Protein AF-A0A7S4R9R3-F1 (afdb_monomer)

Secondary structure (DSSP, 8-state):
-HHHHHHTT--SSHHHHHHHSB--STT--B-HHHHHHHHHHHHHHHHHHHHHHHHHHHHTTSTTS-HHHHHHHHHHHHHHHHHHHHGGGGGS--TTS-HHHHHHHHHIIIIIIIIIIHHHHHHHHHHHHHHHTTSS-HHHHHHHHHHHHHHHHHHHHHHGGGGTTTTT--HHHHHHHHHHHHHHHHHHHHHHHHHHHHHHHHHHHTSTT-GGGGGGHHHHHHHHHHHHHIIIIIIIHHHHT-SHHHHHHHTTSHHHHHHHIIIIIIIIIHHHHHHHHHHHHHH-SS----HHHHHHHHHHHHHHHHHHIIIIIHHHHHHHHHHHHHT-HHHHTSHHHHHSHHHHHHHHHHHHHHHHHHHHHHHHHHHHHHHHHHHHHHTTS-----THHHHHHHHHHHHHTT---

Nearest PDB structures (foldseek):
  6l3h-assembly1_A  TM=9.665E-01  e=3.882E-20  Neisseria meningitidis alpha14
  8bgw-assembly1_A  TM=9.602E-01  e=5.166E-19  Achromobacter xylosoxidans
  6qq6-assembly1_B  TM=9.610E-01  e=8.060E-19  Achromobacter xylosoxidans
  6l1x-assembly1_A  TM=9.520E-01  e=3.902E-18  Neisseria meningitidis alpha14
  3ayf-assembly1_A  TM=9.475E-01  e=1.267E-15  Geobacillus stearothermophilus

Structure (mmCIF, N/CA/C/O backbone):
data_AF-A0A7S4R9R3-F1
#
_entry.id   AF-A0A7S4R9R3-F1
#
loop_
_atom_site.group_PDB
_atom_site.id
_atom_site.type_symbol
_atom_site.label_atom_id
_atom_site.label_alt_id
_atom_site.label_comp_id
_atom_site.label_asym_id
_atom_site.label_entity_id
_atom_site.label_seq_id
_atom_site.pdbx_PDB_ins_code
_atom_site.Cartn_x
_atom_site.Cartn_y
_atom_site.Cartn_z
_atom_site.occupancy
_atom_site.B_iso_or_equiv
_atom_site.auth_seq_id
_atom_site.auth_comp_id
_atom_site.auth_asym_id
_atom_site.auth_atom_id
_atom_site.pdbx_PDB_model_num
ATOM 1 N N . ALA A 1 1 ? 5.489 -23.422 -1.221 1.00 72.00 1 ALA A N 1
ATOM 2 C CA . ALA A 1 1 ? 5.801 -24.708 -1.884 1.00 72.00 1 ALA A CA 1
ATOM 3 C C . ALA A 1 1 ? 5.818 -24.574 -3.409 1.00 72.00 1 ALA A C 1
ATOM 5 O O . ALA A 1 1 ? 6.888 -24.719 -3.980 1.00 72.00 1 ALA A O 1
ATOM 6 N N . GLY A 1 2 ? 4.700 -24.214 -4.059 1.00 83.00 2 GLY A N 1
ATOM 7 C CA . GLY A 1 2 ? 4.614 -24.060 -5.524 1.00 83.00 2 GLY A CA 1
ATOM 8 C C . GLY A 1 2 ? 5.670 -23.139 -6.152 1.00 83.00 2 GLY A C 1
ATOM 9 O O . GLY A 1 2 ? 6.439 -23.585 -6.997 1.00 83.00 2 GLY A O 1
ATOM 10 N N . ASN A 1 3 ? 5.771 -21.885 -5.691 1.00 82.81 3 ASN A N 1
ATOM 11 C CA . ASN A 1 3 ? 6.788 -20.939 -6.182 1.00 82.81 3 ASN A CA 1
ATOM 12 C C . ASN A 1 3 ? 8.221 -21.475 -6.033 1.00 82.81 3 ASN A C 1
ATOM 14 O O . ASN A 1 3 ? 9.003 -21.390 -6.971 1.00 82.81 3 ASN A O 1
ATOM 18 N N . VAL A 1 4 ? 8.554 -22.079 -4.887 1.00 85.62 4 VAL A N 1
ATOM 19 C CA . VAL A 1 4 ? 9.886 -22.664 -4.640 1.00 85.62 4 VAL A CA 1
ATOM 20 C C . VAL A 1 4 ? 10.172 -23.799 -5.623 1.00 85.62 4 VAL A C 1
ATOM 22 O O . VAL A 1 4 ? 11.233 -23.812 -6.234 1.00 85.62 4 VAL A O 1
ATOM 25 N N . ALA A 1 5 ? 9.209 -24.700 -5.836 1.00 86.56 5 ALA A N 1
ATOM 26 C CA . ALA A 1 5 ? 9.335 -25.788 -6.802 1.00 86.56 5 ALA A CA 1
ATOM 27 C C . ALA A 1 5 ? 9.540 -25.264 -8.235 1.00 86.56 5 ALA A C 1
ATOM 29 O O . ALA A 1 5 ? 10.341 -25.813 -8.985 1.00 86.56 5 ALA A O 1
ATOM 30 N N . ALA A 1 6 ? 8.871 -24.170 -8.609 1.00 84.69 6 ALA A N 1
ATOM 31 C CA . ALA A 1 6 ? 9.073 -23.544 -9.912 1.00 84.69 6 ALA A CA 1
ATOM 32 C C . ALA A 1 6 ? 10.460 -22.902 -10.059 1.00 84.69 6 ALA A C 1
ATOM 34 O O . ALA A 1 6 ? 11.116 -23.111 -11.077 1.00 84.69 6 ALA A O 1
ATOM 35 N N . VAL A 1 7 ? 10.938 -22.188 -9.034 1.00 84.50 7 VAL A N 1
ATOM 36 C CA . VAL A 1 7 ? 12.292 -21.601 -9.011 1.00 84.50 7 VAL A CA 1
ATOM 37 C C . VAL A 1 7 ? 13.371 -22.688 -9.062 1.00 84.50 7 VAL A C 1
ATOM 39 O O . VAL A 1 7 ? 14.377 -22.525 -9.744 1.00 84.50 7 VAL A O 1
ATOM 42 N N . GLN A 1 8 ? 13.137 -23.827 -8.408 1.00 89.12 8 GLN A N 1
ATOM 43 C CA . GLN A 1 8 ? 14.010 -25.007 -8.449 1.00 89.12 8 GLN A CA 1
ATOM 44 C C . GLN A 1 8 ? 13.858 -25.845 -9.731 1.00 89.12 8 GLN A C 1
ATOM 46 O O . GLN A 1 8 ? 14.405 -26.941 -9.807 1.00 89.12 8 GLN A O 1
ATOM 51 N N . GLN A 1 9 ? 13.119 -25.355 -10.734 1.00 85.94 9 GLN A N 1
ATOM 52 C CA . GLN A 1 9 ? 12.891 -26.033 -12.015 1.00 85.94 9 GLN A CA 1
ATOM 53 C C . GLN A 1 9 ? 12.245 -27.428 -11.894 1.00 85.94 9 GLN A C 1
ATOM 55 O O . GLN A 1 9 ? 12.402 -28.273 -12.771 1.00 85.94 9 GLN A O 1
ATOM 60 N N . ALA A 1 10 ? 11.453 -27.668 -10.846 1.00 88.12 10 ALA A N 1
ATOM 61 C CA . ALA A 1 10 ? 10.744 -28.935 -10.651 1.00 88.12 10 ALA A CA 1
ATOM 62 C C . ALA A 1 10 ? 9.548 -29.125 -11.612 1.00 88.12 10 ALA A C 1
ATOM 64 O O . ALA A 1 10 ? 8.995 -30.220 -11.708 1.00 88.12 10 ALA A O 1
ATOM 65 N N . PHE A 1 11 ? 9.124 -28.075 -12.328 1.00 86.81 11 PHE A N 1
ATOM 66 C CA . PHE A 1 11 ? 8.070 -28.154 -13.343 1.00 86.81 11 PHE A CA 1
ATOM 67 C C . PHE A 1 11 ? 8.659 -28.170 -14.757 1.00 86.81 11 PHE A C 1
ATOM 69 O O . PHE A 1 11 ? 9.164 -27.162 -15.238 1.00 86.81 11 PHE A O 1
ATOM 76 N N . TYR A 1 12 ? 8.485 -29.285 -15.468 1.00 82.94 12 TYR A N 1
ATOM 77 C CA . TYR A 1 12 ? 8.968 -29.457 -16.848 1.00 82.94 12 TYR A CA 1
ATOM 78 C C . TYR A 1 12 ? 8.063 -28.838 -17.925 1.00 82.94 12 TYR A C 1
ATOM 80 O O . TYR A 1 12 ? 8.386 -28.879 -19.109 1.00 82.94 12 TYR A O 1
ATOM 88 N N . SER A 1 13 ? 6.911 -28.273 -17.548 1.00 88.75 13 SER A N 1
ATOM 89 C CA . SER A 1 13 ? 6.030 -27.578 -18.489 1.00 88.75 13 SER A CA 1
ATOM 90 C C . SER A 1 13 ? 5.593 -26.220 -17.958 1.00 88.75 13 SER A C 1
ATOM 92 O O . SER A 1 13 ? 5.235 -26.072 -16.785 1.00 88.75 13 SER A O 1
ATOM 94 N N . LEU A 1 14 ? 5.538 -25.236 -18.862 1.00 86.06 14 LEU A N 1
ATOM 95 C CA . LEU A 1 14 ? 5.037 -23.894 -18.561 1.00 86.06 14 LEU A CA 1
ATOM 96 C C . LEU A 1 14 ? 3.624 -23.950 -17.971 1.00 86.06 14 LEU A C 1
ATOM 98 O O . LEU A 1 14 ? 3.320 -23.220 -17.037 1.00 86.06 14 LEU A O 1
ATOM 102 N N . ARG A 1 15 ? 2.767 -24.847 -18.475 1.00 88.62 15 ARG A N 1
ATOM 103 C CA . ARG A 1 15 ? 1.397 -25.008 -17.972 1.00 88.62 15 ARG A CA 1
ATOM 104 C C . ARG A 1 15 ? 1.385 -25.442 -16.504 1.00 88.62 15 ARG A C 1
ATOM 106 O O . ARG A 1 15 ? 0.637 -24.864 -15.725 1.00 88.62 15 ARG A O 1
ATOM 113 N N . MET A 1 16 ? 2.225 -26.404 -16.120 1.00 90.00 16 MET A N 1
ATOM 114 C CA . MET A 1 16 ? 2.303 -26.852 -14.726 1.00 90.00 16 MET A CA 1
ATOM 115 C C . MET A 1 16 ? 2.862 -25.764 -13.806 1.00 90.00 16 MET A C 1
ATOM 117 O O . MET A 1 16 ? 2.283 -25.521 -12.747 1.00 90.00 16 MET A O 1
ATOM 121 N N . SER A 1 17 ? 3.910 -25.051 -14.239 1.00 89.31 17 SER A N 1
ATOM 122 C CA . SER A 1 17 ? 4.437 -23.908 -13.480 1.00 89.31 17 SER A CA 1
ATOM 123 C C . SER A 1 17 ? 3.384 -22.813 -13.308 1.00 89.31 17 SER A C 1
ATOM 125 O O . SER A 1 17 ? 3.178 -22.329 -12.206 1.00 89.31 17 SER A O 1
ATOM 127 N N . GLN A 1 18 ? 2.653 -22.464 -14.364 1.00 90.44 18 GLN A N 1
ATOM 128 C CA . GLN A 1 18 ? 1.646 -21.401 -14.316 1.00 90.44 18 GLN A CA 1
ATOM 129 C C . GLN A 1 18 ? 0.461 -21.744 -13.408 1.00 90.44 18 GLN A C 1
ATOM 131 O O . GLN A 1 18 ? -0.105 -20.855 -12.779 1.00 90.44 18 GLN A O 1
ATOM 136 N N . TRP A 1 19 ? 0.070 -23.016 -13.322 1.00 92.06 19 TRP A N 1
ATOM 137 C CA . TRP A 1 19 ? -1.066 -23.428 -12.496 1.00 92.06 19 TRP A CA 1
ATOM 138 C C . TRP A 1 19 ? -0.702 -23.666 -11.034 1.00 92.06 19 TRP A C 1
ATOM 140 O O . TRP A 1 19 ? -1.425 -23.201 -10.155 1.00 92.06 19 TRP A O 1
ATOM 150 N N . PHE A 1 20 ? 0.408 -24.352 -10.764 1.00 93.50 20 PHE A N 1
ATOM 151 C CA . PHE A 1 20 ? 0.750 -24.812 -9.411 1.00 93.50 20 PHE A CA 1
ATOM 152 C C . PHE A 1 20 ? 2.054 -24.227 -8.868 1.00 93.50 20 PHE A C 1
ATOM 154 O O . PHE A 1 20 ? 2.302 -24.313 -7.664 1.00 93.50 20 PHE A O 1
ATOM 161 N N . GLY A 1 21 ? 2.872 -23.653 -9.746 1.00 92.12 21 GLY A N 1
ATOM 162 C CA . GLY A 1 21 ? 4.144 -23.017 -9.444 1.00 92.12 21 GLY A CA 1
ATOM 163 C C . GLY A 1 21 ? 4.024 -21.500 -9.351 1.00 92.12 21 GLY A C 1
ATOM 164 O O . GLY A 1 21 ? 3.225 -20.996 -8.560 1.00 92.12 21 GLY A O 1
ATOM 165 N N . THR A 1 22 ? 4.826 -20.810 -10.169 1.00 91.06 22 THR A N 1
ATOM 166 C CA . THR A 1 22 ? 4.829 -19.352 -10.304 1.00 91.06 22 THR A CA 1
ATOM 167 C C . THR A 1 22 ? 4.288 -18.889 -11.657 1.00 91.06 22 THR A C 1
ATOM 169 O O . THR A 1 22 ? 4.547 -19.521 -12.691 1.00 91.06 22 THR A O 1
ATOM 172 N N . GLN A 1 23 ? 3.578 -17.759 -11.653 1.00 91.38 23 GLN A N 1
ATOM 173 C CA . GLN A 1 23 ? 3.210 -17.032 -12.870 1.00 91.38 23 GLN A CA 1
ATOM 174 C C . GLN A 1 23 ? 4.355 -16.169 -13.423 1.00 91.38 23 GLN A C 1
ATOM 176 O O . GLN A 1 23 ? 4.358 -15.896 -14.622 1.00 91.38 23 GLN A O 1
ATOM 181 N N . GLY A 1 24 ? 5.332 -15.798 -12.585 1.00 89.94 24 GLY A N 1
ATOM 182 C CA . GLY A 1 24 ? 6.500 -14.999 -12.975 1.00 89.94 24 GLY A CA 1
ATOM 183 C C . GLY A 1 24 ? 6.267 -13.487 -13.049 1.00 89.94 24 GLY A C 1
ATOM 184 O O . GLY A 1 24 ? 7.056 -12.790 -13.682 1.00 89.94 24 GLY A O 1
ATOM 185 N N . TYR A 1 25 ? 5.198 -12.984 -12.431 1.00 91.81 25 TYR A N 1
ATOM 186 C CA . TYR A 1 25 ? 4.854 -11.565 -12.405 1.00 91.81 25 TYR A CA 1
ATOM 187 C C . TYR A 1 25 ? 4.725 -11.090 -10.962 1.00 91.81 25 TYR A C 1
ATOM 189 O O . TYR A 1 25 ? 3.934 -11.646 -10.203 1.00 91.81 25 TYR A O 1
ATOM 197 N N . GLU A 1 26 ? 5.473 -10.042 -10.616 1.00 90.81 26 GLU A N 1
ATOM 198 C CA . GLU A 1 26 ? 5.493 -9.462 -9.272 1.00 90.81 26 GLU A CA 1
ATOM 199 C C . GLU A 1 26 ? 4.072 -9.124 -8.784 1.00 90.81 26 GLU A C 1
ATOM 201 O O . GLU A 1 26 ? 3.265 -8.580 -9.546 1.00 90.81 26 GLU A O 1
ATOM 206 N N . TYR A 1 27 ? 3.788 -9.436 -7.512 1.00 91.44 27 TYR A N 1
ATOM 207 C CA . TYR A 1 27 ? 2.500 -9.292 -6.800 1.00 91.44 27 TYR A CA 1
ATOM 208 C C . TYR A 1 27 ? 1.415 -10.307 -7.188 1.00 91.44 27 TYR A C 1
ATOM 210 O O . TYR A 1 27 ? 0.492 -10.553 -6.412 1.00 91.44 27 TYR A O 1
ATOM 218 N N . ILE A 1 28 ? 1.539 -10.944 -8.348 1.00 92.19 28 ILE A N 1
ATOM 219 C CA . ILE A 1 28 ? 0.631 -11.986 -8.857 1.00 92.19 28 ILE A CA 1
ATOM 220 C C . ILE A 1 28 ? 1.409 -13.272 -9.164 1.00 92.19 28 ILE A C 1
ATOM 222 O O . ILE A 1 28 ? 1.078 -14.034 -10.071 1.00 92.19 28 ILE A O 1
ATOM 226 N N . ASP A 1 29 ? 2.444 -13.534 -8.364 1.00 91.19 29 ASP A N 1
ATOM 227 C CA . ASP A 1 29 ? 3.375 -14.643 -8.560 1.00 91.19 29 ASP A CA 1
ATOM 228 C C . ASP A 1 29 ? 2.731 -16.013 -8.347 1.00 91.19 29 ASP A C 1
ATOM 230 O O . ASP A 1 29 ? 3.198 -17.003 -8.901 1.00 91.19 29 ASP A O 1
ATOM 234 N N . LEU A 1 30 ? 1.685 -16.091 -7.523 1.00 91.62 30 LEU A N 1
ATOM 235 C CA . LEU A 1 30 ? 1.021 -17.339 -7.147 1.00 91.62 30 LEU A CA 1
ATOM 236 C C . LEU A 1 30 ? 0.366 -18.028 -8.354 1.00 91.62 30 LEU A C 1
ATOM 238 O O . LEU A 1 30 ? -0.351 -17.389 -9.115 1.00 91.62 30 LEU A O 1
ATOM 242 N N . GLY A 1 31 ? 0.571 -19.337 -8.529 1.00 93.56 31 GLY A N 1
ATOM 243 C CA . GLY A 1 31 ? -0.030 -20.095 -9.635 1.00 93.56 31 GLY A CA 1
ATOM 244 C C . GLY A 1 31 ? -1.568 -20.043 -9.690 1.00 93.56 31 GLY A C 1
ATOM 245 O O . GLY A 1 31 ? -2.242 -19.863 -8.674 1.00 93.56 31 GLY A O 1
ATOM 246 N N . ARG A 1 32 ? -2.145 -20.244 -10.882 1.00 93.88 32 ARG A N 1
ATOM 247 C CA . ARG A 1 32 ? -3.591 -20.091 -11.159 1.00 93.88 32 ARG A CA 1
ATOM 248 C C . ARG A 1 32 ? -4.516 -20.898 -10.260 1.00 93.88 32 ARG A C 1
ATOM 250 O O . ARG A 1 32 ? -5.594 -20.414 -9.925 1.00 93.88 32 ARG A O 1
ATOM 257 N N . PHE A 1 33 ? -4.107 -22.096 -9.850 1.00 94.75 33 PHE A N 1
ATOM 258 C CA . PHE A 1 33 ? -4.886 -22.899 -8.912 1.00 94.75 33 PHE A CA 1
ATOM 259 C C . PHE A 1 33 ? -5.041 -22.177 -7.567 1.00 94.75 33 PHE A C 1
ATOM 261 O O . PHE A 1 33 ? -6.149 -22.042 -7.054 1.00 94.75 33 PHE A O 1
ATOM 268 N N . TRP A 1 34 ? -3.940 -21.643 -7.033 1.00 94.75 34 TRP A N 1
ATOM 269 C CA . TRP A 1 34 ? -3.940 -20.878 -5.787 1.00 94.75 34 TRP A CA 1
ATOM 270 C C . TRP A 1 34 ? -4.693 -19.553 -5.934 1.00 94.75 34 TRP A C 1
ATOM 272 O O . TRP A 1 34 ? -5.348 -19.116 -4.992 1.00 94.75 34 TRP A O 1
ATOM 282 N N . GLN A 1 35 ? -4.666 -18.957 -7.128 1.00 94.44 35 GLN A N 1
ATOM 283 C CA . GLN A 1 35 ? -5.427 -17.747 -7.444 1.00 94.44 35 GLN A CA 1
ATOM 284 C C . GLN A 1 35 ? -6.933 -18.009 -7.394 1.00 94.44 35 GLN A C 1
ATOM 286 O O . GLN A 1 35 ? -7.685 -17.245 -6.792 1.00 94.44 35 GLN A O 1
ATOM 291 N N . ALA A 1 36 ? -7.376 -19.118 -7.992 1.00 95.38 36 ALA A N 1
ATOM 292 C CA . ALA A 1 36 ? -8.768 -19.550 -7.942 1.00 95.38 36 ALA A CA 1
ATOM 293 C C . ALA A 1 36 ? -9.189 -19.914 -6.512 1.00 95.38 36 ALA A C 1
ATOM 295 O O . ALA A 1 36 ? -10.281 -19.554 -6.081 1.00 95.38 36 ALA A O 1
ATOM 296 N N . PHE A 1 37 ? -8.306 -20.560 -5.747 1.00 95.94 37 PHE A N 1
ATOM 297 C CA . PHE A 1 37 ? -8.557 -20.861 -4.340 1.00 95.94 37 PHE A CA 1
ATOM 298 C C . PHE A 1 37 ? -8.746 -19.587 -3.500 1.00 95.94 37 PHE A C 1
ATOM 300 O O . PHE A 1 37 ? -9.688 -19.507 -2.713 1.00 95.94 37 PHE A O 1
ATOM 307 N N . LEU A 1 38 ? -7.918 -18.558 -3.715 1.00 95.81 38 LEU A N 1
ATOM 308 C CA . LEU A 1 38 ? -8.090 -17.253 -3.071 1.00 95.81 38 LEU A CA 1
ATOM 309 C C . LEU A 1 38 ? -9.417 -16.590 -3.471 1.00 95.81 38 LEU A C 1
ATOM 311 O O . LEU A 1 38 ? -10.113 -16.071 -2.603 1.00 95.81 38 LEU A O 1
ATOM 315 N N . MET A 1 39 ? -9.808 -16.668 -4.747 1.00 95.50 39 MET A N 1
ATOM 316 C CA . MET A 1 39 ? -11.104 -16.164 -5.218 1.00 95.50 39 MET A CA 1
ATOM 317 C C . MET A 1 39 ? -12.284 -16.844 -4.504 1.00 95.50 39 MET A C 1
ATOM 319 O O . MET A 1 39 ? -13.221 -16.172 -4.076 1.00 95.50 39 MET A O 1
ATOM 323 N N . VAL A 1 40 ? -12.224 -18.165 -4.306 1.00 97.25 40 VAL A N 1
ATOM 324 C CA . VAL A 1 40 ? -13.230 -18.891 -3.510 1.00 97.25 40 VAL A CA 1
ATOM 325 C C . VAL A 1 40 ? -13.236 -18.400 -2.060 1.00 97.25 40 VAL A C 1
ATOM 327 O O . VAL A 1 40 ? -14.306 -18.161 -1.504 1.00 97.25 40 VAL A O 1
ATOM 330 N N . GLY A 1 41 ? -12.063 -18.188 -1.458 1.00 97.69 41 GLY A N 1
ATOM 331 C CA . GLY A 1 41 ? -11.944 -17.613 -0.116 1.00 97.69 41 GLY A CA 1
ATOM 332 C C . GLY A 1 41 ? -12.588 -16.227 0.003 1.00 97.69 41 GLY A C 1
ATOM 333 O O . GLY A 1 41 ? -13.335 -15.981 0.948 1.00 97.69 41 GLY A O 1
ATOM 334 N N . LEU A 1 42 ? -12.368 -15.350 -0.981 1.00 96.50 42 LEU A N 1
ATOM 335 C CA . LEU A 1 42 ? -12.989 -14.023 -1.046 1.00 96.50 42 LEU A CA 1
ATOM 336 C C . LEU A 1 42 ? -14.510 -14.101 -1.225 1.00 96.50 42 LEU A C 1
ATOM 338 O O . LEU A 1 42 ? -15.236 -13.345 -0.583 1.00 96.50 42 LEU A O 1
ATOM 342 N N . ALA A 1 43 ? -15.009 -15.036 -2.037 1.00 96.69 43 ALA A N 1
ATOM 343 C CA . ALA A 1 43 ? -16.445 -15.253 -2.210 1.00 96.69 43 ALA A CA 1
ATOM 344 C C . ALA A 1 43 ? -17.113 -15.756 -0.918 1.00 96.69 43 ALA A C 1
ATOM 346 O O . ALA A 1 43 ? -18.181 -15.269 -0.541 1.00 96.69 43 ALA A O 1
ATOM 347 N N . LEU A 1 44 ? -16.470 -16.690 -0.207 1.00 97.50 44 LEU A N 1
ATOM 348 C CA . LEU A 1 44 ? -16.933 -17.164 1.101 1.00 97.50 44 LEU A CA 1
ATOM 349 C C . LEU A 1 44 ? -16.919 -16.037 2.138 1.00 97.50 44 LEU A C 1
ATOM 351 O O . LEU A 1 44 ? -17.893 -15.860 2.867 1.00 97.50 44 LEU A O 1
ATOM 355 N N . TRP A 1 45 ? -15.847 -15.244 2.178 1.00 97.19 45 TRP A N 1
ATOM 356 C CA . TRP A 1 45 ? -15.756 -14.072 3.046 1.00 97.19 45 TRP A CA 1
ATOM 357 C C . TRP A 1 45 ? -16.874 -13.064 2.756 1.00 97.19 45 TRP A C 1
ATOM 359 O O . TRP A 1 45 ? -17.562 -12.639 3.685 1.00 97.19 45 TRP A O 1
ATOM 369 N N . LEU A 1 46 ? -17.126 -12.745 1.483 1.00 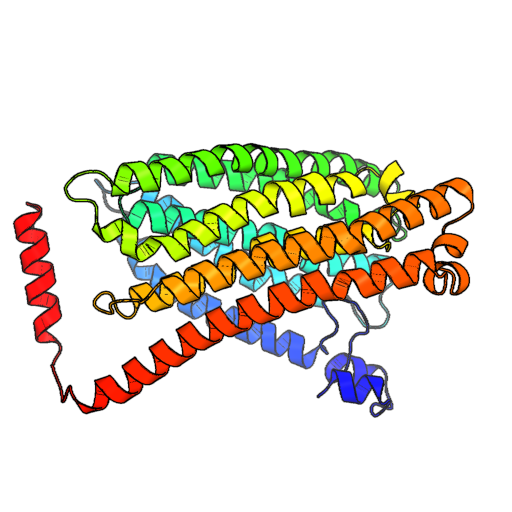96.31 46 LEU A N 1
ATOM 370 C CA . LEU A 1 46 ? -18.214 -11.852 1.089 1.00 96.31 46 LEU A CA 1
ATOM 371 C C . LEU A 1 46 ? -19.576 -12.397 1.537 1.00 96.31 46 LEU A C 1
ATOM 373 O O . LEU A 1 46 ? -20.391 -11.642 2.064 1.00 96.31 46 LEU A O 1
ATOM 377 N N . ALA A 1 47 ? -19.818 -13.700 1.372 1.00 96.81 47 ALA A N 1
ATOM 378 C CA . ALA A 1 47 ? -21.058 -14.328 1.817 1.00 96.81 47 ALA A CA 1
ATOM 379 C C . ALA A 1 47 ? -21.265 -14.182 3.336 1.00 96.81 47 ALA A C 1
ATOM 381 O O . ALA A 1 47 ? -22.375 -13.875 3.771 1.00 96.81 47 ALA A O 1
ATOM 382 N N . LEU A 1 48 ? -20.204 -14.333 4.138 1.00 96.44 48 LEU A N 1
ATOM 383 C CA . LEU A 1 48 ? -20.258 -14.125 5.589 1.00 96.44 48 LEU A CA 1
ATOM 384 C C . LEU A 1 48 ? -20.524 -12.658 5.953 1.00 96.44 48 LEU A C 1
ATOM 386 O O . LEU A 1 48 ? -21.361 -12.388 6.814 1.00 96.44 48 LEU A O 1
ATOM 390 N N . VAL A 1 49 ? -19.858 -11.712 5.284 1.00 94.06 49 VAL A N 1
ATOM 391 C CA . VAL A 1 49 ? -20.066 -10.269 5.502 1.00 94.06 49 VAL A CA 1
ATOM 392 C C . VAL A 1 49 ? -21.503 -9.870 5.166 1.00 94.06 49 VAL A C 1
ATOM 394 O O . VAL A 1 49 ? -22.168 -9.218 5.973 1.00 94.06 49 VAL A O 1
ATOM 397 N N . LEU A 1 50 ? -22.010 -10.303 4.008 1.00 93.12 50 LEU A N 1
ATOM 398 C CA . LEU A 1 50 ? -23.388 -10.047 3.594 1.00 93.12 50 LEU A CA 1
ATOM 399 C C . LEU A 1 50 ? -24.380 -10.665 4.577 1.00 93.12 50 LEU A C 1
ATOM 401 O O . LEU A 1 50 ? -25.318 -9.988 4.982 1.00 93.12 50 LEU A O 1
ATOM 405 N N . ASN A 1 51 ? -2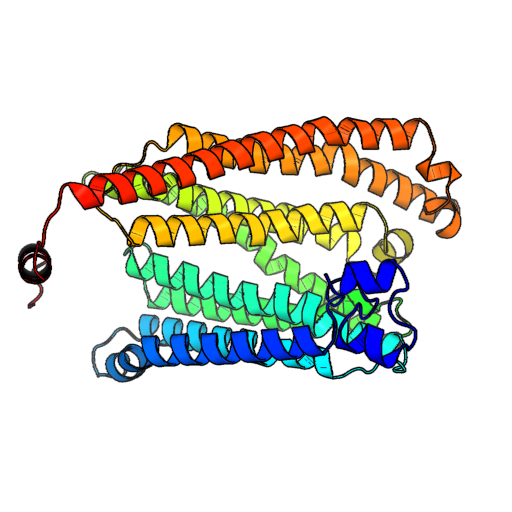4.158 -11.910 5.006 1.00 93.81 51 ASN A N 1
ATOM 406 C CA . ASN A 1 51 ? -25.017 -12.577 5.982 1.00 93.81 51 ASN A CA 1
ATOM 407 C C . ASN A 1 51 ? -25.078 -11.813 7.315 1.00 93.81 51 ASN A C 1
ATOM 409 O O . ASN A 1 51 ? -26.170 -11.580 7.833 1.00 93.81 51 ASN A O 1
ATOM 413 N N . ALA A 1 52 ? -23.929 -11.368 7.831 1.00 91.19 52 ALA A N 1
ATOM 414 C CA . ALA A 1 52 ? -23.848 -10.633 9.091 1.00 91.19 52 ALA A CA 1
ATOM 415 C C . ALA A 1 52 ? -24.492 -9.236 9.013 1.00 91.19 52 ALA A C 1
ATOM 417 O O . ALA A 1 52 ? -25.114 -8.783 9.974 1.00 91.19 52 ALA A O 1
ATOM 418 N N . ALA A 1 53 ? -24.363 -8.550 7.876 1.00 88.56 53 ALA A N 1
ATOM 419 C CA . ALA A 1 53 ? -24.883 -7.196 7.694 1.00 88.56 53 ALA A CA 1
ATOM 420 C C . ALA A 1 53 ? -26.334 -7.147 7.183 1.00 88.56 53 ALA A C 1
ATOM 422 O O . ALA A 1 53 ? -26.982 -6.099 7.268 1.00 88.56 53 ALA A O 1
ATOM 423 N N . TRP A 1 54 ? -26.866 -8.259 6.670 1.00 86.38 54 TRP A N 1
ATOM 424 C CA . TRP A 1 54 ? -28.218 -8.338 6.112 1.00 86.38 54 TRP A CA 1
ATOM 425 C C . TRP A 1 54 ? -29.314 -7.841 7.073 1.00 86.38 54 TRP A C 1
ATOM 427 O O . TRP A 1 54 ? -30.135 -7.017 6.655 1.00 86.38 54 TRP A O 1
ATOM 437 N N . PRO A 1 55 ? -29.325 -8.225 8.369 1.00 85.44 55 PRO A N 1
ATOM 438 C CA . PRO A 1 55 ? -30.329 -7.725 9.307 1.00 85.44 55 PRO A CA 1
ATOM 439 C C . PRO A 1 55 ? -30.220 -6.215 9.536 1.00 85.44 55 PRO A C 1
ATOM 441 O O . PRO A 1 55 ? -31.240 -5.545 9.692 1.00 85.44 55 PRO A O 1
ATOM 444 N N . ALA A 1 56 ? -29.002 -5.663 9.521 1.00 81.31 56 ALA A N 1
ATOM 445 C CA . ALA A 1 56 ? -28.777 -4.231 9.688 1.00 81.31 56 ALA A CA 1
ATOM 446 C C . ALA A 1 56 ? -29.318 -3.438 8.488 1.00 81.31 56 ALA A C 1
ATOM 448 O O . ALA A 1 56 ? -29.995 -2.431 8.678 1.00 81.31 56 ALA A O 1
ATOM 449 N N . LEU A 1 57 ? -29.114 -3.924 7.259 1.00 81.94 57 LEU A N 1
ATOM 450 C CA . LEU A 1 57 ? -29.676 -3.299 6.056 1.00 81.94 57 LEU A CA 1
ATOM 451 C C . LEU A 1 57 ? -31.208 -3.255 6.064 1.00 81.94 57 LEU A C 1
ATOM 453 O O . LEU A 1 57 ? -31.797 -2.243 5.676 1.00 81.94 57 LEU A O 1
ATOM 457 N N . LEU A 1 58 ? -31.848 -4.348 6.486 1.00 80.81 58 LEU A N 1
ATOM 458 C CA . LEU A 1 58 ? -33.306 -4.434 6.567 1.00 80.81 58 LEU A CA 1
ATOM 459 C C . LEU A 1 58 ? -33.857 -3.600 7.726 1.00 80.81 58 LEU A C 1
ATOM 461 O O . LEU A 1 58 ? -34.855 -2.898 7.565 1.00 80.81 58 LEU A O 1
ATOM 465 N N . GLY A 1 59 ? -33.184 -3.637 8.877 1.00 69.56 59 GLY A N 1
ATOM 466 C CA . GLY A 1 59 ? -33.569 -2.881 10.061 1.00 69.56 59 GLY A CA 1
ATOM 467 C C . GLY A 1 59 ? -33.470 -1.373 9.838 1.00 69.56 59 GLY A C 1
ATOM 468 O O . GLY A 1 59 ? -34.398 -0.637 10.158 1.00 69.56 59 GLY A O 1
ATOM 469 N N . LEU A 1 60 ? -32.395 -0.871 9.240 1.00 66.75 60 LEU A N 1
ATOM 470 C CA . LEU A 1 60 ? -32.144 0.573 9.136 1.00 66.75 60 LEU A CA 1
ATOM 471 C C . LEU A 1 60 ? -33.075 1.330 8.157 1.00 66.75 60 LEU A C 1
ATOM 473 O O . LEU A 1 60 ? -33.006 2.552 8.085 1.00 66.75 60 LEU A O 1
ATOM 477 N N . ARG A 1 61 ? -33.996 0.647 7.458 1.00 63.81 61 ARG A N 1
ATOM 478 C CA . ARG A 1 61 ? -34.949 1.237 6.490 1.00 63.81 61 ARG A CA 1
ATOM 479 C C . ARG A 1 61 ? -36.273 1.770 7.082 1.00 63.81 61 ARG A C 1
ATOM 481 O O . ARG A 1 61 ? -37.212 2.027 6.334 1.00 63.81 61 ARG A O 1
ATOM 488 N N . GLY A 1 62 ? -36.377 1.944 8.401 1.00 59.62 62 GLY A N 1
ATOM 489 C CA . GLY A 1 62 ? -37.599 2.428 9.067 1.00 59.62 62 GLY A CA 1
ATOM 490 C C . GLY A 1 62 ? -37.715 3.964 9.177 1.00 59.62 62 GLY A C 1
ATOM 491 O O . GLY A 1 62 ? -36.692 4.643 9.296 1.00 59.62 62 GLY A O 1
ATOM 492 N N . PRO A 1 63 ? -38.939 4.535 9.193 1.00 51.22 63 PRO A N 1
ATOM 493 C CA . PRO A 1 63 ? -39.150 5.962 9.446 1.00 51.22 63 PRO A CA 1
ATOM 494 C C . PRO A 1 63 ? -38.638 6.360 10.844 1.00 51.22 63 PRO A C 1
ATOM 496 O O . PRO A 1 63 ? -38.924 5.683 11.828 1.00 51.22 63 PRO A O 1
ATOM 499 N N . GLY A 1 64 ? -37.863 7.450 10.923 1.00 59.62 64 GLY A N 1
ATOM 500 C CA . GLY A 1 64 ? -37.280 7.973 12.171 1.00 59.62 64 GLY A CA 1
ATOM 501 C C . GLY A 1 64 ? -35.851 7.513 12.501 1.00 59.62 64 GLY A C 1
ATOM 502 O O . GLY A 1 64 ? -35.331 7.896 13.545 1.00 59.62 64 GLY A O 1
ATOM 503 N N . ARG A 1 65 ? -35.198 6.716 11.641 1.00 64.25 65 ARG A N 1
ATOM 504 C CA . ARG A 1 65 ? -33.789 6.305 11.811 1.00 64.25 65 ARG A CA 1
ATOM 505 C C . ARG A 1 65 ? -32.821 7.229 11.065 1.00 64.25 65 ARG A C 1
ATOM 507 O O . ARG A 1 65 ? -33.146 7.757 10.001 1.00 64.25 65 ARG A O 1
ATOM 514 N N . GLU A 1 66 ? -31.629 7.421 11.629 1.00 65.38 66 GLU A N 1
ATOM 515 C CA . GLU A 1 66 ? -30.578 8.255 11.040 1.00 65.38 66 GLU A CA 1
ATOM 516 C C . GLU A 1 66 ? -30.102 7.659 9.708 1.00 65.38 66 GLU A C 1
ATOM 518 O O . GLU A 1 66 ? -29.472 6.603 9.658 1.00 65.38 66 GLU A O 1
ATOM 523 N N . ARG A 1 67 ? -30.392 8.350 8.599 1.00 78.69 67 ARG A N 1
ATOM 524 C CA . ARG A 1 67 ? -29.999 7.913 7.246 1.00 78.69 67 ARG A CA 1
ATOM 525 C C . ARG A 1 67 ? -28.481 7.758 7.077 1.00 78.69 67 ARG A C 1
ATOM 527 O O . ARG A 1 67 ? -28.056 7.004 6.207 1.00 78.69 67 ARG A O 1
ATOM 534 N N . GLY A 1 68 ? -27.682 8.437 7.905 1.00 79.56 68 GLY A N 1
ATOM 535 C CA . GLY A 1 68 ? -26.220 8.362 7.898 1.00 79.56 68 GLY A CA 1
ATOM 536 C C . GLY A 1 68 ? -25.682 6.958 8.182 1.00 79.56 68 GLY A C 1
ATOM 537 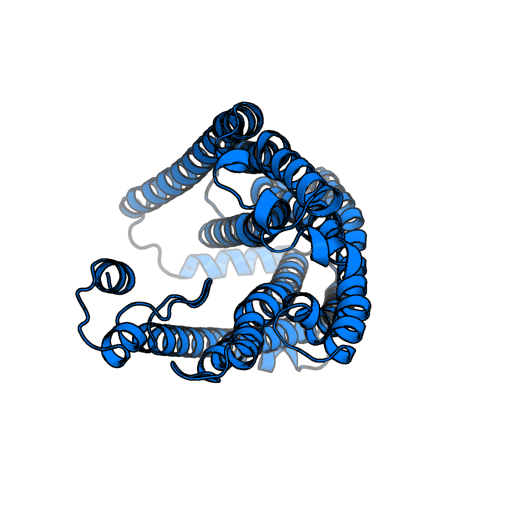O O . GLY A 1 68 ? -24.882 6.443 7.403 1.00 79.56 68 GLY A O 1
ATOM 538 N N . GLU A 1 69 ? -26.182 6.285 9.226 1.00 82.31 69 GLU A N 1
ATOM 539 C CA . GLU A 1 69 ? -25.753 4.915 9.555 1.00 82.31 69 GLU A CA 1
ATOM 540 C C . GLU A 1 69 ? -26.064 3.930 8.421 1.00 82.31 69 GLU A C 1
ATOM 542 O O . GLU A 1 69 ? -25.237 3.082 8.082 1.00 82.31 69 GLU A O 1
ATOM 547 N N . TRP A 1 70 ? -27.237 4.062 7.792 1.00 86.56 70 TRP A N 1
ATOM 548 C CA . TRP A 1 70 ? -27.609 3.222 6.653 1.00 86.56 70 TRP A CA 1
ATOM 549 C C . TRP A 1 70 ? -26.663 3.423 5.464 1.00 86.56 70 TRP A C 1
ATOM 551 O O . TRP A 1 70 ? -26.214 2.437 4.879 1.00 86.56 70 TRP A O 1
ATOM 561 N N . HIS A 1 71 ? -26.314 4.673 5.134 1.00 89.19 71 HIS A N 1
ATOM 562 C CA . HIS A 1 71 ? -25.352 4.963 4.068 1.00 89.19 71 HIS A CA 1
ATOM 563 C C . HIS A 1 71 ? -23.986 4.332 4.346 1.00 89.19 71 HIS A C 1
ATOM 565 O O . HIS A 1 71 ? -23.435 3.692 3.453 1.00 89.19 71 HIS A O 1
ATOM 571 N N . LEU A 1 72 ? -23.475 4.434 5.577 1.00 89.44 72 LEU A N 1
ATOM 572 C CA . LEU A 1 72 ? -22.204 3.806 5.953 1.00 89.44 72 LEU A CA 1
ATOM 573 C C . LEU A 1 72 ? -22.255 2.284 5.780 1.00 89.44 72 LEU A C 1
ATOM 575 O O . LEU A 1 72 ? -21.354 1.711 5.174 1.00 89.44 72 LEU A O 1
ATOM 579 N N . VAL A 1 73 ? -23.329 1.622 6.228 1.00 90.12 73 VAL A N 1
ATOM 580 C CA . VAL A 1 73 ? -23.491 0.167 6.042 1.00 90.12 73 VAL A CA 1
ATOM 581 C C . VAL A 1 73 ? -23.528 -0.203 4.557 1.00 90.12 73 VAL A C 1
ATOM 583 O O . VAL A 1 73 ? -22.856 -1.148 4.145 1.00 90.12 73 VAL A O 1
ATOM 586 N N . VAL A 1 74 ? -24.269 0.543 3.733 1.00 91.12 74 VAL A N 1
ATOM 587 C CA . VAL A 1 74 ? -24.318 0.315 2.279 1.00 91.12 74 VAL A CA 1
ATOM 588 C C . VAL A 1 74 ? -22.939 0.480 1.647 1.00 91.12 74 VAL A C 1
ATOM 590 O O . VAL A 1 74 ? -22.550 -0.351 0.829 1.00 91.12 74 VAL A O 1
ATOM 593 N N . MET A 1 75 ? -22.186 1.505 2.040 1.00 92.06 75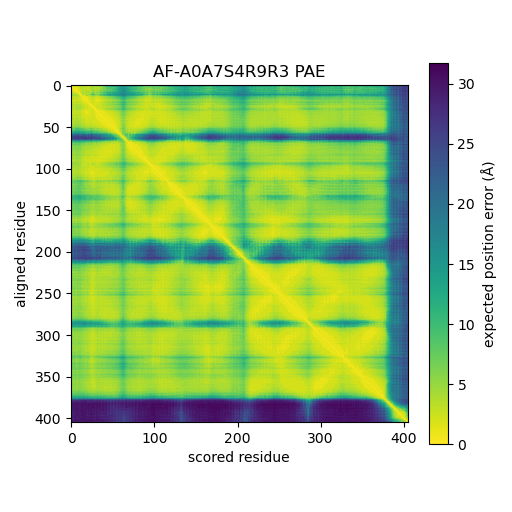 MET A N 1
ATOM 594 C CA . MET A 1 75 ? -20.832 1.731 1.543 1.00 92.06 75 MET A CA 1
ATOM 595 C C . MET A 1 75 ? -19.868 0.610 1.946 1.00 92.06 75 MET A C 1
ATOM 597 O O . MET A 1 75 ? -19.127 0.136 1.088 1.00 92.06 75 MET A O 1
ATOM 601 N N . VAL A 1 76 ? -19.908 0.132 3.200 1.00 91.38 76 VAL A N 1
ATOM 602 C CA . VAL A 1 76 ? -19.082 -1.010 3.646 1.00 91.38 76 VAL A CA 1
ATOM 603 C C . VAL A 1 76 ? -19.376 -2.239 2.791 1.00 91.38 76 VAL A C 1
ATOM 605 O O . VAL A 1 76 ? -18.455 -2.927 2.354 1.00 91.38 76 VAL A O 1
ATOM 608 N N . LEU A 1 77 ? -20.653 -2.512 2.520 1.00 92.69 77 LEU A N 1
ATOM 609 C CA . LEU A 1 77 ? -21.052 -3.664 1.714 1.00 92.69 77 LEU A CA 1
ATOM 610 C C . LEU A 1 77 ? -20.699 -3.508 0.239 1.00 92.69 77 LEU A C 1
ATOM 612 O O . LEU A 1 77 ? -20.223 -4.465 -0.367 1.00 92.69 77 LEU A O 1
ATOM 616 N N . GLY A 1 78 ? -20.869 -2.312 -0.324 1.00 93.00 78 GLY A N 1
ATOM 617 C CA . GLY A 1 78 ? -20.409 -2.000 -1.673 1.00 93.00 78 GLY A CA 1
ATOM 618 C C . GLY A 1 78 ? -18.902 -2.211 -1.811 1.00 93.00 78 GLY A C 1
ATOM 619 O O . GLY A 1 78 ? -18.459 -2.904 -2.724 1.00 93.00 78 GLY A O 1
ATOM 620 N N . ALA A 1 79 ? -18.118 -1.706 -0.857 1.00 92.56 79 ALA A N 1
ATOM 621 C CA . ALA A 1 79 ? -16.673 -1.889 -0.831 1.00 92.56 79 ALA A CA 1
ATOM 622 C C . ALA A 1 79 ? -16.271 -3.365 -0.642 1.00 92.56 79 ALA A C 1
ATOM 624 O O . ALA A 1 79 ? -15.369 -3.843 -1.325 1.00 92.56 79 ALA A O 1
ATOM 625 N N . ALA A 1 80 ? -16.979 -4.127 0.199 1.00 93.38 80 ALA A N 1
ATOM 626 C CA . ALA A 1 80 ? -16.746 -5.565 0.351 1.00 93.38 80 ALA A CA 1
ATOM 627 C C . ALA A 1 80 ? -17.010 -6.343 -0.952 1.00 93.38 80 ALA A C 1
ATOM 629 O O . ALA A 1 80 ? -16.230 -7.225 -1.318 1.00 93.38 80 ALA A O 1
ATOM 630 N N . VAL A 1 81 ? -18.076 -5.996 -1.683 1.00 94.31 81 VAL A N 1
ATOM 631 C CA . VAL A 1 81 ? -18.361 -6.569 -3.008 1.00 94.31 81 VAL A CA 1
ATOM 632 C C . VAL A 1 81 ? -17.247 -6.222 -3.997 1.00 94.31 81 VAL A C 1
ATOM 634 O O . VAL A 1 81 ? -16.771 -7.113 -4.701 1.00 94.31 81 VAL A O 1
ATOM 637 N N . LEU A 1 82 ? -16.799 -4.962 -4.028 1.00 92.75 82 LEU A N 1
ATOM 638 C CA . LEU A 1 82 ? -15.698 -4.529 -4.892 1.00 92.75 82 LEU A CA 1
ATOM 639 C C . LEU A 1 82 ? -14.405 -5.289 -4.582 1.00 92.75 82 LEU A C 1
ATOM 641 O O . LEU A 1 82 ? -13.780 -5.788 -5.509 1.00 92.75 82 LEU A O 1
ATOM 645 N N . ILE A 1 83 ? -14.048 -5.477 -3.308 1.00 93.19 83 ILE A N 1
ATOM 646 C CA . ILE A 1 83 ? -12.878 -6.280 -2.920 1.00 93.19 83 ILE A CA 1
ATOM 647 C C . ILE A 1 83 ? -13.017 -7.723 -3.417 1.00 93.19 83 ILE A C 1
ATOM 649 O O . ILE A 1 83 ? -12.089 -8.265 -4.012 1.00 93.19 83 ILE A O 1
ATOM 653 N N . ALA A 1 84 ? -14.158 -8.375 -3.207 1.00 93.50 84 ALA A N 1
ATOM 654 C CA . ALA A 1 84 ? -14.297 -9.772 -3.609 1.00 93.50 84 ALA A CA 1
ATOM 655 C C . ALA A 1 84 ? -14.264 -9.948 -5.138 1.00 93.50 84 ALA A C 1
ATOM 657 O O . ALA A 1 84 ? -13.589 -10.843 -5.647 1.00 93.50 84 ALA A O 1
ATOM 658 N N . LEU A 1 85 ? -14.967 -9.085 -5.876 1.00 93.44 85 LEU A N 1
ATOM 659 C CA . LEU A 1 85 ? -15.075 -9.185 -7.333 1.00 93.44 85 LEU A CA 1
ATOM 660 C C . LEU A 1 85 ? -13.863 -8.601 -8.063 1.00 93.44 85 LEU A C 1
ATOM 662 O O . LEU A 1 85 ? -13.482 -9.117 -9.112 1.00 93.44 85 LEU A O 1
ATOM 666 N N . GLY A 1 86 ? -13.236 -7.558 -7.524 1.00 92.50 86 GLY A N 1
ATOM 667 C CA . GLY A 1 86 ? -12.109 -6.858 -8.141 1.00 92.50 86 GLY A CA 1
ATOM 668 C C . GLY A 1 86 ? -10.905 -7.764 -8.380 1.00 92.50 86 GLY A C 1
ATOM 669 O O . GLY A 1 86 ? -10.231 -7.638 -9.401 1.00 92.50 86 GLY A O 1
ATOM 670 N N . TYR A 1 87 ? -10.713 -8.777 -7.527 1.00 94.56 87 TYR A N 1
ATOM 671 C CA . TYR A 1 87 ? -9.657 -9.774 -7.711 1.00 94.56 87 TYR A CA 1
ATOM 672 C C . TYR A 1 87 ? -9.798 -10.584 -9.022 1.00 94.56 87 TYR A C 1
ATOM 674 O O . TYR A 1 87 ? -8.841 -11.205 -9.492 1.00 94.56 87 TYR A O 1
ATOM 682 N N . SER A 1 88 ? -10.978 -10.570 -9.658 1.00 94.31 88 SER A N 1
ATOM 683 C CA . SER A 1 88 ? -11.251 -11.323 -10.891 1.00 94.31 88 SER A CA 1
ATOM 684 C C . SER A 1 88 ? -10.503 -10.780 -12.108 1.00 94.31 88 SER A C 1
ATOM 686 O O . SER A 1 88 ? -10.214 -11.545 -13.032 1.00 94.31 88 SER A O 1
ATOM 688 N N . ALA A 1 89 ? -10.094 -9.507 -12.076 1.00 94.25 89 ALA A N 1
ATOM 689 C CA . ALA A 1 89 ? -9.246 -8.897 -13.100 1.00 94.25 89 ALA A CA 1
ATOM 690 C C . ALA A 1 89 ? -7.942 -9.689 -13.313 1.00 94.25 89 ALA A C 1
ATOM 692 O O . ALA A 1 89 ? -7.426 -9.791 -14.426 1.00 94.25 89 ALA A O 1
ATOM 693 N N . GLY A 1 90 ? -7.468 -10.365 -12.264 1.00 93.19 90 GLY A N 1
ATOM 694 C CA . GLY A 1 90 ? -6.285 -11.205 -12.301 1.00 93.19 90 GLY A CA 1
ATOM 695 C C . GLY A 1 90 ? -6.409 -12.407 -13.238 1.00 93.19 90 GLY A C 1
ATOM 696 O O . GLY A 1 90 ? -5.384 -12.991 -13.565 1.00 93.19 90 GLY A O 1
ATOM 697 N N . PHE A 1 91 ? -7.606 -12.781 -13.705 1.00 94.31 91 PHE A N 1
ATOM 698 C CA . PHE A 1 91 ? -7.827 -13.886 -14.654 1.00 94.31 91 PHE A CA 1
ATOM 699 C C . PHE A 1 91 ? -7.917 -13.440 -16.122 1.00 94.31 91 PHE A C 1
ATOM 701 O O . PHE A 1 91 ? -8.074 -14.283 -17.002 1.00 94.31 91 PHE A O 1
ATOM 708 N N . MET A 1 92 ? -7.791 -12.140 -16.406 1.00 95.62 92 MET A N 1
ATOM 709 C CA . MET A 1 92 ? -7.984 -11.577 -17.752 1.00 95.62 92 MET A CA 1
ATOM 710 C C . MET A 1 92 ? -6.761 -11.701 -18.678 1.00 95.62 92 MET A C 1
ATOM 712 O O . MET A 1 92 ? -6.803 -11.288 -19.836 1.00 95.62 92 MET A O 1
ATOM 716 N N . TYR A 1 93 ? -5.667 -12.293 -18.197 1.00 94.12 93 TYR A N 1
ATOM 717 C CA . TYR A 1 93 ? -4.474 -12.593 -18.988 1.00 94.12 93 TYR A CA 1
ATOM 718 C C . TYR A 1 93 ? -4.129 -14.082 -18.909 1.00 94.12 93 TYR A C 1
ATOM 720 O O . TYR A 1 93 ? -4.488 -14.778 -17.962 1.00 94.12 93 TYR A O 1
ATOM 728 N N . GLY A 1 94 ? -3.404 -14.574 -19.910 1.00 91.12 94 GLY A N 1
ATOM 729 C CA . GLY A 1 94 ? -2.873 -15.931 -19.967 1.00 91.12 94 GLY A CA 1
ATOM 730 C C . GLY A 1 94 ? -1.344 -15.946 -20.047 1.00 91.12 94 GLY A C 1
ATOM 731 O O . GLY A 1 94 ? -0.710 -14.901 -20.180 1.00 91.12 94 GLY A O 1
ATOM 732 N N . PRO A 1 95 ? -0.725 -17.138 -20.045 1.00 87.81 95 PRO A N 1
ATOM 733 C CA . PRO A 1 95 ? 0.734 -17.290 -20.032 1.00 87.81 95 PRO A CA 1
ATOM 734 C C . PRO A 1 95 ? 1.430 -16.860 -21.333 1.00 87.81 95 PRO A C 1
ATOM 736 O O . PRO A 1 95 ? 2.653 -16.846 -21.404 1.00 87.81 95 PRO A O 1
ATOM 739 N N . ARG A 1 96 ? 0.662 -16.585 -22.393 1.00 91.44 96 ARG A N 1
ATOM 740 C CA . ARG A 1 96 ? 1.156 -16.122 -23.700 1.00 91.44 96 ARG A CA 1
ATOM 741 C C . ARG A 1 96 ? 0.524 -14.795 -24.123 1.00 91.44 96 ARG A C 1
ATOM 743 O O . ARG A 1 96 ? 0.588 -14.438 -25.295 1.00 91.44 96 ARG A O 1
ATOM 750 N N . SER A 1 97 ? -0.134 -14.096 -23.199 1.00 93.81 97 SER A N 1
ATOM 751 C CA . SER A 1 97 ? -0.652 -12.757 -23.472 1.00 93.81 97 SER A CA 1
ATOM 752 C C . SER A 1 97 ? 0.497 -11.798 -23.775 1.00 93.81 97 SER A C 1
ATOM 754 O O . SER A 1 97 ? 1.610 -11.971 -23.279 1.00 93.81 97 SER A O 1
ATOM 756 N N . ASN A 1 98 ? 0.223 -10.773 -24.583 1.00 94.94 98 ASN A N 1
ATOM 757 C CA . ASN A 1 98 ? 1.162 -9.673 -24.770 1.00 94.94 98 ASN A CA 1
ATOM 758 C C . ASN A 1 98 ? 1.509 -9.052 -23.403 1.00 94.94 98 ASN A C 1
ATOM 760 O O . ASN A 1 98 ? 0.627 -8.902 -22.555 1.00 94.94 98 ASN A O 1
ATOM 764 N N . LEU A 1 99 ? 2.780 -8.693 -23.201 1.00 93.81 99 LEU A N 1
ATOM 765 C CA . LEU A 1 99 ? 3.258 -8.197 -21.913 1.00 93.81 99 LEU A CA 1
ATOM 766 C C . LEU A 1 99 ? 2.536 -6.916 -21.474 1.00 93.81 99 LEU A C 1
ATOM 768 O O . LEU A 1 99 ? 2.174 -6.824 -20.310 1.00 93.81 99 LEU A O 1
ATOM 772 N N . ALA A 1 100 ? 2.240 -5.993 -22.394 1.00 94.44 100 ALA A N 1
ATOM 773 C CA . ALA A 1 100 ? 1.496 -4.768 -22.096 1.00 94.44 100 ALA A CA 1
ATOM 774 C C . ALA A 1 100 ? 0.059 -5.064 -21.632 1.00 94.44 100 ALA A C 1
ATOM 776 O O . ALA A 1 100 ? -0.457 -4.422 -20.722 1.00 94.44 100 ALA A O 1
ATOM 777 N N . VAL A 1 101 ? -0.583 -6.083 -22.219 1.00 95.12 101 VAL A N 1
ATOM 778 C CA . VAL A 1 101 ? -1.928 -6.527 -21.812 1.00 95.12 101 VAL A CA 1
ATOM 779 C C . VAL A 1 101 ? -1.892 -7.178 -20.432 1.00 95.12 101 VAL A C 1
ATOM 781 O O . VAL A 1 101 ? -2.771 -6.926 -19.612 1.00 95.12 101 VAL A O 1
ATOM 784 N N . MET A 1 102 ? -0.884 -8.012 -20.164 1.00 95.00 102 MET A N 1
ATOM 785 C CA . MET A 1 102 ? -0.695 -8.598 -18.836 1.00 95.00 102 MET A CA 1
ATOM 786 C C . MET A 1 102 ? -0.443 -7.510 -17.792 1.00 95.00 102 MET A C 1
ATOM 788 O O . MET A 1 102 ? -1.083 -7.528 -16.746 1.00 95.00 102 MET A O 1
ATOM 792 N N . ASP A 1 103 ? 0.428 -6.546 -18.092 1.00 94.69 103 ASP A N 1
ATOM 793 C CA . ASP A 1 103 ? 0.803 -5.483 -17.163 1.00 94.69 103 ASP A CA 1
ATOM 794 C C . ASP A 1 103 ? -0.378 -4.551 -16.856 1.00 94.69 103 ASP A C 1
ATOM 796 O O . ASP A 1 103 ? -0.611 -4.215 -15.699 1.00 94.69 103 ASP A O 1
ATOM 800 N N . TYR A 1 104 ? -1.211 -4.235 -17.853 1.00 95.56 104 TYR A N 1
ATOM 801 C CA . TYR A 1 104 ? -2.488 -3.545 -17.642 1.00 95.56 104 TYR A CA 1
ATOM 802 C C . TYR A 1 104 ? -3.365 -4.265 -16.604 1.00 95.56 104 TYR A C 1
ATOM 804 O O . TYR A 1 104 ? -3.744 -3.676 -15.594 1.00 95.56 104 TYR A O 1
ATOM 812 N N . TRP A 1 105 ? -3.647 -5.558 -16.799 1.00 96.31 105 TRP A 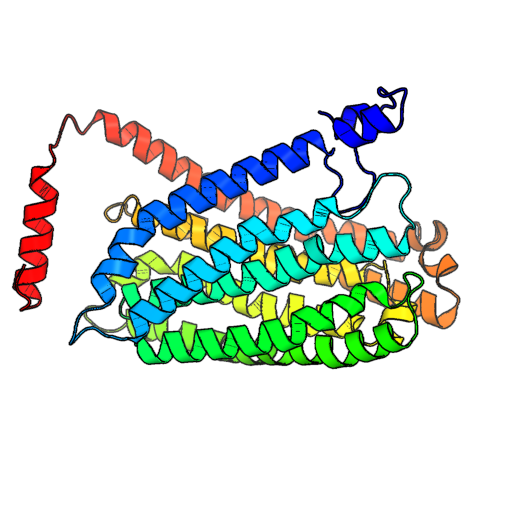N 1
ATOM 813 C CA . TRP A 1 105 ? -4.480 -6.330 -15.865 1.00 96.31 105 TRP A CA 1
ATOM 814 C C . TRP A 1 105 ? -3.804 -6.603 -14.520 1.00 96.31 105 TRP A C 1
ATOM 816 O O . TRP A 1 105 ? -4.486 -6.754 -13.506 1.00 96.31 105 TRP A O 1
ATOM 826 N N . ARG A 1 106 ? -2.470 -6.633 -14.480 1.00 96.00 106 ARG A N 1
ATOM 827 C CA . ARG A 1 106 ? -1.710 -6.703 -13.233 1.00 96.00 106 ARG A CA 1
ATOM 828 C C . ARG A 1 106 ? -1.983 -5.479 -12.370 1.00 96.00 106 ARG A C 1
ATOM 830 O O . ARG A 1 106 ? -2.269 -5.643 -11.187 1.00 96.00 106 ARG A O 1
ATOM 837 N N . PHE A 1 107 ? -1.973 -4.277 -12.942 1.00 96.25 107 PHE A N 1
ATOM 838 C CA . PHE A 1 107 ? -2.239 -3.053 -12.183 1.00 96.25 107 PHE A CA 1
ATOM 839 C C . PHE A 1 107 ? -3.708 -2.859 -11.797 1.00 96.25 107 PHE A C 1
ATOM 841 O O . PHE A 1 107 ? -3.975 -2.210 -10.788 1.00 96.25 107 PHE A O 1
ATOM 848 N N . TRP A 1 108 ? -4.651 -3.544 -12.449 1.00 95.56 108 TRP A N 1
ATOM 849 C CA . TRP A 1 108 ? -6.001 -3.687 -11.889 1.00 95.56 108 TRP A CA 1
ATOM 850 C C . TRP A 1 108 ? -6.011 -4.411 -10.535 1.00 95.56 108 TRP A C 1
ATOM 852 O O . TRP A 1 108 ? -6.862 -4.141 -9.693 1.00 95.56 108 TRP A O 1
ATOM 862 N N . ILE A 1 109 ? -5.068 -5.323 -10.298 1.00 94.38 109 ILE A N 1
ATOM 863 C CA . ILE A 1 109 ? -4.929 -6.000 -9.005 1.00 94.38 109 ILE A CA 1
ATOM 864 C C . ILE A 1 109 ? -4.045 -5.190 -8.057 1.00 94.38 109 ILE A C 1
ATOM 866 O O . ILE A 1 109 ? -4.394 -4.988 -6.901 1.00 94.38 109 ILE A O 1
ATOM 870 N N . VAL A 1 110 ? -2.898 -4.712 -8.528 1.00 94.12 110 VAL A N 1
ATOM 871 C CA . VAL A 1 110 ? -1.914 -4.065 -7.651 1.00 94.12 110 VAL A CA 1
ATOM 872 C C . VAL A 1 110 ? -2.331 -2.653 -7.256 1.00 94.12 110 VAL A C 1
ATOM 874 O O . VAL A 1 110 ? -2.224 -2.310 -6.090 1.00 94.12 110 VAL A O 1
ATOM 877 N N . HIS A 1 111 ? -2.822 -1.848 -8.193 1.00 94.50 111 HIS A N 1
ATOM 878 C CA . HIS A 1 111 ? -3.252 -0.483 -7.907 1.00 94.50 111 HIS A CA 1
ATOM 879 C C . HIS A 1 111 ? -4.756 -0.462 -7.630 1.00 94.50 111 HIS A C 1
ATOM 881 O O . HIS A 1 111 ? -5.175 -0.175 -6.520 1.00 94.50 111 HIS A O 1
ATOM 887 N N . MET A 1 112 ? -5.608 -0.892 -8.564 1.00 90.94 112 MET A N 1
ATOM 888 C CA . MET A 1 112 ? -7.051 -0.740 -8.335 1.00 90.94 112 MET A CA 1
ATOM 889 C C . MET A 1 112 ? -7.599 -1.583 -7.184 1.00 90.94 112 MET A C 1
ATOM 891 O O . MET A 1 112 ? -8.368 -1.072 -6.372 1.00 90.94 112 MET A O 1
ATOM 895 N N . TRP A 1 113 ? -7.230 -2.861 -7.097 1.00 93.00 113 TRP A N 1
ATOM 896 C CA . TRP A 1 113 ? -7.735 -3.724 -6.033 1.00 93.00 113 TRP A CA 1
ATOM 897 C C . TRP A 1 113 ? -7.069 -3.430 -4.686 1.00 93.00 113 TRP A C 1
ATOM 899 O O . TRP A 1 113 ? -7.802 -3.196 -3.730 1.00 93.00 113 TRP A O 1
ATOM 909 N N . VAL A 1 114 ? -5.729 -3.394 -4.592 1.00 90.94 114 VAL A N 1
ATOM 910 C CA . VAL A 1 114 ? -5.043 -3.111 -3.311 1.00 90.94 114 VAL A CA 1
ATOM 911 C C . VAL A 1 114 ? -5.166 -1.650 -2.887 1.00 90.94 114 VAL A C 1
ATOM 913 O O . VAL A 1 114 ? -5.536 -1.402 -1.748 1.00 90.94 114 VAL A O 1
ATOM 916 N N . GLU A 1 115 ? -4.856 -0.695 -3.760 1.00 87.31 115 GLU A N 1
ATOM 917 C CA . GLU A 1 115 ? -4.855 0.729 -3.409 1.00 87.31 115 GLU A CA 1
ATOM 918 C C . GLU A 1 115 ? -6.282 1.287 -3.411 1.00 87.31 115 GLU A C 1
ATOM 920 O O . GLU A 1 115 ? -6.815 1.647 -2.366 1.00 87.31 115 GLU A O 1
ATOM 925 N N . GLY A 1 116 ? -6.972 1.226 -4.551 1.00 83.06 116 GLY A N 1
ATOM 926 C CA . GLY A 1 116 ? -8.297 1.836 -4.692 1.00 83.06 116 GLY A CA 1
ATOM 927 C C . GLY A 1 116 ? -9.387 1.199 -3.817 1.00 83.06 116 GLY A C 1
ATOM 928 O O . GLY A 1 116 ? -10.076 1.883 -3.058 1.00 83.06 116 GLY A O 1
ATOM 929 N N . MET A 1 117 ? -9.600 -0.117 -3.921 1.00 87.50 117 MET A N 1
ATOM 930 C CA . MET A 1 117 ? -10.760 -0.766 -3.285 1.00 87.50 117 MET A CA 1
ATOM 931 C C . MET A 1 117 ? -10.594 -0.955 -1.773 1.00 87.50 117 MET A C 1
ATOM 933 O O . MET A 1 117 ? -11.567 -0.761 -1.034 1.00 87.50 117 MET A O 1
ATOM 937 N N . PHE A 1 118 ? -9.399 -1.318 -1.288 1.00 84.75 118 PHE A N 1
ATOM 938 C CA . PHE A 1 118 ? -9.188 -1.423 0.158 1.00 84.75 118 PHE A CA 1
ATOM 939 C C . PHE A 1 118 ? -9.205 -0.052 0.833 1.00 84.75 118 PHE A C 1
ATOM 941 O O . PHE A 1 118 ? -9.790 0.038 1.910 1.00 84.75 118 PHE A O 1
ATOM 948 N N . GLU A 1 119 ? -8.654 1.011 0.239 1.00 85.38 119 GLU A N 1
ATOM 949 C CA . GLU A 1 119 ? -8.691 2.346 0.858 1.00 85.38 119 GLU A CA 1
ATOM 950 C C . GLU A 1 119 ? -10.127 2.846 1.069 1.00 85.38 119 GLU A C 1
ATOM 952 O O . GLU A 1 119 ? -10.463 3.338 2.153 1.00 85.38 119 GLU A O 1
ATOM 957 N N . VAL A 1 120 ? -11.017 2.612 0.096 1.00 87.00 120 VAL A N 1
ATOM 958 C CA . VAL A 1 120 ? -12.454 2.895 0.249 1.00 87.00 120 VAL A CA 1
ATOM 959 C C . VAL A 1 120 ? -13.062 2.058 1.376 1.00 87.00 120 VAL A C 1
ATOM 961 O O . VAL A 1 120 ? -13.734 2.600 2.255 1.00 87.00 120 VAL A O 1
ATOM 964 N N . PHE A 1 121 ? -12.815 0.744 1.396 1.00 88.31 121 PHE A N 1
ATOM 965 C CA . PHE A 1 121 ? -13.336 -0.136 2.449 1.00 88.31 121 PHE A CA 1
ATOM 966 C C . PHE A 1 121 ? -12.900 0.319 3.843 1.00 88.31 121 PHE A C 1
ATOM 968 O O . PHE A 1 121 ? -13.713 0.418 4.762 1.00 88.31 121 PHE A O 1
ATOM 975 N N . ILE A 1 122 ? -11.619 0.631 3.986 1.00 83.25 122 ILE A N 1
ATOM 976 C CA . ILE A 1 122 ? -11.001 1.045 5.238 1.00 83.25 122 ILE A CA 1
ATOM 977 C C . ILE A 1 122 ? -11.579 2.369 5.715 1.00 83.25 122 ILE A C 1
ATOM 979 O O . ILE A 1 122 ? -11.994 2.457 6.871 1.00 83.25 122 ILE A O 1
ATOM 983 N N . THR A 1 123 ? -11.620 3.375 4.840 1.00 83.12 123 THR A N 1
ATOM 984 C CA . THR A 1 123 ? -12.115 4.717 5.170 1.00 83.12 123 THR A CA 1
ATOM 985 C C . THR A 1 123 ? -13.523 4.629 5.750 1.00 83.12 123 THR A C 1
ATOM 987 O O . THR A 1 123 ? -13.804 5.162 6.825 1.00 83.12 123 THR A O 1
ATOM 990 N N . VAL A 1 124 ? -14.392 3.855 5.098 1.00 87.88 124 VAL A N 1
ATOM 991 C CA . VAL A 1 124 ? -15.781 3.683 5.534 1.00 87.88 124 VAL A CA 1
ATOM 992 C C . VAL A 1 124 ? -15.873 2.861 6.824 1.00 87.88 124 VAL A C 1
ATOM 994 O O . VAL A 1 124 ? -16.664 3.202 7.704 1.00 87.88 124 VAL A O 1
ATOM 997 N N . VAL A 1 125 ? -15.077 1.797 6.983 1.00 86.31 125 VAL A N 1
ATOM 998 C CA . VAL A 1 125 ? -15.068 0.987 8.216 1.00 86.31 125 VAL A CA 1
ATOM 999 C C . VAL A 1 125 ? -14.596 1.807 9.416 1.00 86.31 125 VAL A C 1
ATOM 1001 O O . VAL A 1 125 ? -15.212 1.727 10.480 1.00 86.31 125 VAL A O 1
ATOM 1004 N N . VAL A 1 126 ? -13.547 2.618 9.264 1.00 81.19 126 VAL A N 1
ATOM 1005 C CA . VAL A 1 126 ? -13.053 3.505 10.328 1.00 81.19 126 VAL A CA 1
ATOM 1006 C C . VAL A 1 126 ? -14.105 4.556 10.680 1.00 81.19 126 VAL A C 1
ATOM 1008 O O . VAL A 1 126 ? -14.431 4.709 11.860 1.00 81.19 126 VAL A O 1
ATOM 1011 N N . ALA A 1 127 ? -14.704 5.205 9.676 1.00 84.88 127 ALA A N 1
ATOM 1012 C CA . ALA A 1 127 ? -15.789 6.161 9.889 1.00 84.88 127 ALA A CA 1
ATOM 1013 C C . ALA A 1 127 ? -16.967 5.514 10.637 1.00 84.88 127 ALA A C 1
ATOM 1015 O O . ALA A 1 127 ? -17.457 6.058 11.629 1.00 84.88 127 ALA A O 1
ATOM 1016 N N . TYR A 1 128 ? -17.370 4.307 10.228 1.00 85.06 128 TYR A N 1
ATOM 1017 C CA . TYR A 1 128 ? -18.414 3.537 10.898 1.00 85.06 128 TYR A CA 1
ATOM 1018 C C . TYR A 1 128 ? -18.053 3.227 12.355 1.00 85.06 128 TYR A C 1
ATOM 1020 O O . TYR A 1 128 ? -18.864 3.466 13.249 1.00 85.06 128 TYR A O 1
ATOM 1028 N N . VAL A 1 129 ? -16.833 2.759 12.636 1.00 82.00 129 VAL A N 1
ATOM 1029 C CA . VAL A 1 129 ? -16.376 2.498 14.011 1.00 82.00 129 VAL A CA 1
ATOM 1030 C C . VAL A 1 129 ? -16.440 3.766 14.866 1.00 82.00 129 VAL A C 1
ATOM 1032 O O . VAL A 1 129 ? -16.933 3.706 15.991 1.00 82.00 129 VAL A O 1
ATOM 1035 N N . PHE A 1 130 ? -16.003 4.917 14.355 1.00 78.75 130 PHE A N 1
ATOM 1036 C CA . PHE A 1 130 ? -16.052 6.178 15.102 1.00 78.75 130 PHE A CA 1
ATOM 1037 C C . PHE A 1 130 ? -17.472 6.680 15.362 1.00 78.75 130 PHE A C 1
ATOM 1039 O O . PHE A 1 130 ? -17.742 7.151 16.470 1.00 78.75 130 PHE A O 1
ATOM 1046 N N . VAL A 1 131 ? -18.401 6.491 14.424 1.00 82.50 131 VAL A N 1
ATOM 1047 C CA . VAL A 1 131 ? -19.832 6.737 14.669 1.00 82.50 131 VAL A CA 1
ATOM 1048 C C . VAL A 1 131 ? -20.352 5.820 15.781 1.00 82.50 131 VAL A C 1
ATOM 1050 O O . VAL A 1 131 ? -20.983 6.285 16.729 1.00 82.50 131 VAL A O 1
ATOM 1053 N N . ARG A 1 132 ? -20.014 4.524 15.752 1.00 82.12 132 ARG A N 1
ATOM 1054 C CA . ARG A 1 132 ? -20.439 3.558 16.787 1.00 82.12 132 ARG A CA 1
ATOM 1055 C C . ARG A 1 132 ? -19.825 3.814 18.165 1.00 82.12 132 ARG A C 1
ATOM 1057 O O . ARG A 1 132 ? -20.424 3.433 19.169 1.00 82.12 132 ARG A O 1
ATOM 1064 N N . LEU A 1 133 ? -18.658 4.451 18.223 1.00 73.56 133 LEU A N 1
ATOM 1065 C CA . LEU A 1 133 ? -18.022 4.902 19.464 1.00 73.56 133 LEU A CA 1
ATOM 1066 C C . LEU A 1 133 ? -18.559 6.259 19.958 1.00 73.56 133 LEU A C 1
ATOM 1068 O O . LEU A 1 133 ? -18.139 6.713 21.023 1.00 73.56 133 LEU A O 1
ATOM 1072 N N . GLY A 1 134 ? -19.476 6.894 19.218 1.00 73.31 134 GLY A N 1
ATOM 1073 C CA . GLY A 1 134 ? -20.052 8.198 19.555 1.00 73.31 134 GLY A CA 1
ATOM 1074 C C . GLY A 1 134 ? -19.087 9.369 19.358 1.00 73.31 134 GLY A C 1
ATOM 1075 O O . GLY A 1 134 ? -19.248 10.402 20.003 1.00 73.31 134 GLY A O 1
ATOM 1076 N N . LEU A 1 135 ? -18.061 9.195 18.519 1.00 72.25 135 LEU A N 1
ATOM 1077 C CA . LEU A 1 135 ? -17.037 10.209 18.248 1.00 72.25 135 LEU A CA 1
ATOM 1078 C C . LEU A 1 135 ? -17.383 11.096 17.053 1.00 72.25 135 LEU A C 1
ATOM 1080 O O . LEU A 1 135 ? -16.962 12.248 17.019 1.00 72.25 135 LEU A O 1
ATOM 1084 N N . LEU A 1 136 ? -18.145 10.568 16.094 1.00 77.94 136 LEU A N 1
ATOM 1085 C CA . LEU A 1 136 ? -18.581 11.285 14.901 1.00 77.94 136 LEU A CA 1
ATOM 1086 C C . LEU A 1 136 ? -20.099 11.208 14.746 1.00 77.94 136 LEU A C 1
ATOM 1088 O O . LEU A 1 136 ? -20.718 10.198 15.080 1.00 77.94 136 LEU A O 1
ATOM 1092 N N . ASP A 1 137 ? -20.675 12.272 14.192 1.00 84.25 137 ASP A N 1
ATOM 1093 C CA . ASP A 1 137 ? -22.061 12.285 13.732 1.00 84.25 137 ASP A CA 1
ATOM 1094 C C . ASP A 1 137 ? -22.227 11.385 12.497 1.00 84.25 137 ASP A C 1
ATOM 1096 O O . ASP A 1 137 ? -21.398 11.409 11.580 1.00 84.25 137 ASP A O 1
ATOM 1100 N N . SER A 1 138 ? -23.302 10.595 12.462 1.00 86.19 138 SER A N 1
ATOM 1101 C CA . SER A 1 138 ? -23.511 9.589 11.417 1.00 86.19 138 SER A CA 1
ATOM 1102 C C . SER A 1 138 ? -23.720 10.208 10.032 1.00 86.19 138 SER A C 1
ATOM 1104 O O . SER A 1 138 ? -23.298 9.630 9.027 1.00 86.19 138 SER A O 1
ATOM 1106 N N . GLN A 1 139 ? -24.342 11.389 9.954 1.00 87.62 139 GLN A N 1
ATOM 1107 C CA . GLN A 1 139 ? -24.622 12.065 8.692 1.00 87.62 139 GLN A CA 1
ATOM 1108 C C . GLN A 1 139 ? -23.370 12.743 8.134 1.00 87.62 139 GLN A C 1
ATOM 1110 O O . GLN A 1 139 ? -23.083 12.599 6.942 1.00 87.62 139 GLN A O 1
ATOM 1115 N N . SER A 1 140 ? -22.606 13.419 8.994 1.00 84.75 140 SER A N 1
ATOM 1116 C CA . SER A 1 140 ? -21.309 13.994 8.627 1.00 84.75 140 SER A CA 1
ATOM 1117 C C . SER A 1 140 ? -20.334 12.907 8.165 1.00 84.75 140 SER A C 1
ATOM 1119 O O . SER A 1 140 ? -19.822 12.971 7.048 1.00 84.75 140 SER A O 1
ATOM 1121 N N . ALA A 1 141 ? -20.170 11.838 8.955 1.00 85.31 141 ALA A N 1
ATOM 1122 C CA . ALA A 1 141 ? -19.278 10.729 8.621 1.00 85.31 141 ALA A CA 1
ATOM 1123 C C . ALA A 1 141 ? -19.647 10.057 7.288 1.00 85.31 141 ALA A C 1
ATOM 1125 O O . ALA A 1 141 ? -18.761 9.757 6.486 1.00 85.31 141 ALA A O 1
ATOM 1126 N N . ALA A 1 142 ? -20.943 9.855 7.020 1.00 88.81 142 ALA A N 1
ATOM 1127 C CA . ALA A 1 142 ? -21.411 9.313 5.746 1.00 88.81 142 ALA A CA 1
ATOM 1128 C C . ALA A 1 142 ? -21.107 10.249 4.568 1.00 88.81 142 ALA A C 1
ATOM 1130 O O . ALA A 1 142 ? -20.612 9.794 3.538 1.00 88.81 142 ALA A O 1
ATOM 1131 N N . SER A 1 143 ? -21.380 11.549 4.714 1.00 87.62 143 SER A N 1
ATOM 1132 C CA . SER A 1 143 ? -21.130 12.542 3.664 1.00 87.62 143 SER A CA 1
ATOM 1133 C C . SER A 1 143 ? -19.642 12.653 3.335 1.00 87.62 143 SER A C 1
ATOM 1135 O O . SER A 1 143 ? -19.272 12.605 2.163 1.00 87.62 143 SER A O 1
ATOM 1137 N N . THR A 1 144 ? -18.789 12.753 4.358 1.00 85.75 144 THR A N 1
ATOM 1138 C CA . THR A 1 144 ? -17.334 12.818 4.186 1.00 85.75 144 THR A CA 1
ATOM 1139 C C . THR A 1 144 ? -16.809 11.534 3.561 1.00 85.75 144 THR A C 1
ATOM 1141 O O . THR A 1 144 ? -16.085 11.597 2.575 1.00 85.75 144 THR A O 1
ATOM 1144 N N . SER A 1 145 ? -17.249 10.364 4.036 1.00 88.19 145 SER A N 1
ATOM 1145 C CA . SER A 1 145 ? -16.827 9.083 3.454 1.00 88.19 145 SER A CA 1
ATOM 1146 C C . SER A 1 145 ? -17.219 8.968 1.978 1.00 88.19 145 SER A C 1
ATOM 1148 O O . SER A 1 145 ? -16.413 8.508 1.171 1.00 88.19 145 SER A O 1
ATOM 1150 N N . LEU A 1 146 ? -18.436 9.385 1.602 1.00 90.06 146 LEU A N 1
ATOM 1151 C CA . LEU A 1 146 ? -18.897 9.388 0.207 1.00 90.06 146 LEU A CA 1
ATOM 1152 C C . LEU A 1 146 ? -18.075 10.338 -0.662 1.00 90.06 146 LEU A C 1
ATOM 1154 O O . LEU A 1 146 ? -17.663 9.955 -1.756 1.00 90.06 146 LEU A O 1
ATOM 1158 N N . PHE A 1 147 ? -17.828 11.556 -0.179 1.00 88.75 147 PHE A N 1
ATOM 1159 C CA . PHE A 1 147 ? -17.015 12.540 -0.887 1.00 88.75 147 PHE A CA 1
ATOM 1160 C C . PHE A 1 147 ? -15.587 12.030 -1.094 1.00 88.75 147 PHE A C 1
ATOM 1162 O O . PHE A 1 147 ? -15.106 11.994 -2.224 1.00 88.75 147 PHE A O 1
ATOM 1169 N N . THR A 1 148 ? -14.949 11.551 -0.029 1.00 85.19 148 THR A N 1
ATOM 1170 C CA . THR A 1 148 ? -13.601 10.981 -0.068 1.00 85.19 148 THR A CA 1
ATOM 1171 C C . THR A 1 148 ? -13.539 9.789 -1.023 1.00 85.19 148 THR A C 1
ATOM 1173 O O . THR A 1 148 ? -12.673 9.751 -1.892 1.00 85.19 148 THR A O 1
ATOM 1176 N N . THR A 1 149 ? -14.519 8.879 -0.965 1.00 88.00 149 THR A N 1
ATOM 1177 C CA . THR A 1 149 ? -14.639 7.750 -1.907 1.00 88.00 149 THR A CA 1
ATOM 1178 C C . THR A 1 149 ? -14.739 8.224 -3.356 1.00 88.00 149 THR A C 1
ATOM 1180 O O . THR A 1 149 ? -14.083 7.665 -4.232 1.00 88.00 149 THR A O 1
ATOM 1183 N N . PHE A 1 150 ? -15.545 9.253 -3.629 1.00 89.62 150 PHE A N 1
ATOM 1184 C CA . PHE A 1 150 ? -15.673 9.807 -4.974 1.00 89.62 150 PHE A CA 1
ATOM 1185 C C . PHE A 1 150 ? -14.344 10.375 -5.474 1.00 89.62 150 PHE A C 1
ATOM 1187 O O . PHE A 1 150 ? -13.932 10.027 -6.576 1.00 89.62 150 PHE A O 1
ATOM 1194 N N . VAL A 1 151 ? -13.663 11.208 -4.681 1.00 87.75 151 VAL A N 1
ATOM 1195 C CA . VAL A 1 151 ? -12.395 11.824 -5.103 1.00 87.75 151 VAL A CA 1
ATOM 1196 C C . VAL A 1 151 ? -11.321 10.757 -5.328 1.00 87.75 151 VAL A C 1
ATOM 1198 O O . VAL A 1 151 ? -10.655 10.790 -6.363 1.00 87.75 151 VAL A O 1
ATOM 1201 N N . PHE A 1 152 ? -11.210 9.776 -4.426 1.00 85.81 152 PHE A N 1
ATOM 1202 C CA . PHE A 1 152 ? -10.271 8.662 -4.578 1.00 85.81 152 PHE A CA 1
ATOM 1203 C C . PHE A 1 152 ? -10.542 7.830 -5.825 1.00 85.81 152 PHE A C 1
ATOM 1205 O O . PHE A 1 152 ? -9.619 7.572 -6.581 1.00 85.81 152 PHE A O 1
ATOM 1212 N N . LEU A 1 153 ? -11.789 7.430 -6.090 1.00 90.06 153 LEU A N 1
ATOM 1213 C CA . LEU A 1 153 ? -12.095 6.618 -7.272 1.00 90.06 153 LEU A CA 1
ATOM 1214 C C . LEU A 1 153 ? -12.008 7.423 -8.573 1.00 90.06 153 LEU A C 1
ATOM 1216 O O . LEU A 1 153 ? -11.631 6.873 -9.608 1.00 90.06 153 LEU A O 1
ATOM 1220 N N . PHE A 1 154 ? -12.344 8.714 -8.532 1.00 92.50 154 PHE A N 1
ATOM 1221 C CA . PHE A 1 154 ? -12.239 9.602 -9.685 1.00 92.50 154 PHE A CA 1
ATOM 1222 C C . PHE A 1 154 ? -10.782 9.807 -10.109 1.00 92.50 154 PHE A C 1
ATOM 1224 O O . PHE A 1 154 ? -10.510 9.798 -11.306 1.00 92.50 154 PHE A O 1
ATOM 1231 N N . GLY A 1 155 ? -9.862 9.952 -9.150 1.00 91.69 155 GLY A N 1
ATOM 1232 C CA . GLY A 1 155 ? -8.419 9.957 -9.400 1.00 91.69 155 GLY A CA 1
ATOM 1233 C C . GLY A 1 155 ? -7.883 8.563 -9.733 1.00 91.69 155 GLY A C 1
ATOM 1234 O O . GLY A 1 155 ? -7.389 8.354 -10.831 1.00 91.69 155 GLY A O 1
ATOM 1235 N N . GLY A 1 156 ? -8.073 7.599 -8.831 1.00 91.56 156 GLY A N 1
ATOM 1236 C CA . GLY A 1 156 ? -7.463 6.264 -8.852 1.00 91.56 156 GLY A CA 1
ATOM 1237 C C . GLY A 1 156 ? -7.803 5.399 -10.061 1.00 91.56 156 GLY A C 1
ATOM 1238 O O . GLY A 1 156 ? -6.917 4.787 -10.651 1.00 91.56 156 GLY A O 1
ATOM 1239 N N . ILE A 1 157 ? -9.069 5.364 -10.504 1.00 93.12 157 ILE A N 1
ATOM 1240 C CA . ILE A 1 157 ? -9.466 4.509 -11.643 1.00 93.12 157 ILE A CA 1
ATOM 1241 C C . ILE A 1 157 ? -8.671 4.851 -12.918 1.00 93.12 157 ILE A C 1
ATOM 1243 O O . ILE A 1 157 ? -8.014 3.969 -13.476 1.00 93.12 157 ILE A O 1
ATOM 1247 N N . PRO A 1 158 ? -8.715 6.097 -13.418 1.00 95.38 158 PRO A N 1
ATOM 1248 C CA . PRO A 1 158 ? -7.867 6.522 -14.531 1.00 95.38 158 PRO A CA 1
ATOM 1249 C C . PRO A 1 158 ? -6.395 6.746 -14.141 1.00 95.38 158 PRO A C 1
ATOM 1251 O O . PRO A 1 158 ? -5.523 6.641 -15.005 1.00 95.38 158 PRO A O 1
ATOM 1254 N N . GLY A 1 159 ? -6.100 7.045 -12.877 1.00 95.00 159 GLY A N 1
ATOM 1255 C CA . GLY A 1 159 ? -4.752 7.286 -12.363 1.00 95.00 159 GLY A CA 1
ATOM 1256 C C . GLY A 1 159 ? -3.868 6.041 -12.328 1.00 95.00 159 GLY A C 1
ATOM 1257 O O . GLY A 1 159 ? -2.667 6.161 -12.572 1.00 95.00 159 GLY A O 1
ATOM 1258 N N . MET A 1 160 ? -4.468 4.843 -12.259 1.00 95.88 160 MET A N 1
ATOM 1259 C CA . MET A 1 160 ? -3.816 3.539 -12.472 1.00 95.88 160 MET A CA 1
ATOM 1260 C C . MET A 1 160 ? -2.843 3.529 -13.660 1.00 95.88 160 MET A C 1
ATOM 1262 O O . MET A 1 160 ? -1.801 2.869 -13.627 1.00 95.88 160 MET A O 1
ATOM 1266 N N . TYR A 1 161 ? -3.153 4.283 -14.718 1.00 96.62 161 TYR A N 1
ATOM 1267 C CA . TYR A 1 161 ? -2.315 4.387 -15.907 1.00 96.62 161 TYR A CA 1
ATOM 1268 C C . TYR A 1 161 ? -0.915 4.966 -15.660 1.00 96.62 161 TYR A C 1
ATOM 1270 O O . TYR A 1 161 ? -0.052 4.801 -16.528 1.00 96.62 161 TYR A O 1
ATOM 1278 N N . HIS A 1 162 ? -0.636 5.561 -14.495 1.00 96.75 162 HIS A N 1
ATOM 1279 C CA . HIS A 1 162 ? 0.720 5.968 -14.117 1.00 96.75 162 HIS A CA 1
ATOM 1280 C C . HIS A 1 162 ? 1.721 4.811 -14.016 1.00 96.75 162 HIS A C 1
ATOM 1282 O O . HIS A 1 162 ? 2.923 5.005 -14.194 1.00 96.75 162 HIS A O 1
ATOM 1288 N N . HIS A 1 163 ? 1.228 3.582 -13.874 1.00 96.69 163 HIS A N 1
ATOM 1289 C CA . HIS A 1 163 ? 2.043 2.376 -13.943 1.00 96.69 163 HIS A CA 1
ATOM 1290 C C . HIS A 1 163 ? 2.318 1.918 -15.375 1.00 96.69 163 HIS A C 1
ATOM 1292 O O . HIS A 1 163 ? 3.272 1.186 -15.635 1.00 96.69 163 HIS A O 1
ATOM 1298 N N . ASN A 1 164 ? 1.490 2.360 -16.321 1.00 96.06 164 ASN A N 1
ATOM 1299 C CA . ASN A 1 164 ? 1.545 1.914 -17.702 1.00 96.06 164 ASN A CA 1
ATOM 1300 C C . ASN A 1 164 ? 2.309 2.862 -18.631 1.00 96.06 164 ASN A C 1
ATOM 1302 O O . ASN A 1 164 ? 2.548 2.461 -19.769 1.00 96.06 164 ASN A O 1
ATOM 1306 N N . TYR A 1 165 ? 2.758 4.041 -18.171 1.00 96.75 165 TYR A N 1
ATOM 1307 C CA . TYR A 1 165 ? 3.416 5.061 -19.010 1.00 96.75 165 TYR A CA 1
ATOM 1308 C C . TYR A 1 165 ? 4.428 4.503 -20.011 1.00 96.75 165 TYR A C 1
ATOM 1310 O O . TYR A 1 165 ? 4.413 4.866 -21.186 1.00 96.75 165 TYR A O 1
ATOM 1318 N N . PHE A 1 166 ? 5.295 3.609 -19.537 1.00 95.94 166 PHE A N 1
ATOM 1319 C CA . PHE A 1 166 ? 6.424 3.071 -20.292 1.00 95.94 166 PHE A CA 1
ATOM 1320 C C . PHE A 1 166 ? 6.327 1.544 -20.449 1.00 95.94 166 PHE A C 1
ATOM 1322 O O . PHE A 1 166 ? 7.335 0.845 -20.471 1.00 95.94 166 PHE A O 1
ATOM 1329 N N . SER A 1 167 ? 5.098 1.019 -20.559 1.00 94.44 167 SER A N 1
ATOM 1330 C CA . SER A 1 167 ? 4.802 -0.423 -20.706 1.00 94.44 167 SER A CA 1
ATOM 1331 C C . SER A 1 167 ? 4.384 -0.833 -22.132 1.00 94.44 167 SER A C 1
ATOM 1333 O O . SER A 1 167 ? 3.861 -1.923 -22.349 1.00 94.44 167 SER A O 1
ATOM 1335 N N . GLY A 1 168 ? 4.619 0.035 -23.125 1.00 93.81 168 GLY A N 1
ATOM 1336 C CA . GLY A 1 168 ? 4.210 -0.186 -24.520 1.00 93.81 168 GLY A CA 1
ATOM 1337 C C . GLY A 1 168 ? 2.809 0.338 -24.858 1.00 93.81 168 GLY A C 1
ATOM 1338 O O . GLY A 1 168 ? 2.202 -0.114 -25.827 1.00 93.81 168 GLY A O 1
ATOM 1339 N N . THR A 1 169 ? 2.285 1.280 -24.070 1.00 94.44 169 THR A N 1
ATOM 1340 C CA . THR A 1 169 ? 0.970 1.899 -24.288 1.00 94.44 169 THR A CA 1
ATOM 1341 C C . THR A 1 169 ? 1.038 3.193 -25.111 1.00 94.44 169 THR A C 1
ATOM 1343 O O . THR A 1 169 ? 2.068 3.867 -25.103 1.00 94.44 169 THR A O 1
ATOM 1346 N N . PRO A 1 170 ? -0.059 3.607 -25.777 1.00 95.12 170 PRO A N 1
ATOM 1347 C CA . PRO A 1 170 ? -0.109 4.872 -26.514 1.00 95.12 170 PRO A CA 1
ATOM 1348 C C . PRO A 1 170 ? -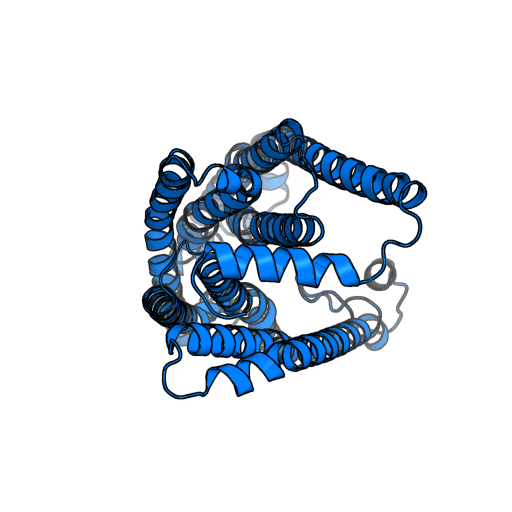0.002 6.111 -25.606 1.00 95.12 170 PRO A C 1
ATOM 1350 O O . PRO A 1 170 ? -0.401 6.075 -24.443 1.00 95.12 170 PRO A O 1
ATOM 1353 N N . THR A 1 171 ? 0.420 7.250 -26.165 1.00 95.38 171 THR A N 1
ATOM 1354 C CA . THR A 1 171 ? 0.624 8.523 -25.438 1.00 95.38 171 THR A CA 1
ATOM 1355 C C . THR A 1 171 ? -0.606 9.013 -24.663 1.00 95.38 171 THR A C 1
ATOM 1357 O O . THR A 1 171 ? -0.457 9.651 -23.625 1.00 95.38 171 THR A O 1
ATOM 1360 N N . MET A 1 172 ? -1.827 8.688 -25.109 1.00 96.25 172 MET A N 1
ATOM 1361 C CA . MET A 1 172 ? -3.054 9.029 -24.368 1.00 96.25 172 MET A CA 1
ATOM 1362 C C . MET A 1 172 ? -3.069 8.446 -22.947 1.00 96.25 172 MET A C 1
ATOM 1364 O O . MET A 1 172 ? -3.567 9.097 -22.037 1.00 96.25 172 MET A O 1
ATOM 1368 N N . ILE A 1 173 ? -2.487 7.259 -22.741 1.00 96.25 173 ILE A N 1
ATOM 1369 C CA . ILE A 1 173 ? -2.402 6.609 -21.426 1.00 96.25 173 ILE A CA 1
ATOM 1370 C C . ILE A 1 173 ? -1.477 7.403 -20.503 1.00 96.25 173 ILE A C 1
ATOM 1372 O O . ILE A 1 173 ? -1.803 7.602 -19.338 1.00 96.25 173 ILE A O 1
ATOM 1376 N N . VAL A 1 174 ? -0.379 7.942 -21.042 1.00 96.56 174 VAL A N 1
ATOM 1377 C CA . VAL A 1 174 ? 0.535 8.824 -20.301 1.00 96.56 174 VAL A CA 1
ATOM 1378 C C . VAL A 1 174 ? -0.178 10.096 -19.850 1.00 96.56 174 VAL A C 1
ATOM 1380 O O . VAL A 1 174 ? -0.068 10.482 -18.690 1.00 96.56 174 VAL A O 1
ATOM 1383 N N . ALA A 1 175 ? -0.938 10.730 -20.746 1.00 96.12 175 ALA A N 1
ATOM 1384 C CA . ALA A 1 175 ? -1.668 11.955 -20.430 1.00 96.12 175 ALA A CA 1
ATOM 1385 C C . ALA A 1 175 ? -2.757 11.724 -19.370 1.00 96.12 175 ALA A C 1
ATOM 1387 O O . ALA A 1 175 ? -2.825 12.462 -18.390 1.00 96.12 175 ALA A O 1
ATOM 1388 N N . VAL A 1 176 ? -3.580 10.682 -19.543 1.00 97.00 176 VAL A N 1
ATOM 1389 C CA . VAL A 1 176 ? -4.648 10.352 -18.588 1.00 97.00 176 VAL A CA 1
ATOM 1390 C C . VAL A 1 176 ? -4.055 9.966 -17.237 1.00 97.00 176 VAL A C 1
ATOM 1392 O O . VAL A 1 176 ? -4.446 10.552 -16.232 1.00 97.00 176 VAL A O 1
ATOM 1395 N N . GLY A 1 177 ? -3.079 9.053 -17.207 1.00 96.50 177 GLY A N 1
ATOM 1396 C CA . GLY A 1 177 ? -2.451 8.635 -15.956 1.00 96.50 177 GLY A CA 1
ATOM 1397 C C . GLY A 1 177 ? -1.867 9.821 -15.198 1.00 96.50 177 GLY A C 1
ATOM 1398 O O . GLY A 1 177 ? -2.197 9.997 -14.036 1.00 96.50 177 GLY A O 1
ATOM 1399 N N . ALA A 1 178 ? -1.129 10.709 -15.872 1.00 96.19 178 ALA A N 1
ATOM 1400 C CA . ALA A 1 178 ? -0.501 11.862 -15.226 1.00 96.19 178 ALA A CA 1
ATOM 1401 C C . ALA A 1 178 ? -1.497 12.864 -14.641 1.00 96.19 178 ALA A C 1
ATOM 1403 O O . ALA A 1 178 ? -1.278 13.376 -13.542 1.00 96.19 178 ALA A O 1
ATOM 1404 N N . CYS A 1 179 ? -2.573 13.170 -15.370 1.00 95.19 179 CYS A N 1
ATOM 1405 C CA . CYS A 1 179 ? -3.574 14.122 -14.902 1.00 95.19 179 CYS A CA 1
ATOM 1406 C C . CYS A 1 179 ? -4.369 13.574 -13.718 1.00 95.19 179 CYS A C 1
ATOM 1408 O O . CYS A 1 179 ? -4.600 14.302 -12.756 1.00 95.19 179 CYS A O 1
ATOM 1410 N N . PHE A 1 180 ? -4.793 12.313 -13.786 1.00 95.88 180 PHE A N 1
ATOM 1411 C CA . PHE A 1 180 ? -5.687 11.747 -12.784 1.00 95.88 180 PHE A CA 1
ATOM 1412 C C . PHE A 1 180 ? -4.956 11.243 -11.539 1.00 95.88 180 PHE A C 1
ATOM 1414 O O . PHE A 1 180 ? -5.439 11.494 -10.437 1.00 95.88 180 PHE A O 1
ATOM 1421 N N . SER A 1 181 ? -3.757 10.673 -11.672 1.00 94.25 181 SER A N 1
ATOM 1422 C CA . SER A 1 181 ? -2.968 10.272 -10.501 1.00 94.25 181 SER A CA 1
ATOM 1423 C C . SER A 1 181 ? -2.461 11.463 -9.686 1.00 94.25 181 SER A C 1
ATOM 1425 O O . SER A 1 181 ? -2.236 11.364 -8.484 1.00 94.25 181 SER A O 1
ATOM 1427 N N . ALA A 1 182 ? -2.330 12.643 -10.302 1.00 92.25 182 ALA A N 1
ATOM 1428 C CA . ALA A 1 182 ? -2.061 13.872 -9.560 1.00 92.25 182 ALA A CA 1
ATOM 1429 C C . ALA A 1 182 ? -3.237 14.275 -8.649 1.00 92.25 182 ALA A C 1
ATOM 1431 O O . ALA A 1 182 ? -3.011 14.869 -7.594 1.00 92.25 182 ALA A O 1
ATOM 1432 N N . LEU A 1 183 ? -4.478 13.944 -9.028 1.00 90.38 183 LEU A N 1
ATOM 1433 C CA . LEU A 1 183 ? -5.663 14.211 -8.205 1.00 90.38 183 LEU A CA 1
ATOM 1434 C C . LEU A 1 183 ? -5.726 13.299 -6.979 1.00 90.38 183 LEU A C 1
ATOM 1436 O O . LEU A 1 183 ? -6.276 13.711 -5.960 1.00 90.38 183 LEU A O 1
ATOM 1440 N N . GLU A 1 184 ? -5.127 12.109 -7.042 1.00 86.75 184 GLU A N 1
ATOM 1441 C CA . GLU A 1 184 ? -5.068 11.178 -5.909 1.00 86.75 184 GLU A CA 1
ATOM 1442 C C . GLU A 1 184 ? -4.302 11.762 -4.719 1.00 86.75 184 GLU A C 1
ATOM 1444 O O . GLU A 1 184 ? -4.619 11.459 -3.578 1.00 86.75 184 GLU A O 1
ATOM 1449 N N . VAL A 1 185 ? -3.359 12.681 -4.950 1.00 83.19 185 VAL A N 1
ATOM 1450 C CA . VAL A 1 185 ? -2.596 13.331 -3.871 1.00 83.19 185 VAL A CA 1
ATOM 1451 C C . VAL A 1 185 ? -3.434 14.351 -3.096 1.00 83.19 185 VAL A C 1
ATOM 1453 O O . VAL A 1 185 ? -3.117 14.664 -1.947 1.00 83.19 185 VAL A O 1
ATOM 1456 N N . VAL A 1 186 ? -4.517 14.869 -3.685 1.00 78.25 186 VAL A N 1
ATOM 1457 C CA . VAL A 1 186 ? -5.342 15.912 -3.058 1.00 78.25 186 VAL A CA 1
ATOM 1458 C C . VAL A 1 186 ? -6.005 15.403 -1.765 1.00 78.25 186 VAL A C 1
ATOM 1460 O O . VAL A 1 186 ? -5.796 16.038 -0.729 1.00 78.25 186 VAL A O 1
ATOM 1463 N N . PRO A 1 187 ? -6.719 14.257 -1.744 1.00 74.50 187 PRO A N 1
ATOM 1464 C CA . PRO A 1 187 ? -7.198 13.652 -0.497 1.00 74.50 187 PRO A CA 1
ATOM 1465 C C . PRO A 1 187 ? -6.091 13.348 0.517 1.00 74.50 187 PRO A C 1
ATOM 1467 O O . PRO A 1 187 ? -6.273 13.574 1.712 1.00 74.50 187 PRO A O 1
ATOM 1470 N N . LEU A 1 188 ? -4.929 12.879 0.053 1.00 72.12 188 LEU A N 1
ATOM 1471 C CA . LEU A 1 188 ? -3.807 12.506 0.923 1.00 72.12 188 LEU A CA 1
ATOM 1472 C C . LEU A 1 188 ? -3.239 13.711 1.678 1.00 72.12 188 LEU A C 1
ATOM 1474 O O . LEU A 1 188 ? -2.916 13.619 2.863 1.00 72.12 188 LEU A O 1
ATOM 1478 N N . ALA A 1 189 ? -3.165 14.863 1.007 1.00 69.25 189 ALA A N 1
ATOM 1479 C CA . ALA A 1 189 ? -2.774 16.123 1.627 1.00 69.25 189 ALA A CA 1
ATOM 1480 C C . ALA A 1 189 ? -3.802 16.593 2.671 1.00 69.25 189 ALA A C 1
ATOM 1482 O O . ALA A 1 189 ? 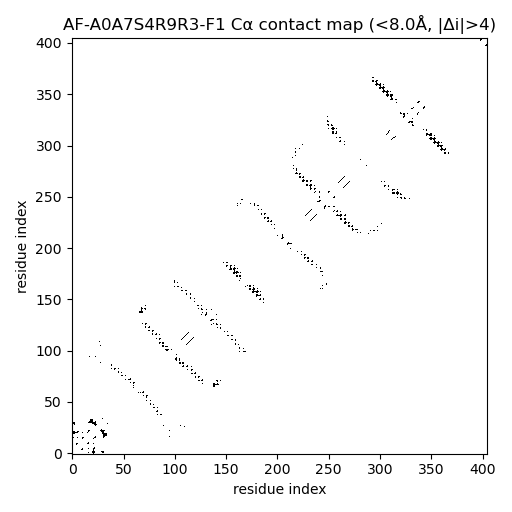-3.417 17.115 3.718 1.00 69.25 189 ALA A O 1
ATOM 1483 N N . LEU A 1 190 ? -5.097 16.374 2.416 1.00 67.06 190 LEU A N 1
ATOM 1484 C CA . LEU A 1 190 ? -6.179 16.733 3.338 1.00 67.06 190 LEU A CA 1
ATOM 1485 C C . LEU A 1 190 ? -6.206 15.839 4.590 1.00 67.06 190 LEU A C 1
ATOM 1487 O O . LEU A 1 190 ? -6.390 16.354 5.692 1.00 67.06 190 LEU A O 1
ATOM 1491 N N . MET A 1 191 ? -5.898 14.544 4.462 1.00 63.47 191 MET A N 1
ATOM 1492 C CA . MET A 1 191 ? -5.757 13.636 5.614 1.00 63.47 191 MET A CA 1
ATOM 1493 C C . MET A 1 191 ? -4.630 14.039 6.580 1.00 63.47 191 MET A C 1
ATOM 1495 O O . MET A 1 191 ? -4.700 13.764 7.779 1.00 63.47 191 MET A O 1
ATOM 1499 N N . GLY A 1 192 ? -3.603 14.744 6.095 1.00 57.81 192 GLY A N 1
ATOM 1500 C CA . GLY A 1 192 ? -2.575 15.339 6.953 1.00 57.81 192 GLY A CA 1
ATOM 1501 C C . GLY A 1 192 ? -3.138 16.360 7.953 1.00 57.81 192 GLY A C 1
ATOM 1502 O O . GLY A 1 192 ? -2.607 16.488 9.056 1.00 57.81 192 GLY A O 1
ATOM 1503 N N . PHE A 1 193 ? -4.238 17.042 7.614 1.00 56.69 193 PHE A N 1
ATOM 1504 C CA . PHE A 1 193 ? -4.941 17.946 8.526 1.00 56.69 193 PHE A CA 1
ATOM 1505 C C . PHE A 1 193 ? -5.872 17.186 9.480 1.00 56.69 193 PHE A C 1
ATOM 1507 O O . PHE A 1 193 ? -5.933 17.534 10.659 1.00 56.69 193 PHE A O 1
ATOM 1514 N N . GLU A 1 194 ? -6.493 16.087 9.041 1.00 58.75 194 GLU A N 1
ATOM 1515 C CA . GLU A 1 194 ? -7.265 15.184 9.916 1.00 58.75 194 GLU A CA 1
ATOM 1516 C C . GLU A 1 194 ? -6.388 14.547 11.012 1.00 58.75 194 GLU A C 1
ATOM 1518 O O . GLU A 1 194 ? -6.852 14.306 12.126 1.00 58.75 194 GLU A O 1
ATOM 1523 N N . ALA A 1 195 ? -5.081 14.364 10.762 1.00 52.91 195 ALA A N 1
ATOM 1524 C CA . ALA A 1 195 ? -4.108 13.933 11.774 1.00 52.91 195 ALA A CA 1
ATOM 1525 C C . ALA A 1 195 ? -4.142 14.815 13.046 1.00 52.91 195 ALA A C 1
ATOM 1527 O O . ALA A 1 195 ? -3.952 14.315 14.160 1.00 52.91 195 ALA A O 1
ATOM 1528 N N . SER A 1 196 ? -4.418 16.117 12.887 1.00 50.78 196 SER A N 1
ATOM 1529 C CA . SER A 1 196 ? -4.542 17.073 13.996 1.00 50.78 196 SER A CA 1
ATOM 1530 C C . SER A 1 196 ? -5.832 16.886 14.807 1.00 50.78 196 SER A C 1
ATOM 1532 O O . SER A 1 196 ? -5.825 17.096 16.019 1.00 50.78 196 SER A O 1
ATOM 1534 N N . GLU A 1 197 ? -6.903 16.363 14.205 1.00 57.91 197 GLU A N 1
ATOM 1535 C CA . GLU A 1 197 ? -8.148 16.031 14.909 1.00 57.91 197 GLU A CA 1
ATOM 1536 C C . GLU A 1 197 ? -7.983 14.810 15.825 1.00 57.91 197 GLU A C 1
ATOM 1538 O O . GLU A 1 197 ? -8.642 14.702 16.859 1.00 57.91 197 GLU A O 1
ATOM 1543 N N . TYR A 1 198 ? -7.016 13.926 15.559 1.00 58.91 198 TYR A N 1
ATOM 1544 C CA . TYR A 1 198 ? -6.684 12.861 16.508 1.00 58.91 198 TYR A CA 1
ATOM 1545 C C . TYR A 1 198 ? -6.050 13.398 17.799 1.00 58.91 198 TYR A C 1
ATOM 1547 O O . TYR A 1 198 ? -6.086 12.700 18.817 1.00 58.91 198 TYR A O 1
ATOM 1555 N N . ALA A 1 199 ? -5.482 14.611 17.813 1.00 55.25 199 ALA A N 1
ATOM 1556 C CA . ALA A 1 199 ? -5.093 15.277 19.061 1.00 55.25 199 ALA A CA 1
ATOM 1557 C C . ALA A 1 199 ? -6.333 15.663 19.889 1.00 55.25 199 ALA A C 1
ATOM 1559 O O . ALA A 1 199 ? -6.329 15.504 21.111 1.00 55.25 199 ALA A O 1
ATOM 1560 N N . ALA A 1 200 ? -7.444 16.005 19.227 1.00 55.16 200 ALA A N 1
ATOM 1561 C CA . ALA A 1 200 ? -8.724 16.265 19.882 1.00 55.16 200 ALA A CA 1
ATOM 1562 C C . ALA A 1 200 ? -9.299 15.020 20.587 1.00 55.16 200 ALA A C 1
ATOM 1564 O O . ALA A 1 200 ? -10.065 15.159 21.536 1.00 55.16 200 ALA A O 1
ATOM 1565 N N . ILE A 1 201 ? -8.898 13.796 20.209 1.00 60.25 201 ILE A N 1
ATOM 1566 C CA . ILE A 1 201 ? -9.249 12.568 20.951 1.00 60.25 201 ILE A CA 1
ATOM 1567 C C . ILE A 1 201 ? -8.524 12.502 22.303 1.00 60.25 201 ILE A C 1
ATOM 1569 O O . ILE A 1 201 ? -9.108 12.040 23.284 1.00 60.25 201 ILE A O 1
ATOM 1573 N N . GLU A 1 202 ? -7.275 12.975 22.396 1.00 60.72 202 GLU A N 1
ATOM 1574 C CA . GLU A 1 202 ? -6.573 13.076 23.685 1.00 60.72 202 GLU A CA 1
ATOM 1575 C C . GLU A 1 202 ? -7.209 14.155 24.573 1.00 60.72 202 GLU A C 1
ATOM 1577 O O . GLU A 1 202 ? -7.422 13.917 25.764 1.00 60.72 202 GLU A O 1
ATOM 1582 N N . GLU A 1 203 ? -7.622 15.280 23.988 1.00 61.12 203 GLU A N 1
ATOM 1583 C CA . GLU A 1 203 ? -8.394 16.314 24.690 1.00 61.12 203 GLU A CA 1
ATOM 1584 C C . GLU A 1 203 ? -9.786 15.813 25.118 1.00 61.12 203 GLU A C 1
ATOM 1586 O O . GLU A 1 203 ? -10.233 16.066 26.239 1.00 61.12 203 GLU A O 1
ATOM 1591 N N . ALA A 1 204 ? -10.467 15.036 24.272 1.00 59.72 204 ALA A N 1
ATOM 1592 C CA . ALA A 1 204 ? -11.752 14.417 24.589 1.00 59.72 204 ALA A CA 1
ATOM 1593 C C . ALA A 1 204 ? -11.616 13.352 25.688 1.00 59.72 204 ALA A C 1
ATOM 1595 O O . ALA A 1 204 ? -12.480 13.264 26.561 1.00 59.72 204 ALA A O 1
ATOM 1596 N N . ALA A 1 205 ? -10.522 12.583 25.698 1.00 60.28 205 ALA A N 1
ATOM 1597 C CA . ALA A 1 205 ? -10.208 11.613 26.748 1.00 60.28 205 ALA A CA 1
ATOM 1598 C C . ALA A 1 205 ? -9.838 12.275 28.091 1.00 60.28 205 ALA A C 1
ATOM 1600 O O . ALA A 1 205 ? -9.954 11.627 29.137 1.00 60.28 205 ALA A O 1
ATOM 1601 N N . ALA A 1 206 ? -9.428 13.550 28.077 1.00 61.28 206 ALA A N 1
ATOM 1602 C CA . ALA A 1 206 ? -9.170 14.353 29.273 1.00 61.28 206 ALA A CA 1
ATOM 1603 C C . ALA A 1 206 ? -10.454 14.900 29.933 1.00 61.28 206 ALA A C 1
ATOM 1605 O O . ALA A 1 206 ? -10.407 15.346 31.082 1.00 61.28 206 ALA A O 1
ATOM 1606 N N . ARG A 1 207 ? -11.616 14.831 29.260 1.00 65.56 207 ARG A N 1
ATOM 1607 C CA . ARG A 1 207 ? -12.904 15.252 29.837 1.00 65.56 207 ARG A CA 1
ATOM 1608 C C . ARG A 1 207 ? -13.365 14.286 30.946 1.00 65.56 207 ARG A C 1
ATOM 1610 O O . ARG A 1 207 ? -13.288 13.063 30.762 1.00 65.56 207 ARG A O 1
ATOM 1617 N N . PRO A 1 208 ? -13.897 14.788 32.081 1.00 48.62 208 PRO A N 1
ATOM 1618 C CA . PRO A 1 208 ? -14.487 13.940 33.118 1.00 48.62 208 PRO A CA 1
ATOM 1619 C C . PRO A 1 208 ? -15.624 13.085 32.528 1.00 48.62 208 PRO A C 1
ATOM 1621 O O . PRO A 1 208 ? -16.590 13.625 32.003 1.00 48.62 208 PRO A O 1
ATOM 1624 N N . GLY A 1 209 ? -15.489 11.752 32.571 1.00 59.94 209 GLY A N 1
ATOM 1625 C CA . GLY A 1 209 ? -16.454 10.786 32.005 1.00 59.94 209 GLY A CA 1
ATOM 1626 C C . GLY A 1 209 ? -15.974 10.011 30.764 1.00 59.94 209 GLY A C 1
ATOM 1627 O O . GLY A 1 209 ? -16.454 8.908 30.512 1.00 59.94 209 GLY A O 1
ATOM 1628 N N . SER A 1 210 ? -14.951 10.500 30.056 1.00 62.91 210 SER A N 1
ATOM 1629 C CA . SER A 1 210 ? -14.453 9.914 28.793 1.00 62.91 210 SER A CA 1
ATOM 1630 C C . SER A 1 210 ? -13.163 9.099 28.937 1.00 62.91 210 SER A C 1
ATOM 1632 O O . SER A 1 210 ? -12.555 8.684 27.954 1.00 62.91 210 SER A O 1
ATOM 1634 N N . ARG A 1 211 ? -12.738 8.799 30.170 1.00 67.00 211 ARG A N 1
ATOM 1635 C CA . ARG A 1 211 ? -11.461 8.116 30.462 1.00 67.00 211 ARG A CA 1
ATOM 1636 C C . ARG A 1 211 ? -11.354 6.706 29.859 1.00 67.00 211 ARG A C 1
ATOM 1638 O O . ARG A 1 211 ? -10.256 6.169 29.729 1.00 67.00 211 ARG A O 1
ATOM 1645 N N . TRP A 1 212 ? -12.483 6.109 29.472 1.00 71.25 212 TRP A N 1
ATOM 1646 C CA . TRP A 1 212 ? -12.546 4.825 28.773 1.00 71.25 212 TRP A CA 1
ATOM 1647 C C . TRP A 1 212 ? -11.871 4.864 27.391 1.00 71.25 212 TRP A C 1
ATOM 1649 O O . TRP A 1 212 ? -11.340 3.839 26.962 1.00 71.25 212 TRP A O 1
ATOM 1659 N N . LEU A 1 213 ? -11.807 6.034 26.740 1.00 69.56 213 LEU A N 1
ATOM 1660 C CA . LEU A 1 213 ? -11.133 6.237 25.450 1.00 69.56 213 LEU A CA 1
ATOM 1661 C C . LEU A 1 213 ? -9.629 5.957 25.516 1.00 69.56 213 LEU A C 1
ATOM 1663 O O . LEU A 1 213 ? -9.051 5.473 24.545 1.00 69.56 213 LEU A O 1
ATOM 1667 N N . LEU A 1 214 ? -9.000 6.128 26.685 1.00 73.81 214 LEU A N 1
ATOM 1668 C CA . LEU A 1 214 ? -7.584 5.795 26.880 1.00 73.81 214 LEU A CA 1
ATOM 1669 C C . LEU A 1 214 ? -7.291 4.304 26.650 1.00 73.81 214 LEU A C 1
ATOM 1671 O O . LEU A 1 214 ? -6.169 3.953 26.287 1.00 73.81 214 LEU A O 1
ATOM 1675 N N . LYS A 1 215 ? -8.292 3.419 26.786 1.00 78.31 215 LYS A N 1
ATOM 1676 C CA . LYS A 1 215 ? -8.148 1.989 26.458 1.00 78.31 215 LYS A CA 1
ATOM 1677 C C . LYS A 1 215 ? -7.898 1.748 24.966 1.00 78.31 215 LYS A C 1
ATOM 1679 O O . LYS A 1 215 ? -7.328 0.714 24.612 1.00 78.31 215 LYS A O 1
ATOM 1684 N N . TYR A 1 216 ? -8.316 2.679 24.113 1.00 80.38 216 TYR A N 1
ATOM 1685 C CA . TYR A 1 216 ? -8.159 2.620 22.661 1.00 80.38 216 TYR A CA 1
ATOM 1686 C C . TYR A 1 216 ? -6.923 3.378 22.173 1.00 80.38 216 TYR A C 1
ATOM 1688 O O . TYR A 1 216 ? -6.643 3.359 20.981 1.00 80.38 216 TYR A O 1
ATOM 1696 N N . ARG A 1 217 ? -6.143 3.994 23.072 1.00 82.69 217 ARG A N 1
ATOM 1697 C CA . ARG A 1 217 ? -5.000 4.837 22.703 1.00 82.69 217 ARG A CA 1
ATOM 1698 C C . ARG A 1 217 ? -4.026 4.181 21.709 1.00 82.69 217 ARG A C 1
ATOM 1700 O O . ARG A 1 217 ? -3.764 4.817 20.699 1.00 82.69 217 ARG A O 1
ATOM 1707 N N . PRO A 1 218 ? -3.553 2.928 21.891 1.00 88.19 218 PRO A N 1
ATOM 1708 C CA . PRO A 1 218 ? -2.650 2.312 20.912 1.00 88.19 218 PRO A CA 1
ATOM 1709 C C . PRO A 1 218 ? -3.278 2.126 19.523 1.00 88.19 218 PRO A C 1
ATOM 1711 O O . PRO A 1 218 ? -2.577 2.182 18.523 1.00 88.19 218 PRO A O 1
ATOM 1714 N N . ILE A 1 219 ? -4.599 1.921 19.458 1.00 88.62 219 ILE A N 1
ATOM 1715 C CA . ILE A 1 219 ? -5.347 1.794 18.199 1.00 88.62 219 ILE A CA 1
ATOM 1716 C C . ILE A 1 219 ? -5.454 3.167 17.526 1.00 88.62 219 ILE A C 1
ATOM 1718 O O . ILE A 1 219 ? -5.215 3.291 16.330 1.00 88.62 219 ILE A O 1
ATOM 1722 N N . VAL A 1 220 ? -5.756 4.208 18.307 1.00 81.88 220 VAL A N 1
ATOM 1723 C CA . VAL A 1 220 ? -5.780 5.599 17.833 1.00 81.88 220 VAL A CA 1
ATOM 1724 C C . VAL A 1 220 ? -4.401 6.032 17.330 1.00 81.88 220 VAL A C 1
ATOM 1726 O O . VAL A 1 220 ? -4.305 6.659 16.279 1.00 81.88 220 VAL A O 1
ATOM 1729 N N . ASP A 1 221 ? -3.329 5.646 18.024 1.00 85.81 221 ASP A N 1
ATOM 1730 C CA . ASP A 1 221 ? -1.955 5.904 17.588 1.00 85.81 221 ASP A CA 1
ATOM 1731 C C . ASP A 1 221 ? -1.657 5.244 16.230 1.00 85.81 221 ASP A C 1
ATOM 1733 O O . ASP A 1 221 ? -1.027 5.878 15.386 1.00 85.81 221 ASP A O 1
ATOM 1737 N N . CYS A 1 222 ? -2.167 4.034 15.957 1.00 90.25 222 CYS A N 1
ATOM 1738 C CA . CYS A 1 222 ? -2.071 3.439 14.619 1.00 90.25 222 CYS A CA 1
ATOM 1739 C C . CYS A 1 222 ? -2.711 4.329 13.546 1.00 90.25 222 CYS A C 1
ATOM 1741 O O . CYS A 1 222 ? -2.080 4.557 12.522 1.00 90.25 222 CYS A O 1
ATOM 1743 N N . PHE A 1 223 ? -3.907 4.880 13.772 1.00 83.88 223 PHE A N 1
ATOM 1744 C CA . PHE A 1 223 ? -4.542 5.776 12.794 1.00 83.88 223 PHE A CA 1
ATOM 1745 C C . PHE A 1 223 ? -3.748 7.074 12.578 1.00 83.88 223 PHE A C 1
ATOM 1747 O O . PHE A 1 223 ? -3.635 7.539 11.445 1.00 83.88 223 PHE A O 1
ATOM 1754 N N . ARG A 1 224 ? -3.107 7.609 13.627 1.00 8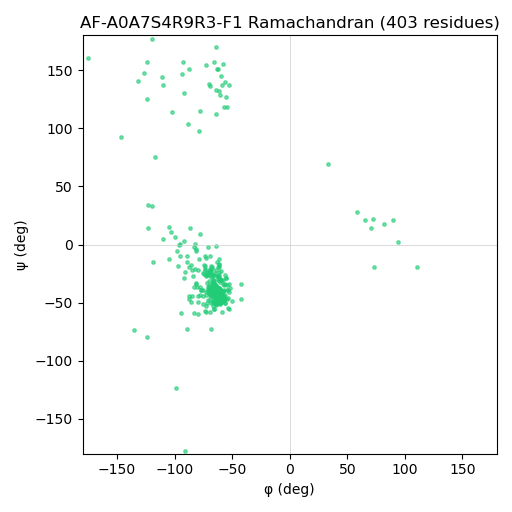4.12 224 ARG A N 1
ATOM 1755 C CA . ARG A 1 224 ? -2.180 8.752 13.503 1.00 84.12 224 ARG A CA 1
ATOM 1756 C C . ARG A 1 224 ? -0.980 8.417 12.616 1.00 84.12 224 ARG A C 1
ATOM 1758 O O . ARG A 1 224 ? -0.603 9.209 11.756 1.00 84.12 224 ARG A O 1
ATOM 1765 N N . TYR A 1 225 ? -0.381 7.244 12.816 1.00 90.38 225 TYR A N 1
ATOM 1766 C CA . TYR A 1 225 ? 0.725 6.771 11.985 1.00 90.38 225 TYR A CA 1
ATOM 1767 C C . TYR A 1 225 ? 0.293 6.539 10.536 1.00 90.38 225 TYR A C 1
ATOM 1769 O O . TYR A 1 225 ? 1.018 6.934 9.629 1.00 90.38 225 TYR A O 1
ATOM 1777 N N . VAL A 1 226 ? -0.893 5.966 10.318 1.00 88.62 226 VAL A N 1
ATOM 1778 C CA . VAL A 1 226 ? -1.475 5.793 8.980 1.00 88.62 226 VAL A CA 1
ATOM 1779 C C . VAL A 1 226 ? -1.616 7.144 8.289 1.00 88.62 226 VAL A C 1
ATOM 1781 O O . VAL A 1 226 ? -1.134 7.281 7.173 1.00 88.62 226 VAL A O 1
ATOM 1784 N N . ALA A 1 227 ? -2.179 8.160 8.951 1.00 85.00 227 ALA A N 1
ATOM 1785 C CA . ALA A 1 227 ? -2.306 9.502 8.376 1.00 85.00 227 ALA A CA 1
ATOM 1786 C C . ALA A 1 227 ? -0.940 10.114 8.008 1.00 85.00 227 ALA A C 1
ATOM 1788 O O . ALA A 1 227 ? -0.770 10.652 6.913 1.00 85.00 227 ALA A O 1
ATOM 1789 N N . PHE A 1 228 ? 0.066 9.968 8.881 1.00 89.69 228 PHE A N 1
ATOM 1790 C CA . PHE A 1 228 ? 1.439 10.393 8.589 1.00 89.69 228 PHE A CA 1
ATOM 1791 C C . PHE A 1 228 ? 2.013 9.690 7.350 1.00 89.69 228 PHE A C 1
ATOM 1793 O O . PHE A 1 228 ? 2.552 10.345 6.458 1.00 89.69 228 PHE A O 1
ATOM 1800 N N . TRP A 1 229 ? 1.901 8.364 7.277 1.00 92.94 229 TRP A N 1
ATOM 1801 C CA . TRP A 1 229 ? 2.416 7.590 6.149 1.00 92.94 229 TRP A CA 1
ATOM 1802 C C . TRP A 1 229 ? 1.602 7.771 4.878 1.00 92.94 229 TRP A C 1
ATOM 1804 O O . TRP A 1 229 ? 2.160 7.633 3.793 1.00 92.94 229 TRP A O 1
ATOM 1814 N N . ASN A 1 230 ? 0.330 8.139 4.980 1.00 89.12 230 ASN A N 1
ATOM 1815 C CA . ASN A 1 230 ? -0.454 8.465 3.804 1.00 89.12 230 ASN A CA 1
ATOM 1816 C C . ASN A 1 230 ? 0.035 9.781 3.187 1.00 89.12 230 ASN A C 1
ATOM 1818 O O . ASN A 1 230 ? 0.271 9.860 1.985 1.00 89.12 230 ASN A O 1
ATOM 1822 N N . LEU A 1 231 ? 0.341 10.780 4.020 1.00 88.56 231 LEU A N 1
ATOM 1823 C CA . LEU A 1 231 ? 0.952 12.026 3.559 1.00 88.56 231 LEU A CA 1
ATOM 1824 C C . LEU A 1 231 ? 2.382 11.823 3.028 1.00 88.56 231 LEU A C 1
ATOM 1826 O O . LEU A 1 231 ? 2.721 12.317 1.955 1.00 88.56 231 LEU A O 1
ATOM 1830 N N . VAL A 1 232 ? 3.245 11.132 3.778 1.00 92.75 232 VAL A N 1
ATOM 1831 C CA . VAL A 1 232 ? 4.679 11.021 3.450 1.00 92.75 232 VAL A CA 1
ATOM 1832 C C . VAL A 1 232 ? 4.959 9.886 2.467 1.00 92.75 232 VAL A C 1
ATOM 1834 O O . VAL A 1 232 ? 5.669 10.078 1.482 1.00 92.75 232 VAL A O 1
ATOM 1837 N N . GLY A 1 233 ? 4.431 8.697 2.740 1.00 94.19 233 GLY A N 1
ATOM 1838 C CA . GLY A 1 233 ? 4.642 7.482 1.959 1.00 94.19 233 GLY A CA 1
ATOM 1839 C C . GLY A 1 233 ? 3.889 7.493 0.635 1.00 94.19 233 GLY A C 1
ATOM 1840 O O . GLY A 1 233 ? 4.517 7.369 -0.415 1.00 94.19 233 GLY A O 1
ATOM 1841 N N . ALA A 1 234 ? 2.567 7.663 0.670 1.00 91.31 234 ALA A N 1
ATOM 1842 C CA . ALA A 1 234 ? 1.756 7.704 -0.548 1.00 91.31 234 ALA A CA 1
ATOM 1843 C C . ALA A 1 234 ? 1.820 9.079 -1.238 1.00 91.31 234 ALA A C 1
ATOM 1845 O O . ALA A 1 234 ? 2.169 9.155 -2.411 1.00 91.31 234 ALA A O 1
ATOM 1846 N N . GLY A 1 235 ? 1.606 10.172 -0.500 1.00 91.06 235 GLY A N 1
ATOM 1847 C CA . GLY A 1 235 ? 1.592 11.533 -1.042 1.00 91.06 235 GLY A CA 1
ATOM 1848 C C . GLY A 1 235 ? 2.961 12.020 -1.527 1.00 91.06 235 GLY A C 1
ATOM 1849 O O . GLY A 1 235 ? 3.197 12.134 -2.726 1.00 91.06 235 GLY A O 1
ATOM 1850 N N . PHE A 1 236 ? 3.884 12.323 -0.613 1.00 93.38 236 PHE A N 1
ATOM 1851 C CA . PHE A 1 236 ? 5.181 12.920 -0.955 1.00 93.38 236 PHE A CA 1
ATOM 1852 C C . PHE A 1 236 ? 6.071 11.980 -1.783 1.00 93.38 236 PHE A C 1
ATOM 1854 O O . PHE A 1 236 ? 6.514 12.353 -2.871 1.00 93.38 236 PHE A O 1
ATOM 1861 N N . LEU A 1 237 ? 6.339 10.763 -1.292 1.00 96.06 237 LEU A N 1
ATOM 1862 C CA . LEU A 1 237 ? 7.213 9.817 -1.995 1.00 96.06 237 LEU A CA 1
ATOM 1863 C C . LEU A 1 237 ? 6.567 9.261 -3.271 1.00 96.06 237 LEU A C 1
ATOM 1865 O O . LEU A 1 237 ? 7.292 8.998 -4.229 1.00 96.06 237 LEU A O 1
ATOM 1869 N N . GLY A 1 238 ? 5.238 9.111 -3.309 1.00 94.75 238 GLY A N 1
ATOM 1870 C CA . GLY A 1 238 ? 4.524 8.696 -4.519 1.00 94.75 238 GLY A CA 1
ATOM 1871 C C . GLY A 1 238 ? 4.506 9.796 -5.575 1.00 94.75 238 GLY A C 1
ATOM 1872 O O . GLY A 1 238 ? 4.898 9.557 -6.717 1.00 94.75 238 GLY A O 1
ATOM 1873 N N . PHE A 1 239 ? 4.172 11.036 -5.200 1.00 95.38 239 PHE A N 1
ATOM 1874 C CA . PHE A 1 239 ? 4.160 12.142 -6.158 1.00 95.38 239 PHE A CA 1
ATOM 1875 C C . PHE A 1 239 ? 5.553 12.473 -6.700 1.00 95.38 239 PHE A C 1
ATOM 1877 O O . PHE A 1 239 ? 5.677 12.860 -7.860 1.00 95.38 239 PHE A O 1
ATOM 1884 N N . LEU A 1 240 ? 6.617 12.260 -5.917 1.00 95.50 240 LEU A N 1
ATOM 1885 C CA . LEU A 1 240 ? 7.997 12.415 -6.388 1.00 95.50 240 LEU A CA 1
ATOM 1886 C C . LEU A 1 240 ? 8.277 11.585 -7.653 1.00 95.50 240 LEU A C 1
ATOM 1888 O O . LEU A 1 240 ? 8.959 12.059 -8.564 1.00 95.50 240 LEU A O 1
ATOM 1892 N N . ILE A 1 241 ? 7.732 10.370 -7.724 1.00 96.69 241 ILE A N 1
ATOM 1893 C CA . ILE A 1 241 ? 7.914 9.448 -8.852 1.00 96.69 241 ILE A CA 1
ATOM 1894 C C . ILE A 1 241 ? 6.724 9.445 -9.824 1.00 96.69 241 ILE A C 1
ATOM 1896 O O . ILE A 1 241 ? 6.709 8.629 -10.734 1.00 96.69 241 ILE A O 1
ATOM 1900 N N . ASN A 1 242 ? 5.733 10.328 -9.666 1.00 96.75 242 ASN A N 1
ATOM 1901 C CA . ASN A 1 242 ? 4.488 10.268 -10.440 1.00 96.75 242 ASN A CA 1
ATOM 1902 C C . ASN A 1 242 ? 4.516 11.006 -11.795 1.00 96.75 242 ASN A C 1
ATOM 1904 O O . ASN A 1 242 ? 4.021 10.446 -12.774 1.00 96.75 242 ASN A O 1
ATOM 1908 N N . PRO A 1 243 ? 5.045 12.243 -11.924 1.00 97.00 243 PRO A N 1
ATOM 1909 C CA . PRO A 1 243 ? 5.063 12.933 -13.210 1.00 97.00 243 PRO A CA 1
ATOM 1910 C C . PRO A 1 243 ? 5.823 12.121 -14.267 1.00 97.00 243 PRO A C 1
ATOM 1912 O O . PRO A 1 243 ? 6.922 11.652 -13.963 1.00 97.00 243 PRO A O 1
ATOM 1915 N N . PRO A 1 244 ? 5.332 12.010 -15.519 1.00 97.12 244 PRO A N 1
ATOM 1916 C CA . PRO A 1 244 ? 5.974 11.190 -16.549 1.00 97.12 244 PRO A CA 1
ATOM 1917 C C . PRO A 1 244 ? 7.458 11.502 -16.749 1.00 97.12 244 PRO A C 1
ATOM 1919 O O . PRO A 1 244 ? 8.266 10.590 -16.869 1.00 97.12 244 PRO A O 1
ATOM 1922 N N . ILE A 1 245 ? 7.837 12.784 -16.721 1.00 95.81 245 ILE A N 1
ATOM 1923 C CA . ILE A 1 245 ? 9.238 13.201 -16.863 1.00 95.81 245 ILE A CA 1
ATOM 1924 C C . ILE A 1 245 ? 10.113 12.760 -15.683 1.00 95.81 245 ILE A C 1
ATOM 1926 O O . ILE A 1 245 ? 11.284 12.451 -15.876 1.00 95.81 245 ILE A O 1
ATOM 1930 N N . SER A 1 246 ? 9.548 12.705 -14.475 1.00 95.50 246 SER A N 1
ATOM 1931 C CA . SER A 1 246 ? 10.240 12.196 -13.290 1.00 95.50 246 SER A CA 1
ATOM 1932 C C . SER A 1 246 ? 10.372 10.677 -13.384 1.00 95.50 246 SER A C 1
ATOM 1934 O O . SER A 1 246 ? 11.479 10.133 -13.344 1.00 95.50 246 SER A O 1
ATOM 1936 N N . LEU A 1 247 ? 9.246 9.989 -13.617 1.00 97.06 247 LEU A N 1
ATOM 1937 C CA . LEU A 1 247 ? 9.200 8.532 -13.681 1.00 97.06 247 LEU A CA 1
ATOM 1938 C C . LEU A 1 247 ? 10.084 7.975 -14.802 1.00 97.06 247 LEU A C 1
ATOM 1940 O O . LEU A 1 247 ? 10.692 6.929 -14.608 1.00 97.06 247 LEU A O 1
ATOM 1944 N N . TYR A 1 248 ? 10.246 8.695 -15.916 1.00 95.75 248 TYR A N 1
ATOM 1945 C CA . TYR A 1 248 ? 11.133 8.303 -17.016 1.00 95.75 248 TYR A CA 1
ATOM 1946 C C . TYR A 1 248 ? 12.563 7.963 -16.552 1.00 95.75 248 TYR A C 1
ATOM 1948 O O . TYR A 1 248 ? 13.162 7.009 -17.043 1.00 95.75 248 TYR A O 1
ATOM 1956 N N . TYR A 1 249 ? 13.099 8.695 -15.566 1.00 95.88 249 TYR A N 1
ATOM 1957 C CA . TYR A 1 249 ? 14.438 8.447 -15.008 1.00 95.88 249 TYR A CA 1
ATOM 1958 C C . TYR A 1 249 ? 14.423 7.613 -13.720 1.00 95.88 249 TYR A C 1
ATOM 1960 O O . TYR A 1 249 ? 15.454 7.068 -13.325 1.00 95.88 249 TYR A O 1
ATOM 1968 N N . MET A 1 250 ? 13.276 7.524 -13.043 1.00 95.19 250 MET A N 1
ATOM 1969 C CA . MET A 1 250 ? 13.158 6.915 -11.713 1.00 95.19 250 MET A CA 1
ATOM 1970 C C . MET A 1 250 ? 12.507 5.524 -11.719 1.00 95.19 250 MET A C 1
ATOM 1972 O O . MET A 1 250 ? 12.568 4.823 -10.704 1.00 95.19 250 MET A O 1
ATOM 1976 N N . GLN A 1 251 ? 11.898 5.100 -12.832 1.00 96.06 251 GLN A N 1
ATOM 1977 C CA . GLN A 1 251 ? 11.141 3.851 -12.905 1.00 96.06 251 GLN A CA 1
ATOM 1978 C C . GLN A 1 251 ? 12.006 2.625 -12.588 1.00 96.06 251 GLN A C 1
ATOM 1980 O O . GLN A 1 251 ? 13.076 2.391 -13.157 1.00 96.06 251 GLN A O 1
ATOM 1985 N N . GLY A 1 252 ? 11.503 1.801 -11.666 1.00 92.69 252 GLY A N 1
ATOM 1986 C CA . GLY A 1 252 ? 12.181 0.592 -11.206 1.00 92.69 252 GLY A CA 1
ATOM 1987 C C . GLY A 1 252 ? 13.428 0.867 -10.358 1.00 92.69 252 GLY A C 1
ATOM 1988 O O . GLY A 1 252 ? 14.241 -0.038 -10.167 1.00 92.69 252 GLY A O 1
ATOM 1989 N N . GLY A 1 253 ? 13.610 2.100 -9.881 1.00 94.19 253 GLY A N 1
ATOM 1990 C CA . GLY A 1 253 ? 14.693 2.477 -8.984 1.00 94.19 253 GLY A CA 1
ATOM 1991 C C . GLY A 1 253 ? 14.339 2.359 -7.499 1.00 94.19 253 GLY A C 1
ATOM 1992 O O . GLY A 1 253 ? 13.234 1.988 -7.105 1.00 94.19 253 GLY A O 1
ATOM 1993 N N . TYR A 1 254 ? 15.287 2.734 -6.644 1.00 96.94 254 TYR A N 1
ATOM 1994 C CA . TYR A 1 254 ? 15.115 2.699 -5.188 1.00 96.94 254 TYR A CA 1
ATOM 1995 C C . TYR A 1 254 ? 14.086 3.716 -4.657 1.00 96.94 254 TYR A C 1
ATOM 1997 O O . TYR A 1 254 ? 13.556 3.510 -3.570 1.00 96.94 254 TYR A O 1
ATOM 2005 N N . LEU A 1 255 ? 13.736 4.769 -5.410 1.00 97.75 255 LEU A N 1
ATOM 2006 C CA . LEU A 1 255 ? 12.640 5.675 -5.023 1.00 97.75 255 LEU A CA 1
ATOM 2007 C C . LEU A 1 255 ? 11.275 4.978 -5.065 1.00 97.75 255 LEU A C 1
ATOM 2009 O O . LEU A 1 255 ? 10.455 5.217 -4.182 1.00 97.75 255 LEU A O 1
ATOM 2013 N N . THR A 1 256 ? 11.067 4.044 -6.002 1.00 97.12 256 THR A N 1
ATOM 2014 C CA . THR A 1 256 ? 9.890 3.163 -5.997 1.00 97.12 256 THR A CA 1
ATOM 2015 C C . THR A 1 256 ? 9.852 2.306 -4.731 1.00 97.12 256 THR A C 1
ATOM 2017 O O . THR A 1 256 ? 8.785 2.128 -4.159 1.00 97.12 256 THR A O 1
ATOM 2020 N N . LEU A 1 257 ? 11.006 1.833 -4.238 1.00 96.00 257 LEU A N 1
ATOM 2021 C CA . LEU A 1 257 ? 11.084 1.088 -2.974 1.00 96.00 257 LEU A CA 1
ATOM 2022 C C . LEU A 1 257 ? 10.786 1.972 -1.756 1.00 96.00 257 LEU A C 1
ATOM 2024 O O . LEU A 1 257 ? 10.120 1.520 -0.829 1.00 96.00 257 LEU A O 1
ATOM 2028 N N . SER A 1 258 ? 11.265 3.217 -1.751 1.00 97.56 258 SER A N 1
ATOM 2029 C CA . SER A 1 258 ? 10.956 4.190 -0.695 1.00 97.56 258 SER A CA 1
ATOM 2030 C C . SER A 1 258 ? 9.455 4.445 -0.600 1.00 97.56 258 SER A C 1
ATOM 2032 O O . SER A 1 258 ? 8.886 4.343 0.486 1.00 97.56 258 SER A O 1
ATOM 2034 N N . HIS A 1 259 ? 8.817 4.727 -1.740 1.00 97.44 259 HIS A N 1
ATOM 2035 C CA . HIS A 1 259 ? 7.369 4.887 -1.823 1.00 97.44 259 HIS A CA 1
ATOM 2036 C C . HIS A 1 259 ? 6.643 3.602 -1.409 1.00 97.44 259 HIS A C 1
ATOM 2038 O O . HIS A 1 259 ? 5.786 3.661 -0.536 1.00 97.44 259 HIS A O 1
ATOM 2044 N N . SER A 1 260 ? 7.024 2.434 -1.939 1.00 95.50 260 SER A N 1
ATOM 2045 C CA . SER A 1 260 ? 6.321 1.180 -1.642 1.00 95.50 260 SER A CA 1
ATOM 2046 C C . SER A 1 260 ? 6.372 0.806 -0.162 1.00 95.50 260 SER A C 1
ATOM 2048 O O . SER A 1 260 ? 5.358 0.398 0.392 1.00 95.50 260 SER A O 1
ATOM 2050 N N . HIS A 1 261 ? 7.506 0.993 0.517 1.00 97.44 261 HIS A N 1
ATOM 2051 C CA . HIS A 1 261 ? 7.600 0.732 1.955 1.00 97.44 261 HIS A CA 1
ATOM 2052 C C . HIS A 1 261 ? 6.798 1.762 2.766 1.00 97.44 261 HIS A C 1
ATOM 2054 O O . HIS A 1 261 ? 6.081 1.388 3.695 1.00 97.44 261 HIS A O 1
ATOM 2060 N N . GLY A 1 262 ? 6.868 3.044 2.392 1.00 96.06 262 GLY A N 1
ATOM 2061 C CA . GLY A 1 262 ? 6.110 4.107 3.052 1.00 96.06 262 GLY A CA 1
ATOM 2062 C C . GLY A 1 262 ? 4.595 3.966 2.876 1.00 96.06 262 GLY A C 1
ATOM 2063 O O . GLY A 1 262 ? 3.857 4.171 3.832 1.00 96.06 262 GLY A O 1
ATOM 2064 N N . ALA A 1 263 ? 4.130 3.582 1.688 1.00 93.62 263 ALA A N 1
ATOM 2065 C CA . ALA A 1 263 ? 2.715 3.423 1.372 1.00 93.62 263 ALA A CA 1
ATOM 2066 C C . ALA A 1 263 ? 2.181 2.055 1.827 1.00 93.62 263 ALA A C 1
ATOM 2068 O O . ALA A 1 263 ? 1.304 1.990 2.684 1.00 93.62 263 ALA A O 1
ATOM 2069 N N . LEU A 1 264 ? 2.742 0.943 1.335 1.00 94.44 264 LEU A N 1
ATOM 2070 C CA . LEU A 1 264 ? 2.191 -0.392 1.593 1.00 94.44 264 LEU A CA 1
ATOM 2071 C C . LEU A 1 264 ? 2.231 -0.755 3.078 1.00 94.44 264 LEU A C 1
ATOM 2073 O O . LEU A 1 264 ? 1.226 -1.157 3.660 1.00 94.44 264 LEU A O 1
ATOM 2077 N N . TRP A 1 265 ? 3.395 -0.619 3.710 1.00 95.50 265 TRP A N 1
ATOM 2078 C CA . TRP A 1 265 ? 3.506 -0.919 5.132 1.00 95.50 265 TRP A CA 1
ATOM 2079 C C . TRP A 1 265 ? 2.988 0.236 5.990 1.00 95.50 265 TRP A C 1
ATOM 2081 O O . TRP A 1 265 ? 2.250 -0.014 6.940 1.00 95.50 265 TRP A O 1
ATOM 2091 N N . GLY A 1 266 ? 3.349 1.480 5.665 1.00 92.81 266 GLY A N 1
ATOM 2092 C CA . GLY A 1 266 ? 3.020 2.632 6.506 1.00 92.81 266 GLY A CA 1
ATOM 2093 C C . GLY A 1 266 ? 1.527 2.950 6.562 1.00 92.81 266 GLY A C 1
ATOM 2094 O O . GLY A 1 266 ? 1.024 3.294 7.630 1.00 92.81 266 GLY A O 1
ATOM 2095 N N . VAL A 1 267 ? 0.808 2.764 5.451 1.00 90.12 267 VAL A N 1
ATOM 2096 C CA . VAL A 1 267 ? -0.651 2.916 5.391 1.00 90.12 267 VAL A CA 1
ATOM 2097 C C . VAL A 1 267 ? -1.309 1.577 5.719 1.00 90.12 267 VAL A C 1
ATOM 2099 O O . VAL A 1 267 ? -1.815 1.392 6.825 1.00 90.12 267 VAL A O 1
ATOM 2102 N N . TYR A 1 268 ? -1.254 0.597 4.813 1.00 90.88 268 TYR A N 1
ATOM 2103 C CA . TYR A 1 268 ? -2.031 -0.640 4.968 1.00 90.88 268 TYR A CA 1
ATOM 2104 C C . TYR A 1 268 ? -1.511 -1.554 6.082 1.00 90.88 268 TYR A C 1
ATOM 2106 O O . TYR A 1 268 ? -2.307 -2.143 6.813 1.00 90.88 268 TYR A O 1
ATOM 2114 N N . GLY A 1 269 ? -0.194 -1.667 6.255 1.00 94.25 269 GLY A N 1
ATOM 2115 C CA . GLY A 1 269 ? 0.403 -2.497 7.307 1.00 94.25 269 GLY A CA 1
ATOM 2116 C C . GLY A 1 269 ? 0.075 -1.999 8.718 1.00 94.25 269 GLY A C 1
ATOM 2117 O O . GLY A 1 269 ? -0.426 -2.765 9.547 1.00 94.25 269 GLY A O 1
ATOM 2118 N N . VAL A 1 270 ? 0.310 -0.713 8.993 1.00 93.94 270 VAL A N 1
ATOM 2119 C CA . VAL A 1 270 ? 0.009 -0.107 10.303 1.00 93.94 270 VAL A CA 1
ATOM 2120 C C . VAL A 1 270 ? -1.493 -0.107 10.579 1.00 93.94 270 VAL A C 1
ATOM 2122 O O . VAL A 1 270 ? -1.923 -0.409 11.697 1.00 93.94 270 VAL A O 1
ATOM 2125 N N . LEU A 1 271 ? -2.303 0.153 9.558 1.00 90.44 271 LEU A N 1
ATOM 2126 C CA . LEU A 1 271 ? -3.748 0.064 9.666 1.00 90.44 271 LEU A CA 1
ATOM 2127 C C . LEU A 1 271 ? -4.225 -1.355 9.990 1.00 90.44 271 LEU A C 1
ATOM 2129 O O . LEU A 1 271 ? -5.052 -1.522 10.885 1.00 90.44 271 LEU A O 1
ATOM 2133 N N . ALA A 1 272 ? -3.719 -2.376 9.292 1.00 92.81 272 ALA A N 1
ATOM 2134 C CA . ALA A 1 272 ? -4.083 -3.766 9.553 1.00 92.81 272 ALA A CA 1
ATOM 2135 C C . ALA A 1 272 ? -3.771 -4.147 11.007 1.00 92.81 272 ALA A C 1
ATOM 2137 O O . ALA A 1 272 ? -4.593 -4.779 11.672 1.00 92.81 272 ALA A O 1
ATOM 2138 N N . ILE A 1 273 ? -2.633 -3.690 11.542 1.00 94.88 273 ILE A N 1
ATOM 2139 C CA . ILE A 1 273 ? -2.302 -3.838 12.966 1.00 94.88 273 ILE A CA 1
ATOM 2140 C C . ILE A 1 273 ? -3.338 -3.119 13.841 1.00 94.88 273 ILE A C 1
ATOM 2142 O O . ILE A 1 273 ? -3.841 -3.714 14.795 1.00 94.88 273 ILE A O 1
ATOM 2146 N N . GLY A 1 274 ? -3.703 -1.876 13.514 1.00 91.94 274 GLY A N 1
ATOM 2147 C CA . GLY A 1 274 ? -4.736 -1.115 14.226 1.00 91.94 274 GLY A CA 1
ATOM 2148 C C . GLY A 1 274 ? -6.095 -1.826 14.273 1.00 91.94 274 GLY A C 1
ATOM 2149 O O . GLY A 1 274 ? -6.683 -1.955 15.348 1.00 91.94 274 GLY A O 1
ATOM 2150 N N . LEU A 1 275 ? -6.566 -2.355 13.141 1.00 90.12 275 LEU A N 1
ATOM 2151 C CA . LEU A 1 275 ? -7.824 -3.105 13.049 1.00 90.12 275 LEU A CA 1
ATOM 2152 C C . LEU A 1 275 ? -7.755 -4.443 13.798 1.00 90.12 275 LEU A C 1
ATOM 2154 O O . LEU A 1 275 ? -8.696 -4.792 14.510 1.00 90.12 275 LEU A O 1
ATOM 2158 N N . CYS A 1 276 ? -6.636 -5.167 13.721 1.00 93.38 276 CYS A N 1
ATOM 2159 C CA . CYS A 1 276 ? -6.424 -6.381 14.514 1.00 93.38 276 CYS A CA 1
ATOM 2160 C C . CYS A 1 276 ? -6.475 -6.088 16.021 1.00 93.38 276 CYS A C 1
ATOM 2162 O O . CYS A 1 276 ? -7.145 -6.801 16.771 1.00 93.38 276 CYS A O 1
ATOM 2164 N N . LEU A 1 277 ? -5.821 -5.014 16.476 1.00 92.56 277 LEU A N 1
ATOM 2165 C CA . LEU A 1 277 ? -5.885 -4.572 17.871 1.00 92.56 277 LEU A CA 1
ATOM 2166 C C . LEU A 1 277 ? -7.308 -4.158 18.266 1.00 92.56 277 LEU A C 1
ATOM 2168 O O . LEU A 1 277 ? -7.741 -4.459 19.378 1.00 92.56 277 LEU A O 1
ATOM 2172 N N . LEU A 1 278 ? -8.058 -3.521 17.365 1.00 89.31 278 LEU A N 1
ATOM 2173 C CA . LEU A 1 278 ? -9.464 -3.203 17.597 1.00 89.31 278 LEU A CA 1
ATOM 2174 C C . LEU A 1 278 ? -10.299 -4.474 17.793 1.00 89.31 278 LEU A C 1
ATOM 2176 O O . LEU A 1 278 ? -11.026 -4.566 18.780 1.00 89.31 278 LEU A O 1
ATOM 2180 N N . VAL A 1 279 ? -10.155 -5.478 16.925 1.00 90.75 279 VAL A N 1
ATOM 2181 C CA . VAL A 1 279 ? -10.851 -6.770 17.064 1.00 90.75 279 VAL A CA 1
ATOM 2182 C C . VAL A 1 279 ? -10.490 -7.449 18.388 1.00 90.75 279 VAL A C 1
ATOM 2184 O O . VAL A 1 279 ? -11.385 -7.874 19.119 1.00 90.75 279 VAL A O 1
ATOM 2187 N N . LEU A 1 280 ? -9.204 -7.486 18.756 1.00 90.81 280 LEU A N 1
ATOM 2188 C CA . LEU A 1 280 ? -8.761 -8.034 20.044 1.00 90.81 280 LEU A CA 1
ATOM 2189 C C . LEU A 1 280 ? -9.392 -7.286 21.223 1.00 90.81 280 LEU A C 1
ATOM 2191 O O . LEU A 1 280 ? -9.866 -7.912 22.171 1.00 90.81 280 LEU A O 1
ATOM 2195 N N . ARG A 1 281 ? -9.456 -5.953 21.158 1.00 87.31 281 ARG A N 1
ATOM 2196 C CA . ARG A 1 281 ? -10.082 -5.130 22.199 1.00 87.31 281 ARG A CA 1
ATOM 2197 C C . ARG A 1 281 ? -11.586 -5.381 22.308 1.00 87.31 281 ARG A C 1
ATOM 2199 O O . ARG A 1 281 ? -12.099 -5.442 23.421 1.00 87.31 281 ARG A O 1
ATOM 2206 N N . LEU A 1 282 ? -12.283 -5.521 21.183 1.00 86.25 282 LEU A N 1
ATOM 2207 C CA . LEU A 1 282 ? -13.725 -5.776 21.151 1.00 86.25 282 LEU A CA 1
ATOM 2208 C C . LEU A 1 282 ? -14.075 -7.210 21.576 1.00 86.25 282 LEU A C 1
ATOM 2210 O O . LEU A 1 282 ? -15.163 -7.429 22.103 1.00 86.25 282 LEU A O 1
ATOM 2214 N N . SER A 1 283 ? -13.155 -8.165 21.410 1.00 86.44 283 SER A N 1
ATOM 2215 C CA . SER A 1 283 ? -13.338 -9.545 21.880 1.00 86.44 283 SER A CA 1
ATOM 2216 C C . SER A 1 283 ? -13.334 -9.674 23.410 1.00 86.44 283 SER A C 1
ATOM 2218 O O . SER A 1 283 ? -13.993 -10.560 23.951 1.00 86.44 283 SER A O 1
ATOM 2220 N N . ASP A 1 284 ? -12.636 -8.773 24.111 1.00 83.62 284 ASP A N 1
ATOM 2221 C CA . ASP A 1 284 ? -12.603 -8.716 25.572 1.00 83.62 284 ASP A CA 1
ATOM 2222 C C . ASP A 1 284 ? -12.483 -7.266 26.074 1.00 83.62 284 ASP A C 1
ATOM 2224 O O . ASP A 1 284 ? -11.396 -6.712 26.275 1.00 83.62 284 ASP A O 1
ATOM 2228 N N . LEU A 1 285 ? -13.643 -6.655 26.331 1.00 79.19 285 LEU A N 1
ATOM 2229 C CA . LEU A 1 285 ? -13.753 -5.284 26.842 1.00 79.19 285 LEU A CA 1
ATOM 2230 C C . LEU A 1 285 ? -13.250 -5.129 28.290 1.00 79.19 285 LEU A C 1
ATOM 2232 O O . LEU A 1 285 ? -12.999 -4.001 28.744 1.00 79.19 285 LEU A O 1
ATOM 2236 N N . ARG A 1 286 ? -13.136 -6.237 29.036 1.00 78.06 286 ARG A N 1
ATOM 2237 C CA . ARG A 1 286 ? -12.752 -6.243 30.455 1.00 78.06 286 ARG A CA 1
ATOM 2238 C C . ARG A 1 286 ? -11.242 -6.381 30.633 1.00 78.06 286 ARG A C 1
ATOM 2240 O O . ARG A 1 286 ? -10.728 -5.916 31.650 1.00 78.06 286 ARG A O 1
ATOM 2247 N N . ALA A 1 287 ? -10.533 -6.936 29.648 1.00 78.56 287 ALA A N 1
ATOM 2248 C CA . ALA A 1 287 ? -9.083 -7.088 29.683 1.00 78.56 287 ALA A CA 1
ATOM 2249 C C . ALA A 1 287 ? -8.350 -5.758 29.939 1.00 78.56 287 ALA A C 1
ATOM 2251 O O . ALA A 1 287 ? -8.373 -4.821 29.130 1.00 78.56 287 ALA A O 1
ATOM 2252 N N . ALA A 1 288 ? -7.616 -5.700 31.050 1.00 80.75 288 ALA A N 1
ATOM 2253 C CA . ALA A 1 288 ? -6.663 -4.634 31.318 1.00 80.75 288 ALA A CA 1
ATOM 2254 C C . ALA A 1 288 ? -5.381 -4.888 30.512 1.00 80.75 288 ALA A C 1
ATOM 2256 O O . ALA A 1 288 ? -4.686 -5.881 30.722 1.00 80.75 288 ALA A O 1
ATOM 2257 N N . TRP A 1 289 ? -5.074 -3.998 29.566 1.00 86.06 289 TRP A N 1
ATOM 2258 C CA . TRP A 1 289 ? -3.858 -4.094 28.757 1.00 86.06 289 TRP A CA 1
ATOM 2259 C C . TRP A 1 289 ? -2.732 -3.305 29.411 1.00 86.06 289 TRP A C 1
ATOM 2261 O O . TRP A 1 289 ? -2.904 -2.122 29.704 1.00 86.06 289 TRP A O 1
ATOM 2271 N N . ASN A 1 290 ? -1.562 -3.926 29.564 1.00 83.38 290 ASN A N 1
ATOM 2272 C CA . ASN A 1 290 ? -0.332 -3.171 29.762 1.00 83.38 290 ASN A CA 1
ATOM 2273 C C . ASN A 1 290 ? 0.124 -2.638 28.399 1.00 83.38 290 ASN A C 1
ATOM 2275 O O . ASN A 1 290 ? 0.723 -3.357 27.602 1.00 83.38 290 ASN A O 1
ATOM 2279 N N . THR A 1 291 ? -0.198 -1.380 28.109 1.00 86.38 291 THR A N 1
ATOM 2280 C CA . THR A 1 291 ? 0.056 -0.793 26.791 1.00 86.38 291 THR A CA 1
ATOM 2281 C C . THR A 1 291 ? 1.493 -0.318 26.606 1.00 86.38 291 THR A C 1
ATOM 2283 O O . THR A 1 291 ? 1.825 0.090 25.504 1.00 86.38 291 THR A O 1
ATOM 2286 N N . ALA A 1 292 ? 2.358 -0.356 27.627 1.00 89.88 292 ALA A N 1
ATOM 2287 C CA . ALA A 1 292 ? 3.710 0.196 27.518 1.00 89.88 292 ALA A CA 1
ATOM 2288 C C . ALA A 1 292 ? 4.532 -0.505 26.424 1.00 89.88 292 ALA A C 1
ATOM 2290 O O . ALA A 1 292 ? 5.076 0.158 25.542 1.00 89.88 292 ALA A O 1
ATOM 2291 N N . VAL A 1 293 ? 4.563 -1.842 26.446 1.00 93.44 293 VAL A N 1
ATOM 2292 C CA . VAL A 1 293 ? 5.286 -2.650 25.450 1.00 93.44 293 VAL A CA 1
ATOM 2293 C C . VAL A 1 293 ? 4.676 -2.471 24.060 1.00 93.44 293 VAL A C 1
ATOM 2295 O O . VAL A 1 293 ? 5.404 -2.246 23.100 1.00 93.44 293 VAL A O 1
ATOM 2298 N N . LEU A 1 294 ? 3.343 -2.486 23.960 1.00 94.75 294 LEU A N 1
ATOM 2299 C CA . LEU A 1 294 ? 2.628 -2.276 22.701 1.00 94.75 294 LEU A CA 1
ATOM 2300 C C . LEU A 1 294 ? 2.921 -0.893 22.098 1.00 94.75 294 LEU A C 1
ATOM 2302 O O . LEU A 1 294 ? 3.299 -0.795 20.936 1.00 94.75 294 LEU A O 1
ATOM 2306 N N . SER A 1 295 ? 2.786 0.177 22.884 1.00 93.19 295 SER A N 1
ATOM 2307 C CA . SER A 1 295 ? 3.013 1.552 22.432 1.00 93.19 295 SER A CA 1
ATOM 2308 C C . SER A 1 295 ? 4.465 1.787 22.017 1.00 93.19 295 SER A C 1
ATOM 2310 O O . SER A 1 295 ? 4.703 2.440 21.003 1.00 93.19 295 SER A O 1
ATOM 2312 N N . TRP A 1 296 ? 5.442 1.249 22.754 1.00 96.06 296 TRP A N 1
ATOM 2313 C CA . TRP A 1 296 ? 6.844 1.308 22.331 1.00 96.06 296 TRP A CA 1
ATOM 2314 C C . TRP A 1 296 ? 7.101 0.479 21.075 1.00 96.06 296 TRP A C 1
ATOM 2316 O O . TRP A 1 296 ? 7.777 0.967 20.173 1.00 96.06 296 TRP A O 1
ATOM 2326 N N . GLY A 1 297 ? 6.511 -0.713 20.974 1.00 97.25 297 GLY A N 1
ATOM 2327 C CA . GLY A 1 297 ? 6.598 -1.554 19.783 1.00 97.25 297 GLY A CA 1
ATOM 2328 C C . GLY A 1 297 ? 6.115 -0.825 18.530 1.00 97.25 297 GLY A C 1
ATOM 2329 O O . GLY A 1 297 ? 6.857 -0.723 17.556 1.00 97.25 297 GLY A O 1
ATOM 2330 N N . LEU A 1 298 ? 4.928 -0.212 18.588 1.00 96.94 298 LEU A N 1
ATOM 2331 C CA . LEU A 1 298 ? 4.364 0.575 17.485 1.00 96.94 298 LEU A CA 1
ATOM 2332 C C . LEU A 1 298 ? 5.243 1.781 17.109 1.00 96.94 298 LEU A C 1
ATOM 2334 O O . LEU A 1 298 ? 5.445 2.051 15.924 1.00 96.94 298 LEU A O 1
ATOM 2338 N N . ARG A 1 299 ? 5.817 2.487 18.093 1.00 97.12 299 ARG A N 1
ATOM 2339 C CA . ARG A 1 299 ? 6.747 3.604 17.838 1.00 97.12 299 ARG A CA 1
ATOM 2340 C C . ARG A 1 299 ? 8.022 3.140 17.148 1.00 97.12 299 ARG A C 1
ATOM 2342 O O . ARG A 1 299 ? 8.432 3.757 16.172 1.00 97.12 299 ARG A O 1
ATOM 2349 N N . LEU A 1 300 ? 8.636 2.062 17.637 1.00 98.19 300 LEU A N 1
ATOM 2350 C CA . LEU A 1 300 ? 9.859 1.507 17.053 1.00 98.19 300 LEU A CA 1
ATOM 2351 C C . LEU A 1 300 ? 9.615 0.955 15.651 1.00 98.19 300 LEU A C 1
ATOM 2353 O O . LEU A 1 300 ? 10.444 1.157 14.774 1.00 98.19 300 LEU A O 1
ATOM 2357 N N . MET A 1 301 ? 8.462 0.336 15.407 1.00 98.12 301 MET A N 1
ATOM 2358 C CA . MET A 1 301 ? 8.048 -0.078 14.068 1.00 98.12 301 MET A CA 1
ATOM 2359 C C . MET A 1 301 ? 8.029 1.109 13.093 1.00 98.12 301 MET A C 1
ATOM 2361 O O . MET A 1 301 ? 8.661 1.053 12.040 1.00 98.12 301 MET A O 1
ATOM 2365 N N . ASN A 1 302 ? 7.378 2.215 13.467 1.00 98.06 302 ASN A N 1
ATOM 2366 C CA . ASN A 1 302 ? 7.303 3.418 12.630 1.00 98.06 302 ASN A CA 1
ATOM 2367 C C . ASN A 1 302 ? 8.658 4.114 12.466 1.00 98.06 302 ASN A C 1
ATOM 2369 O O . ASN A 1 302 ? 9.026 4.499 11.358 1.00 98.06 302 ASN A O 1
ATOM 2373 N N . LEU A 1 303 ? 9.431 4.223 13.547 1.00 98.12 303 LEU A N 1
ATOM 2374 C CA . LEU A 1 303 ? 10.782 4.774 13.503 1.00 98.12 303 LEU A CA 1
ATOM 2375 C C . LEU A 1 303 ? 11.699 3.920 12.621 1.00 98.12 303 LEU A C 1
ATOM 2377 O O . LEU A 1 303 ? 12.422 4.457 11.792 1.00 98.12 303 LEU A O 1
ATOM 2381 N N . GLY A 1 304 ? 11.652 2.596 12.753 1.00 98.06 304 GLY A N 1
ATOM 2382 C CA . GLY A 1 304 ? 12.437 1.678 11.935 1.00 98.06 304 GLY A CA 1
ATOM 2383 C C . GLY A 1 304 ? 12.085 1.775 10.452 1.00 98.06 304 GLY A C 1
ATOM 2384 O O . GLY A 1 304 ? 12.987 1.789 9.614 1.00 98.06 304 GLY A O 1
ATOM 2385 N N . MET A 1 305 ? 10.797 1.941 10.123 1.00 98.06 305 MET A N 1
ATOM 2386 C CA . MET A 1 305 ? 10.375 2.219 8.749 1.00 98.06 305 MET A CA 1
ATOM 2387 C C . MET A 1 305 ? 10.928 3.551 8.227 1.00 98.06 305 MET A C 1
ATOM 2389 O O . MET A 1 305 ? 11.496 3.616 7.137 1.00 98.06 305 MET A O 1
ATOM 2393 N N . PHE A 1 306 ? 10.827 4.612 9.024 1.00 97.94 306 PHE A N 1
ATOM 2394 C CA . PHE A 1 306 ? 11.390 5.913 8.672 1.00 97.94 306 PHE A CA 1
ATOM 2395 C C . PHE A 1 306 ? 12.903 5.829 8.427 1.00 97.94 306 PHE A C 1
ATOM 2397 O O . PHE A 1 306 ? 13.404 6.300 7.407 1.00 97.94 306 PHE A O 1
ATOM 2404 N N . LEU A 1 307 ? 13.630 5.160 9.321 1.00 98.00 307 LEU A N 1
ATOM 2405 C CA . LEU A 1 307 ? 15.075 4.993 9.222 1.00 98.00 307 LEU A CA 1
ATOM 2406 C C . LEU A 1 307 ? 15.483 4.174 7.991 1.00 98.00 307 LEU A C 1
ATOM 2408 O O . LEU A 1 307 ? 16.392 4.597 7.282 1.00 98.00 307 LEU A O 1
ATOM 2412 N N . GLN A 1 308 ? 14.826 3.048 7.683 1.00 97.44 308 GLN A N 1
ATOM 2413 C CA . GLN A 1 308 ? 15.205 2.256 6.500 1.00 97.44 308 GLN A CA 1
ATOM 2414 C C . GLN A 1 308 ? 14.982 3.032 5.191 1.00 97.44 308 GLN A C 1
ATOM 2416 O O . GLN A 1 308 ? 15.791 2.925 4.265 1.00 97.44 308 GLN A O 1
ATOM 2421 N N . ILE A 1 309 ? 13.926 3.852 5.125 1.00 98.00 309 ILE A N 1
ATOM 2422 C CA . ILE A 1 309 ? 13.640 4.685 3.957 1.00 98.00 309 ILE A CA 1
ATOM 2423 C C . ILE A 1 309 ? 14.691 5.792 3.850 1.00 98.00 309 ILE A C 1
ATOM 2425 O O . ILE A 1 309 ? 15.405 5.860 2.852 1.00 98.00 309 ILE A O 1
ATOM 2429 N N . PHE A 1 310 ? 14.840 6.632 4.874 1.00 97.50 310 PHE A N 1
ATOM 2430 C CA . PHE A 1 310 ? 15.622 7.867 4.757 1.00 97.50 310 PHE A CA 1
ATOM 2431 C C . PHE A 1 310 ? 17.130 7.702 4.972 1.00 97.50 310 PHE A C 1
ATOM 2433 O O . PHE A 1 310 ? 17.893 8.515 4.455 1.00 97.50 310 PHE A O 1
ATOM 2440 N N . LEU A 1 311 ? 17.591 6.650 5.657 1.00 96.75 311 LEU A N 1
ATOM 2441 C CA . LEU A 1 311 ? 19.028 6.351 5.761 1.00 96.75 311 LEU A CA 1
ATOM 2442 C C . LEU A 1 311 ? 19.557 5.517 4.588 1.00 96.75 311 LEU A C 1
ATOM 2444 O O . LEU A 1 311 ? 20.771 5.456 4.394 1.00 96.75 311 LEU A O 1
ATOM 2448 N N . SER A 1 312 ? 18.678 4.856 3.823 1.00 97.81 312 SER A N 1
ATOM 2449 C CA . SER A 1 312 ? 19.093 3.908 2.785 1.00 97.81 312 SER A CA 1
ATOM 2450 C C . SER A 1 312 ? 18.345 4.075 1.467 1.00 97.81 312 SER A C 1
ATOM 2452 O O . SER A 1 312 ? 18.926 4.578 0.503 1.00 97.81 312 SER A O 1
ATOM 2454 N N . LEU A 1 313 ? 17.072 3.667 1.399 1.00 97.75 313 LEU A N 1
ATOM 2455 C CA . LEU A 1 313 ? 16.353 3.543 0.125 1.00 97.75 313 LEU A CA 1
ATOM 2456 C C . LEU A 1 313 ? 16.257 4.883 -0.612 1.00 97.75 313 LEU A C 1
ATOM 2458 O O . LEU A 1 313 ? 16.564 4.970 -1.798 1.00 97.75 313 LEU A O 1
ATOM 2462 N N . PHE A 1 314 ? 15.901 5.946 0.101 1.00 98.12 314 PHE A N 1
ATOM 2463 C CA . PHE A 1 314 ? 15.692 7.266 -0.470 1.00 98.12 314 PHE A CA 1
ATOM 2464 C C . PHE A 1 314 ? 16.999 7.903 -0.977 1.00 98.12 314 PHE A C 1
ATOM 2466 O O . PHE A 1 314 ? 17.042 8.253 -2.159 1.00 98.12 314 PHE A O 1
ATOM 2473 N N . PRO A 1 315 ? 18.103 7.969 -0.199 1.00 97.94 315 PRO A N 1
ATOM 2474 C CA . PRO A 1 315 ? 19.391 8.439 -0.713 1.00 97.94 315 PRO A CA 1
ATOM 2475 C C . PRO A 1 315 ? 19.928 7.628 -1.901 1.00 97.94 315 PRO A C 1
ATOM 2477 O O . PRO A 1 315 ? 20.427 8.214 -2.863 1.00 97.94 315 PRO A O 1
ATOM 2480 N N . ILE A 1 316 ? 19.809 6.291 -1.870 1.00 97.88 316 ILE A N 1
ATOM 2481 C CA . ILE A 1 316 ? 20.211 5.444 -3.008 1.00 97.88 316 ILE A CA 1
ATOM 2482 C C . ILE A 1 316 ? 19.355 5.779 -4.229 1.00 97.88 316 ILE A C 1
ATOM 2484 O O . ILE A 1 316 ? 19.882 5.885 -5.333 1.00 97.88 316 ILE A O 1
ATOM 2488 N N . GLY A 1 317 ? 18.052 5.972 -4.031 1.00 97.25 317 GLY A N 1
ATOM 2489 C CA . GLY A 1 317 ? 17.110 6.340 -5.078 1.00 97.25 317 GLY A CA 1
ATOM 2490 C C . GLY A 1 317 ? 17.433 7.677 -5.738 1.00 97.25 317 GLY A C 1
ATOM 2491 O O . GLY A 1 317 ? 17.451 7.745 -6.963 1.00 97.25 317 GLY A O 1
ATOM 2492 N N . LEU A 1 318 ? 17.764 8.708 -4.955 1.00 97.44 318 LEU A N 1
ATOM 2493 C CA . LEU A 1 318 ? 18.199 10.001 -5.493 1.00 97.44 318 LEU A CA 1
ATOM 2494 C C . LEU A 1 318 ? 19.499 9.878 -6.291 1.00 97.44 318 LEU A C 1
ATOM 2496 O O . LEU A 1 318 ? 19.599 10.413 -7.395 1.00 97.44 318 LEU A O 1
ATOM 2500 N N . TYR A 1 319 ? 20.481 9.141 -5.766 1.00 96.94 319 TYR A N 1
ATOM 2501 C CA . TYR A 1 319 ? 21.736 8.903 -6.477 1.00 96.94 319 TYR A CA 1
ATOM 2502 C C . TYR A 1 319 ? 21.509 8.140 -7.788 1.00 96.94 319 TYR A C 1
ATOM 2504 O O . TYR A 1 319 ? 22.060 8.499 -8.827 1.00 96.94 319 TYR A O 1
ATOM 2512 N N . GLN A 1 320 ? 20.652 7.119 -7.761 1.00 96.69 320 GLN A N 1
ATOM 2513 C CA . GLN A 1 320 ? 20.298 6.331 -8.934 1.00 96.69 320 GLN A CA 1
ATOM 2514 C C . GLN A 1 320 ? 19.555 7.164 -9.988 1.00 96.69 320 GLN A C 1
ATOM 2516 O O . GLN A 1 320 ? 19.880 7.059 -11.168 1.00 96.69 320 GLN A O 1
ATOM 2521 N N . ALA A 1 321 ? 18.613 8.013 -9.570 1.00 96.19 321 ALA A N 1
ATOM 2522 C CA . ALA A 1 321 ? 17.891 8.925 -10.455 1.00 96.19 321 ALA A CA 1
ATOM 2523 C C . ALA A 1 321 ? 18.835 9.945 -11.109 1.00 96.19 321 ALA A C 1
ATOM 2525 O O . ALA A 1 321 ? 18.752 10.186 -12.312 1.00 96.19 321 ALA A O 1
ATOM 2526 N N . TRP A 1 322 ? 19.780 10.494 -10.340 1.00 96.56 322 TRP A N 1
ATOM 2527 C CA . TRP A 1 322 ? 20.804 11.392 -10.871 1.00 96.56 322 TRP A CA 1
ATOM 2528 C C . TRP A 1 322 ? 21.678 10.701 -11.926 1.00 96.56 322 TRP A C 1
ATOM 2530 O O . TRP A 1 322 ? 21.879 11.256 -13.003 1.00 96.56 322 TRP A O 1
ATOM 2540 N N . VAL A 1 323 ? 22.137 9.469 -11.672 1.00 96.75 323 VAL A N 1
ATOM 2541 C CA . VAL A 1 323 ? 22.910 8.693 -12.661 1.00 96.75 323 VAL A CA 1
ATOM 2542 C C . VAL A 1 323 ? 22.080 8.370 -13.905 1.00 96.75 323 VAL A C 1
ATOM 2544 O O . VAL A 1 323 ? 22.609 8.434 -15.014 1.00 96.75 323 VAL A O 1
ATOM 2547 N N . ALA A 1 324 ? 20.796 8.041 -13.744 1.00 96.56 324 ALA A N 1
ATOM 2548 C CA . ALA A 1 324 ? 19.907 7.772 -14.871 1.00 96.56 324 ALA A CA 1
ATOM 2549 C C . ALA A 1 324 ? 19.726 9.006 -15.766 1.00 96.56 324 ALA A C 1
ATOM 2551 O O . ALA A 1 324 ? 19.706 8.864 -16.985 1.00 96.56 324 ALA A O 1
ATOM 2552 N N . ALA A 1 325 ? 19.633 10.198 -15.169 1.00 95.94 325 ALA A N 1
ATOM 2553 C CA . ALA A 1 325 ? 19.489 11.460 -15.892 1.00 95.94 325 ALA A CA 1
ATOM 2554 C C . ALA A 1 325 ? 20.805 11.973 -16.504 1.00 95.94 325 ALA A C 1
ATOM 2556 O O . ALA A 1 325 ? 20.793 12.550 -17.587 1.00 95.94 325 ALA A O 1
ATOM 2557 N N . ALA A 1 326 ? 21.937 11.787 -15.819 1.00 96.88 326 ALA A N 1
ATOM 2558 C CA . ALA A 1 326 ? 23.238 12.292 -16.264 1.00 96.88 326 ALA A CA 1
ATOM 2559 C C . ALA A 1 326 ? 23.948 11.368 -17.265 1.00 96.88 326 ALA A C 1
ATOM 2561 O O . ALA A 1 326 ? 24.800 11.825 -18.030 1.00 96.88 326 ALA A O 1
ATOM 2562 N N . HIS A 1 327 ? 23.665 10.066 -17.209 1.00 94.56 327 HIS A N 1
ATOM 2563 C CA . HIS A 1 327 ? 24.322 9.064 -18.040 1.00 94.56 327 HIS A CA 1
ATOM 2564 C C . HIS A 1 327 ? 23.293 8.280 -18.838 1.00 94.56 327 HIS A C 1
ATOM 2566 O O . HIS A 1 327 ? 23.120 8.585 -20.004 1.00 94.56 327 HIS A O 1
ATOM 2572 N N . ASP A 1 328 ? 22.629 7.297 -18.224 1.00 92.06 328 ASP A N 1
ATOM 2573 C CA . ASP A 1 328 ? 21.580 6.485 -18.847 1.00 92.06 328 ASP A CA 1
ATOM 2574 C C . ASP A 1 328 ? 20.951 5.530 -17.818 1.00 92.06 328 ASP A C 1
ATOM 2576 O O . ASP A 1 328 ? 21.579 5.141 -16.822 1.00 92.06 328 ASP A O 1
ATOM 2580 N N . CYS A 1 329 ? 19.744 5.035 -18.115 1.00 92.12 329 CYS A N 1
ATOM 2581 C CA . CYS A 1 329 ? 19.046 4.049 -17.283 1.00 92.12 329 CYS A CA 1
ATOM 2582 C C . CYS A 1 329 ? 19.853 2.747 -17.087 1.00 92.12 329 CYS A C 1
ATOM 2584 O O . CYS A 1 329 ? 19.929 2.225 -15.973 1.00 92.12 329 CYS A O 1
ATOM 2586 N N . TRP A 1 330 ? 20.531 2.237 -18.125 1.00 94.75 330 TRP A N 1
ATOM 2587 C CA . TRP A 1 330 ? 21.328 1.004 -18.009 1.00 94.75 330 TRP A CA 1
ATOM 2588 C C . TRP A 1 330 ? 22.474 1.160 -16.998 1.00 94.75 330 TRP A C 1
ATOM 2590 O O . TRP A 1 330 ? 22.761 0.241 -16.227 1.00 94.75 330 TRP A O 1
ATOM 2600 N N . ARG A 1 331 ? 23.098 2.348 -16.950 1.00 94.56 331 ARG A N 1
ATOM 2601 C CA . ARG A 1 331 ? 24.187 2.650 -16.016 1.00 94.56 331 ARG A CA 1
ATOM 2602 C C . ARG A 1 331 ? 23.667 2.738 -14.589 1.00 94.56 331 ARG A C 1
ATOM 2604 O O . ARG A 1 331 ? 24.318 2.225 -13.681 1.00 94.56 331 ARG A O 1
ATOM 2611 N N . ALA A 1 332 ? 22.482 3.319 -14.403 1.00 95.31 332 ALA A N 1
ATOM 2612 C CA . ALA A 1 332 ? 21.804 3.396 -13.112 1.00 95.31 332 ALA A CA 1
ATOM 2613 C C . ALA A 1 332 ? 21.443 2.014 -12.526 1.00 95.31 332 ALA A C 1
ATOM 2615 O O . ALA A 1 332 ? 21.216 1.889 -11.321 1.00 95.31 332 ALA A O 1
ATOM 2616 N N . ARG A 1 333 ? 21.398 0.969 -13.363 1.00 95.19 333 ARG A N 1
ATOM 2617 C CA . ARG A 1 333 ? 21.067 -0.418 -12.988 1.00 95.19 333 ARG A CA 1
ATOM 2618 C C . ARG A 1 333 ? 22.259 -1.372 -13.049 1.00 95.19 333 ARG A C 1
ATOM 2620 O O . ARG A 1 333 ? 22.092 -2.573 -12.845 1.00 95.19 333 ARG A O 1
ATOM 2627 N N . SER A 1 334 ? 23.455 -0.860 -13.327 1.00 95.94 334 SER A N 1
ATOM 2628 C CA . SER A 1 334 ? 24.642 -1.688 -13.509 1.00 95.94 334 SER A CA 1
ATOM 2629 C C . SER A 1 334 ? 25.150 -2.278 -12.190 1.00 95.94 334 SER A C 1
ATOM 2631 O O . SER A 1 334 ? 24.969 -1.716 -11.102 1.00 95.94 334 SER A O 1
ATOM 2633 N N . GLY A 1 335 ? 25.852 -3.410 -12.300 1.00 95.62 335 GLY A N 1
ATOM 2634 C CA . GLY A 1 335 ? 26.568 -4.013 -11.175 1.00 95.62 335 GLY A CA 1
ATOM 2635 C C . GLY A 1 335 ? 27.589 -3.057 -10.553 1.00 95.62 335 GLY A C 1
ATOM 2636 O O . GLY A 1 335 ? 27.716 -3.033 -9.334 1.00 95.62 335 GLY A O 1
ATOM 2637 N N . ASP A 1 336 ? 28.235 -2.206 -11.354 1.00 94.50 336 ASP A N 1
ATOM 2638 C CA . ASP A 1 336 ? 29.226 -1.234 -10.876 1.00 94.50 336 ASP A CA 1
ATOM 2639 C C . ASP A 1 336 ? 28.619 -0.206 -9.917 1.00 94.50 336 ASP A C 1
ATOM 2641 O O . ASP A 1 336 ? 29.189 0.075 -8.861 1.00 94.50 336 ASP A O 1
ATOM 2645 N N . LEU A 1 337 ? 27.447 0.351 -10.252 1.00 94.69 337 LEU A N 1
ATOM 2646 C CA . LEU A 1 337 ? 26.775 1.308 -9.373 1.00 94.69 337 LEU A CA 1
ATOM 2647 C C . LEU A 1 337 ? 26.342 0.619 -8.081 1.00 94.69 337 LEU A C 1
ATOM 2649 O O . LEU A 1 337 ? 26.625 1.109 -6.984 1.00 94.69 337 LEU A O 1
ATOM 2653 N N . HIS A 1 338 ? 25.692 -0.541 -8.199 1.00 94.81 338 HIS A N 1
ATOM 2654 C CA . HIS A 1 338 ? 25.189 -1.275 -7.043 1.00 94.81 338 HIS A CA 1
ATOM 2655 C C . HIS A 1 338 ? 26.294 -1.898 -6.185 1.00 94.81 338 HIS A C 1
ATOM 2657 O O . HIS A 1 338 ? 26.043 -2.141 -5.001 1.00 94.81 338 HIS A O 1
ATOM 2663 N N . GLY A 1 339 ? 27.473 -2.144 -6.754 1.00 95.25 339 GLY A N 1
ATOM 2664 C CA . GLY A 1 339 ? 28.688 -2.620 -6.094 1.00 95.25 339 GLY A CA 1
ATOM 2665 C C . GLY A 1 339 ? 29.582 -1.502 -5.556 1.00 95.25 339 GLY A C 1
ATOM 2666 O O . GLY A 1 339 ? 30.501 -1.780 -4.791 1.00 95.25 339 GLY A O 1
ATOM 2667 N N . SER A 1 340 ? 29.307 -0.240 -5.899 1.00 96.38 340 SER A N 1
ATOM 2668 C CA . SER A 1 340 ? 30.096 0.899 -5.428 1.00 96.38 340 SER A CA 1
ATOM 2669 C C . SER A 1 340 ? 30.100 1.013 -3.900 1.00 96.38 340 SER A C 1
ATOM 2671 O O . SER A 1 340 ? 29.091 0.782 -3.225 1.00 96.38 340 SER A O 1
ATOM 2673 N N . ALA A 1 341 ? 31.228 1.452 -3.337 1.00 96.81 341 ALA A N 1
ATOM 2674 C CA . ALA A 1 341 ? 31.380 1.613 -1.890 1.00 96.81 341 ALA A CA 1
ATOM 2675 C C . ALA A 1 341 ? 30.359 2.596 -1.283 1.00 96.81 341 ALA A C 1
ATOM 2677 O O . ALA A 1 341 ? 29.957 2.450 -0.130 1.00 96.81 341 ALA A O 1
ATOM 2678 N N . ALA A 1 342 ? 29.917 3.603 -2.044 1.00 94.81 342 ALA A N 1
ATOM 2679 C CA . ALA A 1 342 ? 28.883 4.537 -1.602 1.00 94.81 342 ALA A CA 1
ATOM 2680 C C . ALA A 1 342 ? 27.524 3.838 -1.432 1.00 94.81 342 ALA A C 1
ATOM 2682 O O . ALA A 1 342 ? 26.945 3.887 -0.346 1.00 94.81 342 ALA A O 1
ATOM 2683 N N . VAL A 1 343 ? 27.055 3.125 -2.462 1.00 96.44 343 VAL A N 1
ATOM 2684 C CA . VAL A 1 343 ? 25.768 2.412 -2.419 1.00 96.44 343 VAL A CA 1
ATOM 2685 C C . VAL A 1 343 ? 25.797 1.279 -1.394 1.00 96.44 343 VAL A C 1
ATOM 2687 O O . VAL A 1 343 ? 24.819 1.084 -0.679 1.00 96.44 343 VAL A O 1
ATOM 2690 N N . GLN A 1 344 ? 26.917 0.566 -1.257 1.00 97.38 344 GLN A N 1
ATOM 2691 C CA . GLN A 1 344 ? 27.064 -0.490 -0.249 1.00 97.38 344 GLN A CA 1
ATOM 2692 C C . GLN A 1 344 ? 27.002 0.051 1.188 1.00 97.38 344 GLN A C 1
ATOM 2694 O O . GLN A 1 344 ? 26.338 -0.549 2.031 1.00 97.38 344 GLN A O 1
ATOM 2699 N N . ARG A 1 345 ? 27.600 1.219 1.472 1.00 96.81 345 ARG A N 1
ATOM 2700 C CA . ARG A 1 345 ? 27.475 1.869 2.792 1.00 96.81 345 ARG A CA 1
ATOM 2701 C C . ARG A 1 345 ? 26.037 2.278 3.105 1.00 96.81 345 ARG A C 1
ATOM 2703 O O . ARG A 1 345 ? 25.575 2.034 4.214 1.00 96.81 345 ARG A O 1
ATOM 2710 N N . LEU A 1 346 ? 25.317 2.836 2.131 1.00 96.56 346 LEU A N 1
ATOM 2711 C CA . LEU A 1 346 ? 23.898 3.172 2.299 1.00 96.56 346 LEU A CA 1
ATOM 2712 C C . LEU A 1 346 ? 23.039 1.915 2.500 1.00 96.56 346 LEU A C 1
ATOM 2714 O O . LEU A 1 346 ? 22.155 1.904 3.354 1.00 96.56 346 LEU A O 1
ATOM 2718 N N . LYS A 1 347 ? 23.318 0.825 1.772 1.00 96.06 347 LYS A N 1
ATOM 2719 C CA . LYS A 1 347 ? 22.660 -0.477 1.982 1.00 96.06 347 LYS A CA 1
ATOM 2720 C C . LYS A 1 347 ? 22.918 -1.020 3.386 1.00 96.06 347 LYS A C 1
ATOM 2722 O O . LYS A 1 347 ? 21.984 -1.492 4.019 1.00 96.06 347 LYS A O 1
ATOM 2727 N N . LEU A 1 348 ? 24.146 -0.917 3.894 1.00 95.81 348 LEU A N 1
ATOM 2728 C CA . LEU A 1 348 ? 24.471 -1.340 5.257 1.00 95.81 348 LEU A CA 1
ATOM 2729 C C . LEU A 1 348 ? 23.774 -0.462 6.307 1.00 95.81 348 LEU A C 1
ATOM 2731 O O . LEU A 1 348 ? 23.267 -0.984 7.295 1.00 95.81 348 LEU A O 1
ATOM 2735 N N . GLY A 1 349 ? 23.674 0.849 6.062 1.00 94.81 349 GLY A N 1
ATOM 2736 C CA . GLY A 1 349 ? 22.920 1.779 6.909 1.00 94.81 349 GLY A CA 1
ATOM 2737 C C . GLY A 1 349 ? 21.451 1.379 7.100 1.00 94.81 349 GLY A C 1
ATOM 2738 O O . GLY A 1 349 ? 20.874 1.658 8.151 1.00 94.81 349 GLY A O 1
ATOM 2739 N N . ARG A 1 350 ? 20.870 0.637 6.143 1.00 97.00 350 ARG A N 1
ATOM 2740 C CA . ARG A 1 350 ? 19.517 0.066 6.248 1.00 97.00 350 ARG A CA 1
ATOM 2741 C C . ARG A 1 350 ? 19.341 -0.822 7.482 1.00 97.00 350 ARG A C 1
ATOM 2743 O O . ARG A 1 350 ? 18.269 -0.804 8.079 1.00 97.00 350 ARG A O 1
ATOM 2750 N N . ALA A 1 351 ? 20.389 -1.535 7.902 1.00 96.69 351 ALA A N 1
ATOM 2751 C CA . ALA A 1 351 ? 20.331 -2.471 9.023 1.00 96.69 351 ALA A CA 1
ATOM 2752 C C . ALA A 1 351 ? 19.877 -1.805 10.334 1.00 96.69 351 ALA A C 1
ATOM 2754 O O . ALA A 1 351 ? 19.217 -2.447 11.149 1.00 96.69 351 ALA A O 1
ATOM 2755 N N . ALA A 1 352 ? 20.172 -0.513 10.526 1.00 96.75 352 ALA A N 1
ATOM 2756 C CA . ALA A 1 352 ? 19.681 0.241 11.678 1.00 96.75 352 ALA A CA 1
ATOM 2757 C C . ALA A 1 352 ? 18.147 0.377 11.665 1.00 96.75 352 ALA A C 1
ATOM 2759 O O . ALA A 1 352 ? 17.496 0.179 12.693 1.00 96.75 352 ALA A O 1
ATOM 2760 N N . GLY A 1 353 ? 17.561 0.669 10.500 1.00 97.44 353 GLY A N 1
ATOM 2761 C CA . GLY A 1 353 ? 16.110 0.736 10.325 1.00 97.44 353 GLY A CA 1
ATOM 2762 C C . GLY A 1 353 ? 15.449 -0.636 10.429 1.00 97.44 353 GLY A C 1
ATOM 2763 O O . GLY A 1 353 ? 14.505 -0.799 11.202 1.00 97.44 353 GLY A O 1
ATOM 2764 N N . ASP A 1 354 ? 15.999 -1.635 9.732 1.00 97.88 354 ASP A N 1
ATOM 2765 C CA . ASP A 1 354 ? 15.482 -3.009 9.742 1.00 97.88 354 ASP A CA 1
ATOM 2766 C C . ASP A 1 354 ? 15.509 -3.604 11.163 1.00 97.88 354 ASP A C 1
ATOM 2768 O O . ASP A 1 354 ? 14.517 -4.171 11.620 1.00 97.88 354 ASP A O 1
ATOM 2772 N N . GLY A 1 355 ? 16.608 -3.414 11.905 1.00 98.06 355 GLY A N 1
ATOM 2773 C CA . GLY A 1 355 ? 16.737 -3.877 13.288 1.00 98.06 355 GLY A CA 1
ATOM 2774 C C . GLY A 1 355 ? 15.768 -3.183 14.249 1.00 98.06 355 GLY A C 1
ATOM 2775 O O . GLY A 1 355 ? 15.153 -3.840 15.090 1.00 98.06 355 GLY A O 1
ATOM 2776 N N . THR A 1 356 ? 15.572 -1.869 14.091 1.00 98.38 356 THR A N 1
ATOM 2777 C CA . THR A 1 356 ? 14.611 -1.098 14.901 1.00 98.38 356 THR A CA 1
ATOM 2778 C C . THR A 1 356 ? 13.173 -1.552 14.632 1.00 98.38 356 THR A C 1
ATOM 2780 O O . THR A 1 356 ? 12.405 -1.765 15.575 1.00 98.38 356 THR A O 1
ATOM 2783 N N . LEU A 1 357 ? 12.815 -1.768 13.360 1.00 97.81 357 LEU A N 1
ATOM 2784 C CA . LEU A 1 357 ? 11.491 -2.256 12.972 1.00 97.81 357 LEU A CA 1
ATOM 2785 C C . LEU A 1 357 ? 11.245 -3.681 13.484 1.00 97.81 357 LEU A C 1
ATOM 2787 O O . LEU A 1 357 ? 10.178 -3.952 14.036 1.00 97.81 357 LEU A O 1
ATOM 2791 N N . ALA A 1 358 ? 12.233 -4.570 13.352 1.00 98.06 358 ALA A N 1
ATOM 2792 C CA . ALA A 1 358 ? 12.152 -5.943 13.842 1.00 98.06 358 ALA A CA 1
ATOM 2793 C C . ALA A 1 358 ? 11.968 -5.996 15.366 1.00 98.06 358 ALA A C 1
ATOM 2795 O O . ALA A 1 358 ? 11.096 -6.718 15.849 1.00 98.06 358 ALA A O 1
ATOM 2796 N N . LEU A 1 359 ? 12.721 -5.190 16.124 1.00 98.38 359 LEU A N 1
ATOM 2797 C CA . LEU A 1 359 ? 12.546 -5.078 17.574 1.00 98.38 359 LEU A CA 1
ATOM 2798 C C . LEU A 1 359 ? 11.128 -4.613 17.928 1.00 98.38 359 LEU A C 1
ATOM 2800 O O . LEU A 1 359 ? 10.473 -5.225 18.772 1.00 98.38 359 LEU A O 1
ATOM 2804 N N . GLY A 1 360 ? 10.629 -3.576 17.251 1.00 97.81 360 GLY A N 1
ATOM 2805 C CA . GLY A 1 360 ? 9.262 -3.102 17.450 1.00 97.81 360 GLY A CA 1
ATOM 2806 C C . GLY A 1 360 ? 8.216 -4.186 17.166 1.00 97.81 360 GLY A C 1
ATOM 2807 O O . GLY A 1 360 ? 7.303 -4.389 17.968 1.00 97.81 360 GLY A O 1
ATOM 2808 N N . MET A 1 361 ? 8.386 -4.941 16.077 1.00 97.00 361 MET A N 1
ATOM 2809 C CA . MET A 1 361 ? 7.500 -6.051 15.718 1.00 97.00 361 MET A CA 1
ATOM 2810 C C . MET A 1 361 ? 7.519 -7.162 16.774 1.00 97.00 361 MET A C 1
ATOM 2812 O O . MET A 1 361 ? 6.456 -7.648 17.159 1.00 97.00 361 MET A O 1
ATOM 2816 N N . LEU A 1 362 ? 8.694 -7.528 17.296 1.00 97.94 362 LEU A N 1
ATOM 2817 C CA . LEU A 1 362 ? 8.820 -8.514 18.373 1.00 97.94 362 LEU A CA 1
ATOM 2818 C C . LEU A 1 362 ? 8.109 -8.063 19.653 1.00 97.94 362 LEU A C 1
ATOM 2820 O O . LEU A 1 362 ? 7.474 -8.883 20.310 1.00 97.94 362 LEU A O 1
ATOM 2824 N N . MET A 1 363 ? 8.151 -6.771 19.988 1.00 97.69 363 MET A N 1
ATOM 2825 C CA . MET A 1 363 ? 7.421 -6.227 21.141 1.00 97.69 363 MET A CA 1
ATOM 2826 C C . MET A 1 363 ? 5.900 -6.320 20.960 1.00 97.69 363 MET A C 1
ATOM 2828 O O . MET A 1 363 ? 5.193 -6.707 21.893 1.00 97.69 363 MET A O 1
ATOM 2832 N N . VAL A 1 364 ? 5.385 -6.011 19.765 1.00 96.38 364 VAL A N 1
ATOM 2833 C CA . VAL A 1 364 ? 3.950 -6.156 19.458 1.00 96.38 364 VAL A CA 1
ATOM 2834 C C . VAL A 1 364 ? 3.535 -7.630 19.480 1.00 96.38 364 VAL A C 1
ATOM 2836 O O . VAL A 1 364 ? 2.514 -7.969 20.078 1.00 96.38 364 VAL A O 1
ATOM 2839 N N . LEU A 1 365 ? 4.338 -8.521 18.891 1.00 96.25 365 LEU A N 1
ATOM 2840 C CA . LEU A 1 365 ? 4.088 -9.965 18.919 1.00 96.25 365 LEU A CA 1
ATOM 2841 C C . LEU A 1 365 ? 4.117 -10.521 20.343 1.00 96.25 365 LEU A C 1
ATOM 2843 O O . LEU A 1 365 ? 3.241 -11.304 20.700 1.00 96.25 365 LEU A O 1
ATOM 2847 N N . PHE A 1 366 ? 5.071 -10.086 21.167 1.00 95.69 366 PHE A N 1
ATOM 2848 C CA . PHE A 1 366 ? 5.139 -10.451 22.579 1.00 95.69 366 PHE A CA 1
ATOM 2849 C C . PHE A 1 366 ? 3.867 -10.032 23.320 1.00 95.69 366 PHE A C 1
ATOM 2851 O O . PHE A 1 366 ? 3.283 -10.847 24.026 1.00 95.69 366 PHE A O 1
ATOM 2858 N N . PHE A 1 367 ? 3.388 -8.804 23.103 1.00 94.69 367 PHE A N 1
ATOM 2859 C CA . PHE A 1 367 ? 2.138 -8.331 23.696 1.00 94.69 367 PHE A CA 1
ATOM 2860 C C . PHE A 1 367 ? 0.933 -9.199 23.288 1.00 94.69 367 PHE A C 1
ATOM 2862 O O . PHE A 1 367 ? 0.129 -9.587 24.137 1.00 94.69 367 PHE A O 1
ATOM 2869 N N . VAL A 1 368 ? 0.806 -9.532 21.998 1.00 93.38 368 VAL A N 1
ATOM 2870 C CA . VAL A 1 368 ? -0.292 -10.381 21.503 1.00 93.38 368 VAL A CA 1
ATOM 2871 C C . VAL A 1 368 ? -0.185 -11.802 22.062 1.00 93.38 368 VAL A C 1
ATOM 2873 O O . VAL A 1 368 ? -1.194 -12.369 22.482 1.00 93.38 368 VAL A O 1
ATOM 2876 N N . ALA A 1 369 ? 1.022 -12.367 22.119 1.00 92.50 369 ALA A N 1
ATOM 2877 C CA . ALA A 1 369 ? 1.269 -13.689 22.686 1.00 92.50 369 ALA A CA 1
ATOM 2878 C C . ALA A 1 369 ? 0.945 -13.730 24.186 1.00 92.50 369 ALA A C 1
ATOM 2880 O O . ALA A 1 369 ? 0.260 -14.644 24.643 1.00 92.50 369 ALA A O 1
ATOM 2881 N N . GLU A 1 370 ? 1.365 -12.718 24.946 1.00 91.56 370 GLU A N 1
ATOM 2882 C CA . GLU A 1 370 ? 1.042 -12.580 26.366 1.00 91.56 370 GLU A CA 1
ATOM 2883 C C . GLU A 1 370 ? -0.475 -12.504 26.587 1.00 91.56 370 GLU A C 1
ATOM 2885 O O . GLU A 1 370 ? -1.014 -13.187 27.462 1.00 91.56 370 GLU A O 1
ATOM 2890 N N . LEU A 1 371 ? -1.184 -11.716 25.771 1.00 89.50 371 LEU A N 1
ATOM 2891 C CA . LEU A 1 371 ? -2.641 -11.617 25.834 1.00 89.50 371 LEU A CA 1
ATOM 2892 C C . LEU A 1 371 ? -3.313 -12.966 25.533 1.00 89.50 371 LEU A C 1
ATOM 2894 O O . LEU A 1 371 ? -4.211 -13.375 26.270 1.00 89.50 371 LEU A O 1
ATOM 2898 N N . ALA A 1 372 ? -2.855 -13.673 24.498 1.00 88.31 372 ALA A N 1
ATOM 2899 C CA . ALA A 1 372 ? -3.382 -14.984 24.127 1.00 88.31 372 ALA A CA 1
ATOM 2900 C C . ALA A 1 372 ? -3.168 -16.024 25.240 1.00 88.31 372 ALA A C 1
ATOM 2902 O O . ALA A 1 372 ? -4.102 -16.738 25.607 1.00 88.31 372 ALA A O 1
ATOM 2903 N N . VAL A 1 373 ? -1.972 -16.069 25.836 1.00 88.69 373 VAL A N 1
ATOM 2904 C CA . VAL A 1 373 ? -1.660 -16.967 26.961 1.00 88.69 373 VAL A CA 1
ATOM 2905 C C . VAL A 1 373 ? -2.546 -16.659 28.169 1.00 88.69 373 VAL A C 1
ATOM 2907 O O . VAL A 1 373 ? -3.117 -17.576 28.758 1.00 88.69 373 VAL A O 1
ATOM 2910 N N . ARG A 1 374 ? -2.739 -15.379 28.511 1.00 85.44 374 ARG A N 1
ATOM 2911 C CA . ARG A 1 374 ? -3.635 -14.975 29.609 1.00 85.44 374 ARG A CA 1
ATOM 2912 C C . ARG A 1 374 ? -5.085 -15.393 29.361 1.00 85.44 374 ARG A C 1
ATOM 2914 O O . ARG A 1 374 ? -5.750 -15.821 30.299 1.00 85.44 374 ARG A O 1
ATOM 2921 N N . GLN A 1 375 ? -5.576 -15.297 28.126 1.00 82.75 375 GLN A N 1
ATOM 2922 C CA . GLN A 1 375 ? -6.932 -15.737 27.777 1.00 82.75 375 GLN A CA 1
ATOM 2923 C C . GLN A 1 375 ? -7.088 -17.261 27.838 1.00 82.75 375 GLN A C 1
ATOM 2925 O O . GLN A 1 375 ? -8.131 -17.748 28.275 1.00 82.75 375 GLN A O 1
ATOM 2930 N N . LEU A 1 376 ? -6.065 -18.012 27.426 1.00 82.69 376 LEU A N 1
ATOM 2931 C CA . LEU A 1 376 ? -6.065 -19.474 27.504 1.00 82.69 376 LEU A CA 1
ATOM 2932 C C . LEU A 1 376 ? -6.043 -19.954 28.960 1.00 82.69 376 LEU A C 1
ATOM 2934 O O . LEU A 1 376 ? -6.903 -20.738 29.349 1.00 82.69 376 LEU A O 1
ATOM 2938 N N . LEU A 1 377 ? -5.135 -19.421 29.780 1.00 79.81 377 LEU A N 1
ATOM 2939 C CA . LEU A 1 377 ? -5.015 -19.790 31.196 1.00 79.81 377 LEU A CA 1
ATOM 2940 C C . LEU A 1 377 ? -6.192 -19.270 32.039 1.00 79.81 377 LEU A C 1
ATOM 2942 O O . LEU A 1 377 ? -6.663 -19.946 32.948 1.00 79.81 377 LEU A O 1
ATOM 2946 N N . GLY A 1 378 ? -6.724 -18.086 31.722 1.00 64.25 378 GLY A N 1
ATOM 2947 C CA . GLY A 1 378 ? -7.886 -17.510 32.408 1.00 64.25 378 GLY A CA 1
ATOM 2948 C C . GLY A 1 378 ? -9.202 -18.250 32.136 1.00 64.25 378 GLY A C 1
ATOM 2949 O O . GLY A 1 378 ? -10.129 -18.168 32.943 1.00 64.25 378 GLY A O 1
ATOM 2950 N N . ARG A 1 379 ? -9.292 -19.007 31.033 1.00 54.31 379 ARG A N 1
ATOM 2951 C CA . ARG A 1 379 ? -10.450 -19.860 30.718 1.00 54.31 379 ARG A CA 1
ATOM 2952 C C . ARG A 1 379 ? -10.534 -21.117 31.584 1.00 54.31 379 ARG A C 1
ATOM 2954 O O . ARG A 1 379 ? -11.636 -21.632 31.746 1.00 54.31 379 ARG A O 1
ATOM 2961 N N . GLU A 1 380 ? -9.437 -21.566 32.195 1.00 44.16 380 GLU A N 1
ATOM 2962 C CA . GLU A 1 380 ? -9.467 -22.705 33.128 1.00 44.16 380 GLU A CA 1
ATOM 2963 C C . GLU A 1 380 ? -10.079 -22.342 34.497 1.00 44.16 380 GLU A C 1
ATOM 2965 O O . GLU A 1 380 ? -10.539 -23.224 35.217 1.00 44.16 380 GLU A O 1
ATOM 2970 N N . GLY A 1 381 ? -10.176 -21.049 34.836 1.00 39.22 381 GLY A N 1
ATOM 2971 C CA . GLY A 1 381 ? -10.774 -20.566 36.092 1.00 39.22 381 GLY A CA 1
ATOM 2972 C C . GLY A 1 381 ? -12.254 -20.161 36.013 1.00 39.22 381 GLY A C 1
ATOM 2973 O O . GLY A 1 381 ? -12.877 -19.923 37.046 1.00 39.22 381 GLY A O 1
ATOM 2974 N N . LEU A 1 382 ? -12.840 -20.076 34.814 1.00 42.03 382 LEU A N 1
ATOM 2975 C CA . LEU A 1 382 ? -14.236 -19.672 34.607 1.00 42.03 382 LEU A CA 1
ATOM 2976 C C . LEU A 1 382 ? -15.033 -20.821 33.989 1.00 42.03 382 LEU A C 1
ATOM 2978 O O . LEU A 1 382 ? -15.391 -20.816 32.810 1.00 42.03 382 LEU A O 1
ATOM 2982 N N . GLY A 1 383 ? -15.350 -21.810 34.823 1.00 36.88 383 GLY A N 1
ATOM 2983 C CA . GLY A 1 383 ? -16.400 -22.770 34.513 1.00 36.88 383 GLY A CA 1
ATOM 2984 C C . GLY A 1 383 ? -17.715 -22.045 34.206 1.00 36.88 383 GLY A C 1
ATOM 2985 O O . GLY A 1 383 ? -18.174 -21.225 34.993 1.00 36.88 383 GLY A O 1
ATOM 2986 N N . ARG A 1 384 ? -18.308 -22.358 33.047 1.00 42.88 384 ARG A N 1
ATOM 2987 C CA . ARG A 1 384 ? -19.739 -22.207 32.717 1.00 42.88 384 ARG A CA 1
ATOM 2988 C C . ARG A 1 384 ? -20.456 -21.007 33.372 1.00 42.88 384 ARG A C 1
ATOM 2990 O O . ARG A 1 384 ? -21.365 -21.197 34.173 1.00 42.88 384 ARG A O 1
ATOM 2997 N N . ALA A 1 385 ? -20.144 -19.777 32.974 1.00 36.19 385 ALA A N 1
ATOM 2998 C CA . ALA A 1 385 ? -21.086 -18.674 33.169 1.00 36.19 385 ALA A CA 1
ATOM 2999 C C . ALA A 1 385 ? -22.015 -18.613 31.946 1.00 36.19 385 ALA A C 1
ATOM 3001 O O . ALA A 1 385 ? -21.596 -18.225 30.857 1.00 36.19 385 ALA A O 1
ATOM 3002 N N . GLY A 1 386 ? -23.251 -19.089 32.115 1.00 37.72 386 GLY A N 1
ATOM 3003 C CA . GLY A 1 386 ? -24.276 -19.117 31.071 1.00 37.72 386 GLY A CA 1
ATOM 3004 C C . GLY A 1 386 ? -24.708 -17.722 30.579 1.00 37.72 386 GLY A C 1
ATOM 3005 O O . GLY A 1 386 ? -24.374 -16.708 31.194 1.00 37.72 386 GLY A O 1
ATOM 3006 N N . PRO A 1 387 ? -25.491 -17.658 29.486 1.00 39.31 387 PRO A N 1
ATOM 3007 C CA . PRO A 1 387 ? -25.785 -16.429 28.733 1.00 39.31 387 PRO A CA 1
ATOM 3008 C C . PRO A 1 387 ? -26.579 -15.327 29.475 1.00 39.31 387 PRO A C 1
ATOM 3010 O O . PRO A 1 387 ? -26.768 -14.248 28.923 1.00 39.31 387 PRO A O 1
ATOM 3013 N N . GLY A 1 388 ? -26.991 -15.522 30.732 1.00 37.53 388 GLY A N 1
ATOM 3014 C CA . GLY A 1 388 ? -27.863 -14.587 31.464 1.00 37.53 388 GLY A CA 1
ATOM 3015 C C . GLY A 1 388 ? -27.221 -13.274 31.950 1.00 37.53 388 GLY A C 1
ATOM 3016 O O . GLY A 1 388 ? -27.930 -12.376 32.393 1.00 37.53 388 GLY A O 1
ATOM 3017 N N . LEU A 1 389 ? -25.893 -13.118 31.883 1.00 41.06 389 LEU A N 1
ATOM 3018 C CA . LEU A 1 389 ? -25.205 -11.917 32.398 1.00 41.06 389 LEU A CA 1
ATOM 3019 C C . LEU A 1 389 ? -25.105 -10.760 31.388 1.00 41.06 389 LEU A C 1
ATOM 3021 O O . LEU A 1 389 ? -24.902 -9.615 31.798 1.00 41.06 389 LEU A O 1
ATOM 3025 N N . LEU A 1 390 ? -25.265 -11.031 30.088 1.00 42.00 390 LEU A N 1
ATOM 3026 C CA . LEU A 1 390 ? -25.245 -10.002 29.039 1.00 42.00 390 LEU A CA 1
ATOM 3027 C C . LEU A 1 390 ? -26.545 -9.182 29.018 1.00 42.00 390 LEU A C 1
ATOM 3029 O O . LEU A 1 390 ? -26.485 -7.958 28.919 1.00 42.00 390 LEU A O 1
ATOM 3033 N N . GLU A 1 391 ? -27.702 -9.819 29.224 1.00 44.28 391 GLU A N 1
ATOM 3034 C CA . GLU A 1 391 ? -28.999 -9.126 29.299 1.00 44.28 391 GLU A CA 1
ATOM 3035 C C . GLU A 1 391 ? -29.076 -8.170 30.498 1.00 44.28 391 GLU A C 1
ATOM 3037 O O . GLU A 1 391 ? -29.560 -7.046 30.371 1.00 44.28 391 GLU A O 1
ATOM 3042 N N . GLY A 1 392 ? -28.517 -8.560 31.649 1.00 37.59 392 GLY A N 1
ATOM 3043 C CA . GLY A 1 39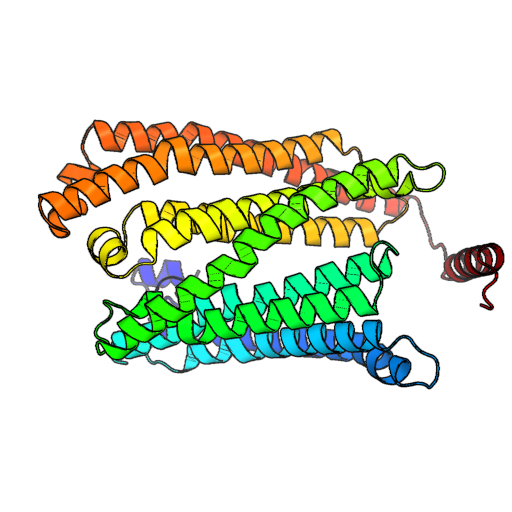2 ? -28.513 -7.722 32.850 1.00 37.59 392 GLY A CA 1
ATOM 3044 C C . GLY A 1 392 ? -27.675 -6.446 32.711 1.00 37.59 392 GLY A C 1
ATOM 3045 O O . GLY A 1 392 ? -28.072 -5.391 33.207 1.00 37.59 392 GLY A O 1
ATOM 3046 N N . GLN A 1 393 ? -26.538 -6.513 32.009 1.00 44.78 393 GLN A N 1
ATOM 3047 C CA . GLN A 1 393 ? -25.636 -5.365 31.845 1.00 44.78 393 GLN A CA 1
ATOM 3048 C C . GLN A 1 393 ? -26.109 -4.400 30.752 1.00 44.78 393 GLN A C 1
ATOM 3050 O O . GLN A 1 393 ? -26.030 -3.186 30.950 1.00 44.78 393 GLN A O 1
ATOM 3055 N N . VAL A 1 394 ? -26.680 -4.910 29.655 1.00 47.72 394 VAL A N 1
ATOM 3056 C CA . VAL A 1 394 ? -27.300 -4.069 28.615 1.00 47.72 394 VAL A CA 1
ATOM 3057 C C . VAL A 1 394 ? -28.559 -3.388 29.157 1.00 47.72 394 VAL A C 1
ATOM 3059 O O . VAL A 1 394 ? -28.700 -2.174 29.028 1.00 47.72 394 VAL A O 1
ATOM 3062 N N . ALA A 1 395 ? -29.414 -4.112 29.888 1.00 44.41 395 ALA A N 1
ATOM 3063 C CA . ALA A 1 395 ? -30.599 -3.525 30.513 1.00 44.41 395 ALA A CA 1
ATOM 3064 C C . ALA A 1 395 ? -30.259 -2.501 31.612 1.00 44.41 395 ALA A C 1
ATOM 3066 O O . ALA A 1 395 ? -31.060 -1.609 31.903 1.00 44.41 395 ALA A O 1
ATOM 3067 N N . HIS A 1 396 ? -29.095 -2.610 32.260 1.00 39.94 396 HIS A N 1
ATOM 3068 C CA . HIS A 1 396 ? -28.642 -1.599 33.216 1.00 39.94 396 HIS A CA 1
ATOM 3069 C C . HIS A 1 396 ? -28.096 -0.346 32.513 1.00 39.94 396 HIS A C 1
ATOM 3071 O O . HIS A 1 396 ? -28.420 0.765 32.934 1.00 39.94 396 HIS A O 1
ATOM 3077 N N . ALA A 1 397 ? -27.361 -0.515 31.409 1.00 45.88 397 ALA A N 1
ATOM 3078 C CA . ALA A 1 397 ? -26.852 0.586 30.592 1.00 45.88 397 ALA A CA 1
ATOM 3079 C C . ALA A 1 397 ? -27.976 1.360 29.871 1.00 45.88 397 ALA A C 1
ATOM 3081 O O . ALA A 1 397 ? -27.973 2.589 29.902 1.00 45.88 397 ALA A O 1
ATOM 3082 N N . CYS A 1 398 ? -28.986 0.676 29.315 1.00 44.72 398 CYS A N 1
ATOM 3083 C CA . CYS A 1 398 ? -30.154 1.333 28.706 1.00 44.72 398 CYS A CA 1
ATOM 3084 C C . CYS A 1 398 ? -30.957 2.143 29.741 1.00 44.72 398 CYS A C 1
ATOM 3086 O O . CYS A 1 398 ? -31.359 3.275 29.470 1.00 44.72 398 CYS A O 1
ATOM 3088 N N . ARG A 1 399 ? -31.096 1.618 30.971 1.00 45.56 399 ARG A N 1
ATOM 3089 C CA . ARG A 1 399 ? -31.746 2.329 32.087 1.00 45.56 399 ARG A CA 1
ATOM 3090 C C . ARG A 1 399 ? -30.977 3.563 32.557 1.00 45.56 399 ARG A C 1
ATOM 3092 O O . ARG A 1 399 ? -31.613 4.546 32.918 1.00 45.56 399 ARG A O 1
ATOM 3099 N N . GLN A 1 400 ? -29.644 3.543 32.534 1.00 46.84 400 GLN A N 1
ATOM 3100 C CA . GLN A 1 400 ? -28.844 4.730 32.863 1.00 46.84 400 GLN A CA 1
ATOM 3101 C C . GLN A 1 400 ? -28.827 5.775 31.737 1.00 46.84 400 GLN A C 1
ATOM 3103 O O . GLN A 1 400 ? -28.657 6.958 32.015 1.00 46.84 400 GLN A O 1
ATOM 3108 N N . ALA A 1 401 ? -29.050 5.364 30.485 1.00 47.31 401 ALA A N 1
ATOM 3109 C CA . ALA A 1 401 ? -29.083 6.248 29.319 1.00 47.31 401 ALA A CA 1
ATOM 3110 C C . ALA A 1 401 ? -30.488 6.781 28.961 1.00 47.31 401 ALA A C 1
ATOM 3112 O O . ALA A 1 401 ? -30.637 7.468 27.951 1.00 47.31 401 ALA A O 1
ATOM 3113 N N . GLY A 1 402 ? -31.525 6.461 29.747 1.00 32.25 402 GLY A N 1
ATOM 3114 C CA . GLY A 1 402 ? -32.892 6.952 29.525 1.00 32.25 402 GLY A CA 1
ATOM 3115 C C . GLY A 1 402 ? -33.550 6.458 28.230 1.00 32.25 402 GLY A C 1
ATOM 3116 O O . GLY A 1 402 ? -34.487 7.090 27.745 1.00 32.25 402 GLY A O 1
ATOM 3117 N N . ARG A 1 403 ? -33.073 5.348 27.653 1.00 36.47 403 ARG A N 1
ATOM 3118 C CA . ARG A 1 403 ? -33.654 4.740 26.447 1.00 36.47 403 ARG A CA 1
ATOM 3119 C C . ARG A 1 403 ? -34.332 3.413 26.812 1.00 36.47 403 ARG A C 1
ATOM 3121 O O . ARG A 1 403 ? -33.771 2.664 27.615 1.00 36.47 403 ARG A O 1
ATOM 3128 N N . PRO A 1 404 ? -35.534 3.121 26.278 1.00 33.47 404 PRO A N 1
ATOM 3129 C CA . PRO A 1 404 ? -36.177 1.834 26.513 1.00 33.47 404 PRO A CA 1
ATOM 3130 C C . PRO A 1 404 ? -35.319 0.691 25.936 1.00 33.47 404 PRO A C 1
ATOM 3132 O O . PRO A 1 404 ? -34.538 0.946 25.014 1.00 33.47 404 PRO A O 1
ATOM 3135 N N . PRO A 1 405 ? -35.414 -0.511 26.536 1.00 39.00 405 PRO A N 1
ATOM 3136 C CA . PRO A 1 405 ? -34.480 -1.618 26.331 1.00 39.00 405 PRO A CA 1
ATOM 3137 C C . PRO A 1 405 ? -34.346 -2.084 24.883 1.00 39.00 405 PRO A C 1
ATOM 3139 O O . PRO A 1 405 ? -35.358 -2.054 24.144 1.00 39.00 405 PRO A O 1
#

Mean predicted aligned error: 8.31 Å

InterPro domains:
  IPR000883 Cytochrome c oxidase subunit I [PF00115] (14-327)
  IPR000883 Cytochrome c oxidase subunit I [PTHR10422] (16-368)
  IPR036927 Cytochrome c oxidase-like, subunit I superfamily [G3DSA:1.20.210.10] (1-377)
  IPR036927 Cytochrome c oxidase-like, subunit I superfamily [SSF81442] (15-374)

pLDDT: mean 85.71, std 15.57, range [32.25, 98.38]

Organism: NCBI:txid311494

Solvent-accessible surface area (backbone atoms only — not comparable to full-atom values): 20572 Å² total; per-residue (Å²): 109,36,47,58,39,35,76,70,59,71,47,96,40,72,68,54,18,33,32,55,10,32,55,82,39,92,98,56,34,62,7,50,55,59,49,52,51,50,49,51,51,34,50,53,50,43,52,51,51,50,62,70,44,46,61,55,63,64,60,57,73,48,94,93,55,70,65,20,55,47,48,34,54,50,49,36,52,52,26,45,49,44,49,41,56,40,59,56,43,64,68,78,53,60,100,80,50,56,66,48,62,39,51,54,34,47,40,40,37,61,39,43,34,53,51,48,31,43,50,45,28,49,52,33,49,51,43,45,52,36,32,76,69,70,75,42,56,42,53,61,44,30,52,52,43,52,50,53,41,49,50,45,50,63,8,38,66,54,11,49,29,56,78,38,50,85,47,85,56,62,70,68,45,39,54,46,3,43,60,24,39,58,47,42,37,53,62,28,57,51,38,48,57,52,42,58,55,58,53,51,51,57,58,50,30,68,40,94,89,34,57,70,53,60,79,45,42,66,40,52,49,23,53,45,47,19,27,52,17,32,29,48,10,41,24,51,40,34,54,64,50,45,46,65,80,45,23,73,42,34,68,93,38,38,41,53,53,28,15,47,50,26,24,53,43,30,27,56,44,37,38,50,52,22,51,51,51,46,52,56,43,70,76,41,80,79,67,84,74,80,53,66,53,38,49,50,9,55,49,29,30,53,50,9,52,51,36,26,28,66,52,12,31,36,56,49,14,54,54,33,29,50,38,17,69,76,73,32,63,70,57,45,69,30,69,66,52,66,64,28,71,68,47,44,51,28,56,56,45,21,53,62,9,52,51,35,22,52,52,9,48,50,33,38,50,48,48,54,50,54,52,51,52,51,55,58,62,54,52,76,76,56,75,84,81,66,83,71,62,60,60,57,52,52,53,49,50,27,61,74,67,77,43,85,121

Foldseek 3Di:
DQQVCVVVVVDPDPLSCQARHFLPDPPRGGHVVVLVVVLVVLVVVLVVLCVVCVVVLVVQPDPPHDVLLNLLSVQLNVLSVCLSCLSCLQVVDDSPDDQLSNQLSVLSCVQCNQPLSVVLNLLSVVLNVCVVVVNDDSNVSSVVSVVLNCQSCQLRVLLSLLSNCPVPDDVVSLVSNLVSVLSNLVVLVVLLVVLVVLVVLVVQCVDVPNVLSVVLVLLSVLSSQLSVLSCVQCRVLVVCCRRSVNVVLQPPALSVVLSCLSNVCRHVVSNVLSVVVVVVCVVDVPDDAPCPLVNQLSVLLSQLSVQLNVLASVVLSVVLSVCCVVPRNCRSVDPCSCVDPVNVVSVVSNCSSVVSNVSSVVSNVVRVVVSVVCVVVVVVVDPDPDPPPVVVVVCVVCVVVVHDD

Sequence (405 aa):
AGNVAAVQQAFYSLRMSQWFGTQGYEYIDLGRFWQAFLMVGLALWLALVLNAAWPALLGLRGPGRERGEWHLVVMVLGAAVLIALGYSAGFMYGPRSNLAVMDYWRFWIVHMWVEGMFEVFITVVVAYVFVRLGLLDSQSAASTSLFTTFVFLFGGIPGMYHHNYFSGTPTMIVAVGACFSALEVVPLALMGFEASEYAAIEEAAARPGSRWLLKYRPIVDCFRYVAFWNLVGAGFLGFLINPPISLYYMQGGYLTLSHSHGALWGVYGVLAIGLCLLVLRLSDLRAAWNTAVLSWGLRLMNLGMFLQIFLSLFPIGLYQAWVAAAHDCWRARSGDLHGSAAVQRLKLGRAAGDGTLALGMLMVLFFVAELAVRQLLGREGLGRAGPGLLEGQVAHACRQAGRPP

Radius of gyration: 24.06 Å; Cα contacts (8 Å, |Δi|>4): 492; chains: 1; bounding box: 70×47×63 Å